Protein AF-A0A933G7N0-F1 (afdb_monomer)

pLDDT: mean 74.05, std 23.15, range [23.52, 98.0]

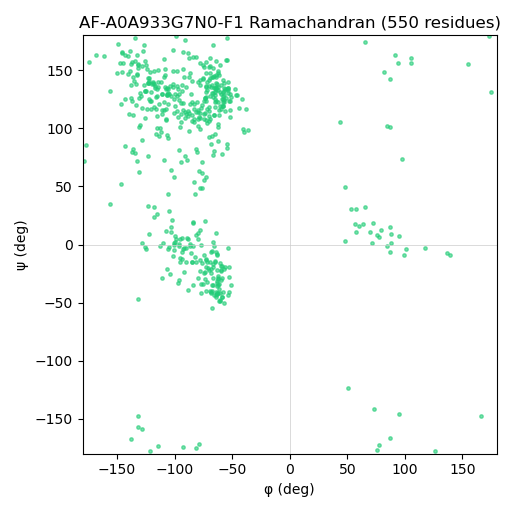Secondary structure (DSSP, 8-state):
--PPPPPPPGGG-----TTHHHHHHH--S---TTS------TTPPPPS-----------------TTSTT---------------S---------------SS----TT-TT---EEETTTEEE----B-TT-EEEEE-HHHHHHHSTT-SEEE--SSS-EEEEEEEE--TT--SSS---S----EEEEEEESTT------EEEEE--TTT-EEEEESSBSS--TTSPPPP-SPPSEEEEEEEGGG-S-TTGGGGT----TT-EEEE-SS-EEE--TTSSTT-BS----SSS-EEEEEEE-SSEEEEEEEEEEEEEEESSTT-TT-EEEEEEEEEEEEEEEPS--S-BSEEEEEPPPB-BB-TTS-BSSS-B-----TT-GGG-----EEEEEEEEE-EEE-S-EEEE-TTS-EEEE-HHHHHHTT-EEEEET----TTTT-EEEE-GGG-EEEE-GGG-SSEEEEET--TTSTTSSPPPSSTT-SS-SSS--HHHHHHHHHH--TTS-PPPTT-GGG-SS-SSS--HHHHHHHHHH---TT------SS--

Sequence (552 aa):
MSKGVDPISPADITWCDDFDSYCDNNCGDACDPAWPAHSVWPGYPPSPDNLCDHGGLDPSGGPNDPSAEYFLQSYHWPLPTISNPAGMSNSAPGAWLTDVNPGGARWAGWDDNPGWTTTPYALRYKGFSNTNQYHTFSLEAAAGQRFPGSDALNGTDANPLTLRFWMNPAEGMNPVGVIDSPPILALYVELRMDNDHAPTDYVEKDCAPEVGMFPVVCQQRHHPAACPALSTATHASLAFGWLAPLDNNPCDVETGRKPTTYHAAVFDGLKWTQLFASMFAGQVGKFNWDSGQAYFEVKVKTSVVEIKQIAYVQDSVCLDPPYCDDMVLAYVLKTSTATVPRQYLGAFNRISIGAAPGCKLDQDGNCLGEPDVWRYAQDNSSLGWHHAYVDRPALLGGVGASSLGACCKADGSCSVETASACAAGAGVWRGINTTCDGSVCTGACCQAAGVCTQTLVNACPGNYRGIGTNCATPGICPCPTPFADYDMDGDVDMDDFAGFQRCLTITGGAILQGCECFDQDTSGTIDNTDIEKFALCATGKDVAWSPTVDCP

Structure (mmCIF, N/CA/C/O backbone):
data_AF-A0A933G7N0-F1
#
_entry.id   AF-A0A933G7N0-F1
#
loop_
_atom_site.group_PDB
_atom_site.id
_atom_site.type_symbol
_atom_site.label_atom_id
_atom_site.label_alt_id
_atom_site.label_comp_id
_atom_site.label_asym_id
_atom_site.label_entity_id
_atom_site.label_seq_id
_atom_site.pdbx_PDB_ins_code
_atom_site.Cartn_x
_atom_site.Cartn_y
_atom_site.Cartn_z
_atom_site.occupancy
_atom_site.B_iso_or_equiv
_atom_site.auth_seq_id
_atom_site.auth_comp_id
_atom_site.auth_asym_id
_atom_site.auth_atom_id
_atom_site.pdbx_PDB_model_num
ATOM 1 N N . MET A 1 1 ? 18.069 -28.553 13.219 1.00 31.86 1 MET A N 1
ATOM 2 C CA . MET A 1 1 ? 19.155 -27.645 12.793 1.00 31.86 1 MET A CA 1
ATOM 3 C C . MET A 1 1 ? 18.942 -27.340 11.319 1.00 31.86 1 MET A C 1
ATOM 5 O O . MET A 1 1 ? 19.289 -28.161 10.480 1.00 31.86 1 MET A O 1
ATOM 9 N N . SER A 1 2 ? 18.259 -26.240 11.006 1.00 28.67 2 SER A N 1
ATOM 10 C CA . SER A 1 2 ? 18.044 -25.784 9.629 1.00 28.67 2 SER A CA 1
ATOM 11 C C . SER A 1 2 ? 19.351 -25.202 9.098 1.00 28.67 2 SER A C 1
ATOM 13 O O . SER A 1 2 ? 19.822 -24.189 9.614 1.00 28.67 2 SER A O 1
ATOM 15 N N . LYS A 1 3 ? 19.964 -25.851 8.103 1.00 29.80 3 LYS A N 1
ATOM 16 C CA . LYS A 1 3 ? 21.049 -25.231 7.339 1.00 29.80 3 LYS A CA 1
ATOM 17 C C . LYS A 1 3 ? 20.451 -24.037 6.594 1.00 29.80 3 LYS A C 1
ATOM 19 O O . LYS A 1 3 ? 19.515 -24.221 5.819 1.00 29.80 3 LYS A O 1
ATOM 24 N N . GLY A 1 4 ? 20.943 -22.838 6.900 1.00 27.06 4 GLY A N 1
ATOM 25 C CA . GLY A 1 4 ? 20.679 -21.654 6.092 1.00 27.06 4 GLY A CA 1
ATOM 26 C C . GLY A 1 4 ? 21.090 -21.945 4.654 1.00 27.06 4 GLY A C 1
ATOM 27 O O . GLY A 1 4 ? 22.123 -22.569 4.420 1.00 27.06 4 GLY A O 1
ATOM 28 N N . VAL A 1 5 ? 20.228 -21.583 3.712 1.00 31.52 5 VAL A N 1
ATOM 29 C CA . VAL A 1 5 ? 20.560 -21.612 2.291 1.00 31.52 5 VAL A CA 1
ATOM 30 C C . VAL A 1 5 ? 21.454 -20.401 2.051 1.00 31.52 5 VAL A C 1
ATOM 32 O O . VAL A 1 5 ? 21.034 -19.281 2.343 1.00 31.52 5 VAL A O 1
ATOM 35 N N . ASP A 1 6 ? 22.682 -20.626 1.590 1.00 29.27 6 ASP A N 1
ATOM 36 C CA . ASP A 1 6 ? 23.582 -19.537 1.219 1.00 29.27 6 ASP A CA 1
ATOM 37 C C . ASP A 1 6 ? 22.938 -18.696 0.098 1.00 29.27 6 ASP A C 1
ATOM 39 O O . ASP A 1 6 ? 22.324 -19.255 -0.820 1.00 29.27 6 ASP A O 1
ATOM 43 N N . PRO A 1 7 ? 23.017 -17.354 0.157 1.00 32.16 7 PRO A N 1
ATOM 44 C CA . PRO A 1 7 ? 22.546 -16.507 -0.925 1.00 32.16 7 PRO A CA 1
ATOM 45 C C . PRO A 1 7 ? 23.343 -16.796 -2.202 1.00 32.16 7 PRO A C 1
ATOM 47 O O . PRO A 1 7 ? 24.565 -16.901 -2.187 1.00 32.16 7 PRO A O 1
ATOM 50 N N . ILE A 1 8 ? 22.610 -16.899 -3.305 1.00 33.22 8 ILE A N 1
ATOM 51 C CA . ILE A 1 8 ? 23.106 -17.128 -4.666 1.00 33.22 8 ILE A CA 1
ATOM 52 C C . ILE A 1 8 ? 24.198 -16.107 -5.010 1.00 33.22 8 ILE A C 1
ATOM 54 O O . ILE A 1 8 ? 23.961 -14.898 -4.889 1.00 33.22 8 ILE A O 1
ATOM 58 N N . SER A 1 9 ? 25.352 -16.562 -5.502 1.00 33.53 9 SER A N 1
ATOM 59 C CA . SER A 1 9 ? 26.314 -15.671 -6.148 1.00 33.53 9 SER A CA 1
ATOM 60 C C . SER A 1 9 ? 25.765 -15.269 -7.523 1.00 33.53 9 SER A C 1
ATOM 62 O O . SER A 1 9 ? 25.283 -16.130 -8.255 1.00 33.53 9 SER A O 1
ATOM 64 N N . PRO A 1 10 ? 25.840 -13.994 -7.947 1.00 36.97 10 PRO A N 1
ATOM 65 C CA . PRO A 1 10 ? 25.467 -13.587 -9.307 1.00 36.97 10 PRO A CA 1
ATOM 66 C C . PRO A 1 10 ? 26.154 -14.391 -10.429 1.00 36.97 10 PRO A C 1
ATOM 68 O O . PRO A 1 10 ? 25.654 -14.402 -11.548 1.00 36.97 10 PRO A O 1
ATOM 71 N N . ALA A 1 11 ? 27.267 -15.070 -10.125 1.00 34.47 11 ALA A N 1
ATOM 72 C CA . ALA A 1 11 ? 27.981 -15.958 -11.040 1.00 34.47 11 ALA A CA 1
ATOM 73 C C . ALA A 1 11 ? 27.310 -17.334 -11.255 1.00 34.47 11 ALA A C 1
ATOM 75 O O . ALA A 1 11 ? 27.641 -18.009 -12.222 1.00 34.47 11 ALA A O 1
ATOM 76 N N . ASP A 1 12 ? 26.363 -17.740 -10.401 1.00 33.47 12 ASP A N 1
ATOM 77 C CA . ASP A 1 12 ? 25.719 -19.067 -10.450 1.00 33.47 12 ASP A CA 1
ATOM 78 C C . ASP A 1 12 ? 24.479 -19.103 -11.364 1.00 33.47 12 ASP A C 1
ATOM 80 O O . ASP A 1 12 ? 23.752 -20.096 -11.414 1.00 33.47 12 ASP A O 1
ATOM 84 N N . ILE A 1 13 ? 24.191 -18.006 -12.071 1.00 35.06 13 ILE A N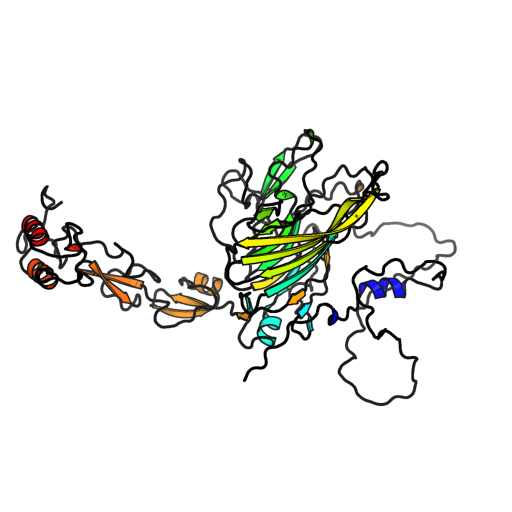 1
ATOM 85 C CA . ILE A 1 13 ? 23.096 -17.938 -13.037 1.00 35.06 13 ILE A CA 1
ATOM 86 C C . ILE A 1 13 ? 23.670 -18.234 -14.421 1.00 35.06 13 ILE A C 1
ATOM 88 O O . ILE A 1 13 ? 24.254 -17.359 -15.056 1.00 35.06 13 ILE A O 1
ATOM 92 N N . THR A 1 14 ? 23.482 -19.460 -14.903 1.00 30.33 14 THR A N 1
ATOM 93 C CA . THR A 1 14 ? 23.727 -19.804 -16.307 1.00 30.33 14 THR A CA 1
ATOM 94 C C . THR A 1 14 ? 22.602 -19.208 -17.158 1.00 30.33 14 THR A C 1
ATOM 96 O O . THR A 1 14 ? 21.415 -19.391 -16.862 1.00 30.33 14 THR A O 1
ATOM 99 N N . TRP A 1 15 ? 22.971 -18.437 -18.180 1.00 36.66 15 TRP A N 1
ATOM 100 C CA . TRP A 1 15 ? 22.042 -17.763 -19.083 1.00 36.66 15 TRP A CA 1
ATOM 101 C C . TRP A 1 15 ? 22.035 -18.489 -20.426 1.00 36.66 15 TRP A C 1
ATOM 103 O O . TRP A 1 15 ? 23.068 -18.584 -21.077 1.00 36.66 15 TRP A O 1
ATOM 113 N N . CYS A 1 16 ? 20.868 -18.974 -20.840 1.00 31.61 16 CYS A N 1
ATOM 114 C CA . CYS A 1 16 ? 20.584 -19.239 -22.244 1.00 31.61 16 CYS A CA 1
ATOM 115 C C . CYS A 1 16 ? 19.539 -18.213 -22.658 1.00 31.61 16 CYS A C 1
ATOM 117 O O . CYS A 1 16 ? 18.452 -18.155 -22.075 1.00 31.61 16 CYS A O 1
ATOM 119 N N . ASP A 1 17 ? 19.921 -17.343 -23.578 1.00 38.84 17 ASP A N 1
ATOM 120 C CA . ASP A 1 17 ? 19.015 -16.400 -24.198 1.00 38.84 17 ASP A CA 1
ATOM 121 C C . ASP A 1 17 ? 18.320 -17.086 -25.379 1.00 38.84 17 ASP A C 1
ATOM 123 O O . ASP A 1 17 ? 18.988 -17.548 -26.300 1.00 38.84 17 ASP A O 1
ATOM 127 N N . ASP A 1 18 ? 16.986 -17.138 -25.386 1.00 38.31 18 ASP A N 1
AT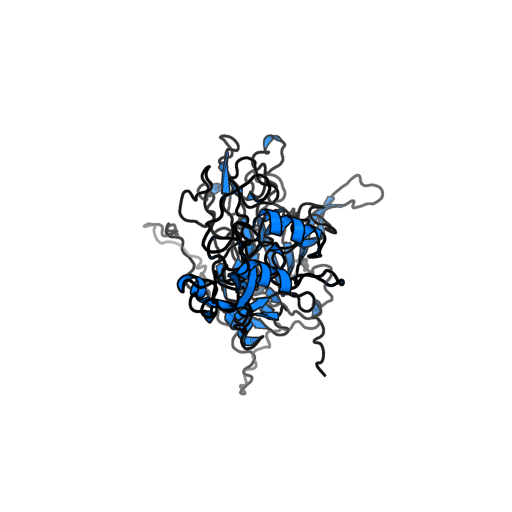OM 128 C CA . ASP A 1 18 ? 16.253 -17.566 -26.585 1.00 38.31 18 ASP A CA 1
ATOM 129 C C . ASP A 1 18 ? 16.431 -16.542 -27.736 1.00 38.31 18 ASP A C 1
ATOM 131 O O . ASP A 1 18 ? 16.211 -16.892 -28.894 1.00 38.31 18 ASP A O 1
ATOM 135 N N . PHE A 1 19 ? 16.879 -15.305 -27.470 1.00 38.22 19 PHE A N 1
ATOM 136 C CA . PHE A 1 19 ? 17.227 -14.328 -28.511 1.00 38.22 19 PHE A CA 1
ATOM 137 C C . PHE A 1 19 ? 18.549 -14.636 -29.228 1.00 38.22 19 PHE A C 1
ATOM 139 O O . PHE A 1 19 ? 18.643 -14.373 -30.427 1.00 38.22 19 PHE A O 1
ATOM 146 N N . ASP A 1 20 ? 19.525 -15.273 -28.572 1.00 42.22 20 ASP A N 1
ATOM 147 C CA . ASP A 1 20 ? 20.761 -15.691 -29.256 1.00 42.22 20 ASP A CA 1
ATOM 148 C C . ASP A 1 20 ? 20.488 -16.818 -30.266 1.00 42.22 20 ASP A C 1
ATOM 150 O O . ASP A 1 20 ? 21.151 -16.905 -31.300 1.00 42.22 20 ASP A O 1
ATOM 154 N N . SER A 1 21 ? 19.411 -17.591 -30.078 1.00 39.34 21 SER A N 1
ATOM 155 C CA . SER A 1 21 ? 18.962 -18.552 -31.094 1.00 39.34 21 SER A CA 1
ATOM 156 C C . SER A 1 21 ? 18.440 -17.886 -32.382 1.00 39.34 21 SER A C 1
ATOM 158 O O . SER A 1 21 ? 18.389 -18.527 -33.438 1.00 39.34 21 SER A O 1
ATOM 160 N N . TYR A 1 22 ? 18.077 -16.595 -32.333 1.00 36.38 22 TYR A N 1
ATOM 161 C CA . TYR A 1 22 ? 17.720 -15.814 -33.521 1.00 36.38 22 TYR A CA 1
ATOM 162 C C . TYR A 1 22 ? 18.963 -15.339 -34.289 1.00 36.38 22 TYR A C 1
ATOM 164 O O . TYR A 1 22 ? 18.911 -15.211 -35.515 1.00 36.38 22 TYR A O 1
ATOM 172 N N . CYS A 1 23 ? 20.087 -15.137 -33.595 1.00 40.53 23 CYS A N 1
ATOM 173 C CA . CYS A 1 23 ? 21.385 -14.881 -34.221 1.00 40.53 23 CYS A CA 1
ATOM 174 C C . CYS A 1 23 ? 21.950 -16.151 -34.870 1.00 40.53 23 CYS A C 1
ATOM 176 O O . CYS A 1 23 ? 22.429 -16.088 -36.001 1.00 40.53 23 CYS A O 1
ATOM 178 N N . ASP A 1 24 ? 21.809 -17.313 -34.231 1.00 40.38 24 ASP A N 1
ATOM 179 C CA . ASP A 1 24 ? 22.352 -18.564 -34.777 1.00 40.38 24 ASP A CA 1
ATOM 180 C C . ASP A 1 24 ? 21.586 -19.085 -36.003 1.00 40.38 24 ASP A C 1
ATOM 182 O O . ASP A 1 24 ? 22.193 -19.639 -36.917 1.00 40.38 24 ASP A O 1
ATOM 186 N N . ASN A 1 25 ? 20.271 -18.855 -36.099 1.00 42.28 25 ASN A N 1
ATOM 187 C CA . ASN A 1 25 ? 19.486 -19.340 -37.243 1.00 42.28 25 ASN A CA 1
ATOM 188 C C . ASN A 1 25 ? 19.507 -18.418 -38.478 1.00 42.28 25 ASN A C 1
ATOM 190 O O . ASN A 1 25 ? 19.136 -18.863 -39.563 1.00 42.28 25 ASN A O 1
ATOM 194 N N . ASN A 1 26 ? 19.936 -17.155 -38.345 1.00 40.12 26 ASN A N 1
ATOM 195 C CA . ASN A 1 26 ? 20.042 -16.209 -39.470 1.00 40.12 26 ASN A CA 1
ATOM 196 C C . ASN A 1 26 ? 21.481 -15.940 -39.934 1.00 40.12 26 ASN A C 1
ATOM 198 O O . ASN A 1 26 ? 21.674 -15.280 -40.958 1.00 40.12 26 ASN A O 1
ATOM 202 N N . CYS A 1 27 ? 22.489 -16.497 -39.265 1.00 42.44 27 CYS A N 1
ATOM 203 C CA . CYS A 1 27 ? 23.861 -16.536 -39.765 1.00 42.44 27 CYS A CA 1
ATOM 204 C C . CYS A 1 27 ? 24.031 -17.656 -40.807 1.00 42.44 27 CYS A C 1
ATOM 206 O O . CYS A 1 27 ? 24.776 -18.612 -40.613 1.00 42.44 27 CYS A O 1
ATOM 208 N N . GLY A 1 28 ? 23.329 -17.550 -41.937 1.00 41.28 28 GLY A N 1
ATOM 209 C CA . GLY A 1 28 ? 23.579 -18.409 -43.093 1.00 41.28 28 GLY A CA 1
ATOM 210 C C . GLY A 1 28 ? 24.963 -18.121 -43.678 1.00 41.28 28 GLY A C 1
ATOM 211 O O . GLY A 1 28 ? 25.165 -17.039 -44.216 1.00 41.28 28 GLY A O 1
ATOM 212 N N . ASP A 1 29 ? 25.897 -19.069 -43.549 1.00 44.03 29 ASP A N 1
ATOM 213 C CA . ASP A 1 29 ? 27.206 -19.207 -44.227 1.00 44.03 29 ASP A CA 1
ATOM 214 C C . ASP A 1 29 ? 28.155 -17.981 -44.307 1.00 44.03 29 ASP A C 1
ATOM 216 O O . ASP A 1 29 ? 29.236 -18.079 -44.889 1.00 44.03 29 ASP A O 1
ATOM 220 N N . ALA A 1 30 ? 27.813 -16.835 -43.714 1.00 40.12 30 ALA A N 1
ATOM 221 C CA . ALA A 1 30 ? 28.516 -15.561 -43.881 1.00 40.12 30 ALA A CA 1
ATOM 222 C C . ALA A 1 30 ? 29.011 -14.953 -42.558 1.00 40.12 30 ALA A C 1
ATOM 224 O O . ALA A 1 30 ? 29.088 -13.732 -42.421 1.00 40.12 30 ALA A O 1
ATOM 225 N N . CYS A 1 31 ? 29.398 -15.789 -41.593 1.00 40.22 31 CYS A N 1
ATOM 226 C CA . CYS A 1 31 ? 30.253 -15.334 -40.500 1.00 40.22 31 CYS A CA 1
ATOM 227 C C . CYS A 1 31 ? 31.654 -15.062 -41.060 1.00 40.22 31 CYS A C 1
ATOM 229 O O . CYS A 1 31 ? 32.484 -15.963 -41.172 1.00 40.22 31 CYS A O 1
ATOM 231 N N . ASP A 1 32 ? 31.895 -13.811 -41.449 1.00 39.25 32 ASP A N 1
ATOM 232 C CA . ASP A 1 32 ? 33.231 -13.290 -41.709 1.00 39.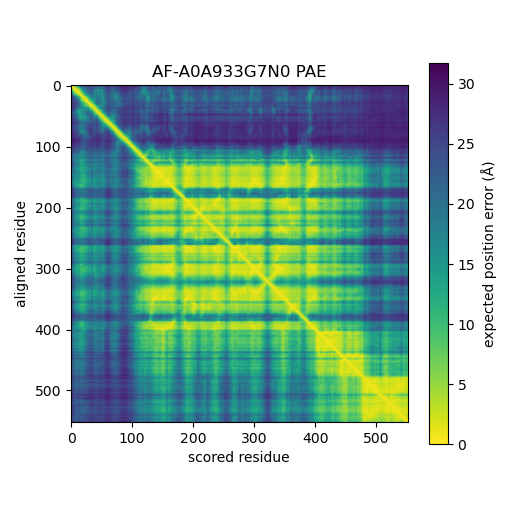25 32 ASP A CA 1
ATOM 233 C C . ASP A 1 32 ? 34.057 -13.382 -40.405 1.00 39.25 32 ASP A C 1
ATOM 235 O O . ASP A 1 32 ? 33.722 -12.712 -39.424 1.00 39.25 32 ASP A O 1
ATOM 239 N N . PRO A 1 33 ? 35.134 -14.189 -40.349 1.00 42.00 33 PRO A N 1
ATOM 240 C CA . PRO A 1 33 ? 35.972 -14.324 -39.156 1.00 42.00 33 PRO A CA 1
ATOM 241 C C . PRO A 1 33 ? 36.757 -13.045 -38.799 1.00 42.00 33 PRO A C 1
ATOM 243 O O . PRO A 1 33 ? 37.540 -13.058 -37.849 1.00 42.00 33 PRO A O 1
ATOM 246 N N . ALA A 1 34 ? 36.590 -11.945 -39.542 1.00 39.62 34 ALA A N 1
ATOM 247 C CA . ALA A 1 34 ? 37.299 -10.687 -39.326 1.00 39.62 34 ALA A CA 1
ATOM 248 C C . ALA A 1 34 ? 36.610 -9.687 -38.374 1.00 39.62 34 ALA A C 1
ATOM 250 O O . ALA A 1 34 ? 37.204 -8.644 -38.092 1.00 39.62 34 ALA A O 1
ATOM 251 N N . TRP A 1 35 ? 35.408 -9.961 -37.851 1.00 30.59 35 TRP A N 1
ATOM 252 C CA . TRP A 1 35 ? 34.796 -9.104 -36.825 1.00 30.59 35 TRP A CA 1
ATOM 253 C C . TRP A 1 35 ? 35.221 -9.552 -35.416 1.00 30.59 35 TRP A C 1
ATOM 255 O O . TRP A 1 35 ? 34.878 -10.659 -34.999 1.00 30.59 35 TRP A O 1
ATOM 265 N N . PRO A 1 36 ? 35.975 -8.733 -34.654 1.00 35.56 36 PRO A N 1
ATOM 266 C CA . PRO A 1 36 ? 36.365 -9.101 -33.304 1.00 35.56 36 PRO A CA 1
ATOM 267 C C . PRO A 1 36 ? 35.124 -9.123 -32.411 1.00 35.56 36 PRO A C 1
ATOM 269 O O . PRO A 1 36 ? 34.297 -8.214 -32.473 1.00 35.56 36 PRO A O 1
ATOM 272 N N . ALA A 1 37 ? 35.024 -10.144 -31.562 1.00 36.62 37 ALA A N 1
ATOM 273 C CA . ALA A 1 37 ? 34.024 -10.285 -30.512 1.00 36.62 37 ALA A CA 1
ATOM 274 C C . ALA A 1 37 ? 34.013 -9.057 -29.573 1.00 36.62 37 ALA A C 1
ATOM 276 O O . ALA A 1 37 ? 34.679 -9.027 -28.539 1.00 36.62 37 ALA A O 1
ATOM 277 N N . HIS A 1 38 ? 33.265 -8.019 -29.942 1.00 33.22 38 HIS A N 1
ATOM 278 C CA . HIS A 1 38 ? 33.064 -6.798 -29.167 1.00 33.22 38 HIS A CA 1
ATOM 279 C C . HIS A 1 38 ? 31.689 -6.816 -28.496 1.00 33.22 38 HIS A C 1
ATOM 281 O O . HIS A 1 38 ? 30.835 -5.982 -28.768 1.00 33.22 38 HIS A O 1
ATOM 287 N N . SER A 1 39 ? 31.474 -7.765 -27.591 1.00 31.08 39 SER A N 1
ATOM 288 C CA . SER A 1 39 ? 30.373 -7.694 -26.619 1.00 31.08 39 SER A CA 1
ATOM 289 C C . SER A 1 39 ? 30.657 -8.539 -25.376 1.00 31.08 39 SER A C 1
ATOM 291 O O . SER A 1 39 ? 29.761 -9.103 -24.757 1.00 31.08 39 SER A O 1
ATOM 293 N N . VAL A 1 40 ? 31.923 -8.607 -24.956 1.00 35.94 40 VAL A N 1
ATOM 294 C CA . VAL A 1 40 ? 32.242 -9.105 -23.615 1.00 35.94 40 VAL A CA 1
ATOM 295 C C . VAL A 1 40 ? 31.991 -7.961 -22.633 1.00 35.94 40 VAL A C 1
ATOM 297 O O . VAL A 1 40 ? 32.728 -6.975 -22.611 1.00 35.94 40 VAL A O 1
ATOM 300 N N . TRP A 1 41 ? 30.922 -8.069 -21.846 1.00 34.69 41 TRP A N 1
ATOM 301 C CA . TRP A 1 41 ? 30.595 -7.116 -20.786 1.00 34.69 41 TRP A CA 1
ATOM 302 C C . TRP A 1 41 ? 31.761 -7.017 -19.777 1.00 34.69 41 TRP A C 1
ATOM 304 O O . TRP A 1 41 ? 32.103 -8.024 -19.146 1.00 34.69 41 TRP A O 1
ATOM 314 N N . PRO A 1 42 ? 32.388 -5.838 -19.579 1.00 30.95 42 PRO A N 1
ATOM 315 C CA . PRO A 1 42 ? 33.517 -5.701 -18.663 1.00 30.95 42 PRO A CA 1
ATOM 316 C C . PRO A 1 42 ? 33.038 -5.845 -17.212 1.00 30.95 42 PRO A C 1
ATOM 318 O O . PRO A 1 42 ? 32.327 -4.983 -16.699 1.00 30.95 42 PRO A O 1
ATOM 321 N N . GLY A 1 43 ? 33.411 -6.947 -16.553 1.00 34.47 43 GLY A N 1
ATOM 322 C CA . GLY A 1 43 ? 33.026 -7.251 -15.166 1.00 34.47 43 GLY A CA 1
ATOM 323 C C . GLY A 1 43 ? 32.590 -8.697 -14.911 1.00 34.47 43 GLY A C 1
ATOM 324 O O . GLY A 1 43 ? 32.420 -9.074 -13.754 1.00 34.47 43 GLY A O 1
ATOM 325 N N . TYR A 1 44 ? 32.447 -9.515 -15.956 1.00 35.84 44 TYR A N 1
ATOM 326 C CA . TYR A 1 44 ? 32.211 -10.953 -15.822 1.00 35.84 44 TYR A CA 1
ATOM 327 C C . TYR A 1 44 ? 33.537 -11.724 -15.676 1.00 35.84 44 TYR A C 1
ATOM 329 O O . TYR A 1 44 ? 34.436 -11.532 -16.500 1.00 35.84 44 TYR A O 1
ATOM 337 N N . PRO A 1 45 ? 33.700 -12.614 -14.677 1.00 28.75 45 PRO A N 1
ATOM 338 C CA . PRO A 1 45 ? 34.701 -13.668 -14.786 1.00 28.75 45 PRO A CA 1
ATOM 339 C C . PRO A 1 45 ? 34.317 -14.595 -15.956 1.00 28.75 45 PRO A C 1
ATOM 341 O O . PRO A 1 45 ? 33.123 -14.817 -16.172 1.00 28.75 45 PRO A O 1
ATOM 344 N N . PRO A 1 46 ? 35.284 -15.137 -16.719 1.00 31.11 46 PRO A N 1
ATOM 345 C CA . PRO A 1 46 ? 34.983 -16.132 -17.743 1.00 31.11 46 PRO A CA 1
ATOM 346 C C . PRO A 1 46 ? 34.274 -17.319 -17.082 1.00 31.11 46 PRO A C 1
ATOM 348 O O . PRO A 1 46 ? 34.791 -17.883 -16.115 1.00 31.11 46 PRO A O 1
ATOM 351 N N . SER A 1 47 ? 33.085 -17.680 -17.566 1.00 33.47 47 SER A N 1
ATOM 352 C CA . SER A 1 47 ? 32.440 -18.923 -17.149 1.00 33.47 47 SER A CA 1
ATOM 353 C C . SER A 1 47 ? 33.309 -20.100 -17.604 1.00 33.47 47 SER A C 1
ATOM 355 O O . SER A 1 47 ? 33.732 -20.123 -18.764 1.00 33.47 47 SER A O 1
ATOM 357 N N . PRO A 1 48 ? 33.591 -21.089 -16.742 1.00 31.34 48 PRO A N 1
ATOM 358 C CA . PRO A 1 48 ? 33.967 -22.398 -17.233 1.00 31.34 48 PRO A CA 1
ATOM 359 C C . PRO A 1 48 ? 32.739 -23.000 -17.931 1.00 31.34 48 PRO A C 1
ATOM 361 O O . PRO A 1 48 ? 31.649 -23.009 -17.367 1.00 31.34 48 PRO A O 1
ATOM 364 N N . ASP A 1 49 ? 32.965 -23.482 -19.149 1.00 31.27 49 ASP A N 1
ATOM 365 C CA . ASP A 1 49 ? 32.091 -24.320 -19.977 1.00 31.27 49 ASP A CA 1
ATOM 366 C C . ASP A 1 49 ? 31.060 -23.623 -20.890 1.00 31.27 49 ASP A C 1
ATOM 368 O O . ASP A 1 49 ? 29.946 -23.263 -20.513 1.00 31.27 49 ASP A O 1
ATOM 372 N N . ASN A 1 50 ? 31.442 -23.564 -22.174 1.00 32.62 50 ASN A N 1
ATOM 373 C CA . ASN A 1 50 ? 30.555 -23.605 -23.338 1.00 32.62 50 ASN A CA 1
ATOM 374 C C . ASN A 1 50 ? 29.739 -24.917 -23.325 1.00 32.62 50 ASN A C 1
ATOM 376 O O . ASN A 1 50 ? 30.051 -25.855 -24.054 1.00 32.62 50 ASN A O 1
ATOM 380 N N . LEU A 1 51 ? 28.694 -25.002 -22.503 1.00 33.34 51 LEU A N 1
ATOM 381 C CA . LEU A 1 51 ? 27.760 -26.141 -22.485 1.00 33.34 51 LEU A CA 1
ATOM 382 C C . LEU A 1 51 ? 26.638 -26.044 -23.536 1.00 33.34 51 LEU A C 1
ATOM 384 O O . LEU A 1 51 ? 25.653 -26.770 -23.454 1.00 33.34 51 LEU A O 1
ATOM 388 N N . CYS A 1 52 ? 26.824 -25.212 -24.562 1.00 32.97 52 CYS A N 1
ATOM 389 C CA . CYS A 1 52 ? 26.113 -25.319 -25.837 1.00 32.97 52 CYS A CA 1
ATOM 390 C C . CYS A 1 52 ? 27.056 -25.870 -26.920 1.00 32.97 52 CYS A C 1
ATOM 392 O O . CYS A 1 52 ? 27.115 -25.348 -28.028 1.00 32.97 52 CYS A O 1
ATOM 394 N N . ASP A 1 53 ? 27.848 -26.898 -26.600 1.00 32.38 53 ASP A N 1
ATOM 395 C CA . ASP A 1 53 ? 28.438 -27.736 -27.642 1.00 32.38 53 ASP A CA 1
ATOM 396 C C . ASP A 1 53 ? 27.331 -28.683 -28.115 1.00 32.38 53 ASP A C 1
ATOM 398 O O . ASP A 1 53 ? 26.879 -29.557 -27.368 1.00 32.38 53 ASP A O 1
ATOM 402 N N . HIS A 1 54 ? 26.829 -28.463 -29.332 1.00 35.22 54 HIS A N 1
ATOM 403 C CA . HIS A 1 54 ? 25.970 -29.422 -30.015 1.00 35.22 54 HIS A CA 1
ATOM 404 C C . HIS A 1 54 ? 26.790 -30.693 -30.235 1.00 35.22 54 HIS A C 1
ATOM 406 O O . HIS A 1 54 ? 27.453 -30.853 -31.261 1.00 35.22 54 HIS A O 1
ATOM 412 N N . GLY A 1 55 ? 26.744 -31.585 -29.242 1.00 34.81 55 GLY A N 1
ATOM 413 C CA . GLY A 1 55 ? 27.324 -32.913 -29.305 1.00 34.81 55 GLY A CA 1
ATOM 414 C C . GLY A 1 55 ? 26.977 -33.538 -30.647 1.00 34.81 55 GLY A C 1
ATOM 415 O O . GLY A 1 55 ? 25.804 -33.695 -30.993 1.00 34.81 55 GLY A O 1
ATOM 416 N N . GLY A 1 56 ? 28.023 -33.819 -31.424 1.00 35.69 56 GLY A N 1
ATOM 417 C CA . GLY A 1 56 ? 27.907 -34.478 -32.710 1.00 35.69 56 GLY A CA 1
ATOM 418 C C . GLY A 1 56 ? 26.999 -35.696 -32.591 1.00 35.69 56 GLY A C 1
ATOM 419 O O . GLY A 1 56 ? 27.115 -36.475 -31.649 1.00 35.69 56 GLY A O 1
ATOM 420 N N . LEU A 1 57 ? 26.090 -35.814 -33.556 1.00 35.56 57 LEU A N 1
ATOM 421 C CA . LEU A 1 57 ? 25.170 -36.927 -33.751 1.00 35.56 57 LEU A CA 1
ATOM 422 C C . LEU A 1 57 ? 25.870 -38.275 -33.484 1.00 35.56 57 LEU A C 1
ATOM 424 O O . LEU A 1 57 ? 26.566 -38.793 -34.359 1.00 35.56 57 LEU A O 1
ATOM 428 N N . ASP A 1 58 ? 25.677 -38.848 -32.294 1.00 38.31 58 ASP A N 1
ATOM 429 C CA . ASP A 1 58 ? 25.942 -40.263 -32.037 1.00 38.31 58 ASP A CA 1
ATOM 430 C C . ASP A 1 58 ? 24.740 -41.057 -32.581 1.00 38.31 58 ASP A C 1
ATOM 432 O O . ASP A 1 58 ? 23.625 -40.906 -32.074 1.00 38.31 58 ASP A O 1
ATOM 436 N N . PRO A 1 59 ? 24.904 -41.885 -33.631 1.00 40.22 59 PRO A N 1
ATOM 437 C CA . PRO A 1 59 ? 23.804 -42.641 -34.218 1.00 40.22 59 PRO A CA 1
ATOM 438 C C . PRO A 1 59 ? 23.434 -43.910 -33.430 1.00 40.22 59 PRO A C 1
ATOM 440 O O . PRO A 1 59 ? 22.609 -44.693 -33.908 1.00 40.22 59 PRO A O 1
ATOM 443 N N . SER A 1 60 ? 24.035 -44.181 -32.268 1.00 40.25 60 SER A N 1
ATOM 444 C CA . SER A 1 60 ? 23.832 -45.442 -31.548 1.00 40.25 60 SER A CA 1
ATOM 445 C C . SER A 1 60 ? 22.962 -45.286 -30.295 1.00 40.25 60 SER A C 1
ATOM 447 O O . SER A 1 60 ? 23.416 -44.976 -29.201 1.00 40.25 60 SER A O 1
ATOM 449 N N . GLY A 1 61 ? 21.661 -45.527 -30.479 1.00 49.03 61 GLY A N 1
ATOM 450 C CA . GLY A 1 61 ? 20.642 -45.409 -29.440 1.00 49.03 61 GLY A CA 1
ATOM 451 C C . GLY A 1 61 ? 20.879 -46.256 -28.182 1.00 49.03 61 GLY A C 1
ATOM 452 O O . GLY A 1 61 ? 21.198 -47.445 -28.244 1.00 49.03 61 GLY A O 1
ATOM 453 N N . GLY A 1 62 ? 20.599 -45.636 -27.036 1.00 33.78 62 GLY A N 1
ATOM 454 C CA . GLY A 1 62 ? 20.421 -46.258 -25.726 1.00 33.78 62 GLY A CA 1
ATOM 455 C C . GLY A 1 62 ? 19.428 -45.432 -24.886 1.00 33.78 62 GLY A C 1
ATOM 456 O O . GLY A 1 62 ? 19.351 -44.222 -25.085 1.00 33.78 62 GLY A O 1
ATOM 457 N N . PRO A 1 63 ? 18.617 -46.048 -24.003 1.00 45.22 63 PRO A N 1
ATOM 458 C CA . PRO A 1 63 ? 17.453 -45.392 -23.414 1.00 45.22 63 PRO A CA 1
ATOM 459 C C . PRO A 1 63 ? 17.752 -44.676 -22.081 1.00 45.22 63 PRO A C 1
ATOM 461 O O . PRO A 1 63 ? 18.430 -45.230 -21.217 1.00 45.22 63 PRO A O 1
ATOM 464 N N . ASN A 1 64 ? 17.075 -43.533 -21.898 1.00 38.84 64 ASN A N 1
ATOM 465 C CA . ASN A 1 64 ? 16.702 -42.846 -20.647 1.00 38.84 64 ASN A CA 1
ATOM 466 C C . ASN A 1 64 ? 17.710 -41.892 -19.968 1.00 38.84 64 ASN A C 1
ATOM 468 O O . ASN A 1 64 ? 18.496 -42.310 -19.121 1.00 38.84 64 ASN A O 1
ATOM 472 N N . ASP A 1 65 ? 17.479 -40.587 -20.159 1.00 31.34 65 ASP A N 1
ATOM 473 C CA . ASP A 1 65 ? 17.509 -39.582 -19.083 1.00 31.34 65 ASP A CA 1
ATOM 474 C C . ASP A 1 65 ? 16.296 -38.632 -19.255 1.00 31.34 65 ASP A C 1
ATOM 476 O O . ASP A 1 65 ? 16.234 -37.899 -20.241 1.00 31.34 65 ASP A O 1
ATOM 480 N N . PRO A 1 66 ? 15.283 -38.649 -18.365 1.00 33.56 66 PRO A N 1
ATOM 481 C CA . PRO A 1 66 ? 14.068 -37.850 -18.528 1.00 33.56 66 PRO A CA 1
ATOM 482 C C . PRO A 1 66 ? 14.190 -36.401 -18.020 1.00 33.56 66 PRO A C 1
ATOM 484 O O . PRO A 1 66 ? 13.165 -35.767 -17.772 1.00 33.56 66 PRO A O 1
ATOM 487 N N . SER A 1 67 ? 15.397 -35.851 -17.845 1.00 34.50 67 SER A N 1
ATOM 488 C CA . SER A 1 67 ? 15.571 -34.500 -17.281 1.00 34.50 67 SER A CA 1
ATOM 489 C C . SER A 1 67 ? 15.950 -33.392 -18.278 1.00 34.50 67 SER A C 1
ATOM 491 O O . SER A 1 67 ? 15.977 -32.228 -17.882 1.00 34.50 67 SER A O 1
ATOM 493 N N . ALA A 1 68 ? 16.140 -33.699 -19.570 1.00 34.41 68 ALA A N 1
ATOM 494 C CA . ALA A 1 68 ? 16.607 -32.721 -20.569 1.00 34.41 68 ALA A CA 1
ATOM 495 C C . ALA A 1 68 ? 15.722 -32.535 -21.829 1.00 34.41 68 ALA A C 1
ATOM 497 O O . ALA A 1 68 ? 16.000 -31.653 -22.634 1.00 34.41 68 ALA A O 1
ATOM 498 N N . GLU A 1 69 ? 14.638 -33.297 -22.020 1.00 27.88 69 GLU A N 1
ATOM 499 C CA . GLU A 1 69 ? 13.971 -33.403 -23.340 1.00 27.88 69 GLU A CA 1
ATOM 500 C C . GLU A 1 69 ? 12.670 -32.595 -23.557 1.00 27.88 69 GLU A C 1
ATOM 502 O O . GLU A 1 69 ? 11.912 -32.882 -24.477 1.00 27.88 69 GLU A O 1
ATOM 507 N N . TYR A 1 70 ? 12.403 -31.533 -22.787 1.00 25.89 70 TYR A N 1
ATOM 508 C CA . TYR A 1 70 ? 11.223 -30.666 -23.022 1.00 25.89 70 TYR A CA 1
ATOM 509 C C . TYR A 1 70 ? 11.536 -29.204 -23.372 1.00 25.89 70 TYR A C 1
ATOM 511 O O . TYR A 1 70 ? 10.686 -28.329 -23.224 1.00 25.89 70 TYR A O 1
ATOM 519 N N . PHE A 1 71 ? 12.727 -28.928 -23.900 1.00 31.78 71 PHE A N 1
ATOM 520 C CA . PHE A 1 71 ? 13.072 -27.614 -24.446 1.00 31.78 71 PHE A CA 1
ATOM 521 C C . PHE A 1 71 ? 13.521 -27.748 -25.892 1.00 31.78 71 PHE A C 1
ATOM 523 O O . PHE A 1 71 ? 14.706 -27.711 -26.160 1.00 31.78 71 PHE A O 1
ATOM 530 N N . LEU A 1 72 ? 12.569 -27.948 -26.806 1.00 28.81 72 LEU A N 1
ATOM 531 C CA . LEU A 1 72 ? 12.697 -27.683 -28.245 1.00 28.81 72 LEU A CA 1
ATOM 532 C C . LEU A 1 72 ? 11.340 -27.984 -28.895 1.00 28.81 72 LEU A C 1
ATOM 534 O O . LEU A 1 72 ? 11.099 -29.101 -29.337 1.00 28.81 72 LEU A O 1
ATOM 538 N N . GLN A 1 73 ? 10.431 -27.003 -28.891 1.00 25.66 73 GLN A N 1
ATOM 539 C CA . GLN A 1 73 ? 9.392 -26.817 -29.920 1.00 25.66 73 GLN A CA 1
ATOM 540 C C . GLN A 1 73 ? 8.537 -25.577 -29.610 1.00 25.66 73 GLN A C 1
ATOM 542 O O . GLN A 1 73 ? 7.359 -25.656 -29.269 1.00 25.66 73 GLN A O 1
ATOM 547 N N . SER A 1 74 ? 9.118 -24.394 -29.783 1.00 26.78 74 SER A N 1
ATOM 548 C CA . SER A 1 74 ? 8.355 -23.244 -30.267 1.00 26.78 74 SER A CA 1
ATOM 549 C C . SER A 1 74 ? 8.391 -23.298 -31.794 1.00 26.78 74 SER A C 1
ATOM 551 O O . SER A 1 74 ? 9.358 -22.892 -32.430 1.00 26.78 74 SER A O 1
ATOM 553 N N . TYR A 1 75 ? 7.335 -23.843 -32.401 1.00 23.52 75 TYR A N 1
ATOM 554 C CA . TYR A 1 75 ? 7.084 -23.657 -33.830 1.00 23.52 75 TYR A CA 1
ATOM 555 C C . TYR A 1 75 ? 6.857 -22.159 -34.075 1.00 23.52 75 TYR A C 1
ATOM 557 O O . TYR A 1 75 ? 5.793 -21.620 -33.767 1.00 23.52 75 TYR A O 1
ATOM 565 N N . HIS A 1 76 ? 7.853 -21.471 -34.622 1.00 29.27 76 HIS A N 1
ATOM 566 C CA . HIS A 1 76 ? 7.642 -20.246 -35.383 1.00 29.27 76 HIS A CA 1
ATOM 567 C C . HIS A 1 76 ? 7.922 -20.567 -36.845 1.00 29.27 76 HIS A C 1
ATOM 569 O O . HIS A 1 76 ? 8.954 -21.129 -37.201 1.00 29.27 76 HIS A O 1
ATOM 575 N N . TRP A 1 77 ? 6.910 -20.310 -37.667 1.00 23.95 77 TRP A N 1
ATOM 576 C CA . TRP A 1 77 ? 6.895 -20.611 -39.086 1.00 23.95 77 TRP A CA 1
ATOM 577 C C . TRP A 1 77 ? 8.065 -19.893 -39.772 1.00 23.95 77 TRP A C 1
ATOM 579 O O . TRP A 1 77 ? 8.147 -18.668 -39.660 1.00 23.95 77 TRP A O 1
ATOM 589 N N . PRO A 1 78 ? 8.948 -20.597 -40.503 1.00 30.56 78 PRO A N 1
ATOM 590 C CA . PRO A 1 78 ? 9.897 -19.924 -41.370 1.00 30.56 78 PRO A CA 1
ATOM 591 C C . PRO A 1 78 ? 9.100 -19.200 -42.457 1.00 30.56 78 PRO A C 1
ATOM 593 O O . PRO A 1 78 ? 8.315 -19.824 -43.170 1.00 30.56 78 PRO A O 1
ATOM 596 N N . LEU A 1 79 ? 9.290 -17.888 -42.594 1.00 28.95 79 LEU A N 1
ATOM 597 C CA . LEU A 1 79 ? 9.019 -17.205 -43.856 1.00 28.95 79 LEU A CA 1
ATOM 598 C C . LEU A 1 79 ? 10.030 -17.760 -44.867 1.00 28.95 79 LEU A C 1
ATOM 600 O O . LEU A 1 79 ? 11.221 -17.483 -44.714 1.00 28.95 79 LEU A O 1
ATOM 604 N N . PRO A 1 80 ? 9.632 -18.534 -45.892 1.00 33.12 80 PRO A N 1
ATOM 605 C CA . PRO A 1 80 ? 10.570 -18.857 -46.942 1.00 33.12 80 PRO A CA 1
ATOM 606 C C . PRO A 1 80 ? 10.723 -17.597 -47.796 1.00 33.12 80 PRO A C 1
ATOM 608 O O . PRO A 1 80 ? 9.797 -17.176 -48.494 1.00 33.12 80 PRO A O 1
ATOM 611 N N . THR A 1 81 ? 11.905 -16.991 -47.765 1.00 35.31 81 THR A N 1
ATOM 612 C CA . THR A 1 81 ? 12.369 -16.092 -48.821 1.00 35.31 81 THR A CA 1
ATOM 613 C C . THR A 1 81 ? 12.575 -16.916 -50.093 1.00 35.31 81 THR A C 1
ATOM 615 O O . THR A 1 81 ? 13.687 -17.265 -50.478 1.00 35.31 81 THR A O 1
ATOM 618 N N . ILE A 1 82 ? 11.476 -17.252 -50.774 1.00 31.33 82 ILE A N 1
ATOM 619 C CA . ILE A 1 82 ? 11.540 -17.691 -52.166 1.00 31.33 82 ILE A CA 1
ATOM 620 C C . ILE A 1 82 ? 11.874 -16.445 -52.980 1.00 31.33 82 ILE A C 1
ATOM 622 O O . ILE A 1 82 ? 11.035 -15.572 -53.204 1.00 31.33 82 ILE A O 1
ATOM 626 N N . SER A 1 83 ? 13.125 -16.367 -53.422 1.00 38.34 83 SER A N 1
ATOM 627 C CA . SER A 1 83 ? 13.508 -15.573 -54.579 1.00 38.34 83 SER A CA 1
ATOM 628 C C . SER A 1 83 ? 12.592 -15.967 -55.737 1.00 38.34 83 SER A C 1
ATOM 630 O O . SER A 1 83 ? 12.651 -17.086 -56.234 1.00 38.34 83 SER A O 1
ATOM 632 N N . ASN A 1 84 ? 11.685 -15.074 -56.131 1.00 33.94 84 ASN A N 1
ATOM 633 C CA . ASN A 1 84 ? 10.791 -15.317 -57.256 1.00 33.94 84 ASN A CA 1
ATOM 634 C C . ASN A 1 84 ? 11.567 -15.062 -58.562 1.00 33.94 84 ASN A C 1
ATOM 636 O O . ASN A 1 84 ? 11.891 -13.902 -58.847 1.00 33.94 84 ASN A O 1
ATOM 640 N N . PRO A 1 85 ? 11.900 -16.087 -59.370 1.00 36.66 85 PRO A N 1
ATOM 641 C CA . PRO A 1 85 ? 12.453 -15.872 -60.691 1.00 36.66 85 PRO A CA 1
ATOM 642 C C . PRO A 1 85 ? 11.290 -15.548 -61.635 1.00 36.66 85 PRO A C 1
ATOM 644 O O . PRO A 1 85 ? 10.424 -16.378 -61.873 1.00 36.66 85 PRO A O 1
ATOM 647 N N . ALA A 1 86 ? 11.301 -14.330 -62.174 1.00 39.47 86 ALA A N 1
ATOM 648 C CA . ALA A 1 86 ? 10.656 -13.913 -63.420 1.00 39.47 86 ALA A CA 1
ATOM 649 C C . ALA A 1 86 ? 9.215 -14.408 -63.713 1.00 39.47 86 ALA A C 1
ATOM 651 O O . ALA A 1 86 ? 8.997 -15.476 -64.278 1.00 39.47 86 ALA A O 1
ATOM 652 N N . GLY A 1 87 ? 8.252 -13.492 -63.556 1.00 43.72 87 GLY A N 1
ATOM 653 C CA . GLY A 1 87 ? 7.132 -13.384 -64.497 1.00 43.72 87 GLY A CA 1
ATOM 654 C C . GLY A 1 87 ? 5.824 -14.069 -64.107 1.00 43.72 87 GLY A C 1
ATOM 655 O O . GLY A 1 87 ? 5.409 -15.013 -64.769 1.00 43.72 87 GLY A O 1
ATOM 656 N N . MET A 1 88 ? 5.094 -13.497 -63.145 1.00 31.41 88 MET A N 1
ATOM 657 C CA . MET A 1 88 ? 3.632 -13.619 -63.092 1.00 31.41 88 MET A CA 1
ATOM 658 C C . MET A 1 88 ? 2.991 -12.276 -62.724 1.00 31.41 88 MET A C 1
ATOM 660 O O . MET A 1 88 ? 3.501 -11.516 -61.906 1.00 31.41 88 MET A O 1
ATOM 664 N N . SER A 1 89 ? 1.914 -11.966 -63.439 1.00 33.84 89 SER A N 1
ATOM 665 C CA . SER A 1 89 ? 1.242 -10.674 -63.554 1.00 33.84 89 SER A CA 1
ATOM 666 C C . SER A 1 89 ? 0.501 -10.226 -62.294 1.00 33.84 89 SER A C 1
ATOM 668 O O . SER A 1 89 ? -0.203 -11.012 -61.666 1.00 33.84 89 SER A O 1
ATOM 670 N N . ASN A 1 90 ? 0.573 -8.919 -62.029 1.00 41.69 90 ASN A N 1
ATOM 671 C CA . ASN A 1 90 ? -0.240 -8.185 -61.063 1.00 41.69 90 ASN A CA 1
ATOM 672 C C . ASN A 1 90 ? -1.750 -8.346 -61.317 1.00 41.69 90 ASN A C 1
ATOM 674 O O . ASN A 1 90 ? -2.284 -7.805 -62.286 1.00 41.69 90 ASN A O 1
ATOM 678 N N . SER A 1 91 ? -2.446 -8.975 -60.373 1.00 32.94 91 SER A N 1
ATOM 679 C CA . SER A 1 91 ? -3.867 -8.745 -60.095 1.00 32.94 91 SER A CA 1
ATOM 680 C C . SER A 1 91 ? -4.068 -8.763 -58.573 1.00 32.94 91 SER A C 1
ATOM 682 O O . SER A 1 91 ? -3.840 -9.786 -57.937 1.00 32.94 91 SER A O 1
ATOM 684 N N . ALA A 1 92 ? -4.402 -7.583 -58.040 1.00 32.62 92 ALA A N 1
ATOM 685 C CA . ALA A 1 92 ? -4.539 -7.127 -56.642 1.00 32.62 92 ALA A CA 1
ATOM 686 C C . ALA A 1 92 ? -5.498 -7.967 -55.743 1.00 32.62 92 ALA A C 1
ATOM 688 O O . ALA A 1 92 ? -6.178 -8.829 -56.298 1.00 32.62 92 ALA A O 1
ATOM 689 N N . PRO A 1 93 ? -5.678 -7.693 -54.418 1.00 38.34 93 PRO A N 1
ATOM 690 C CA . PRO A 1 93 ? -5.213 -6.552 -53.605 1.00 38.34 93 PRO A CA 1
ATOM 691 C C . PRO A 1 93 ? -4.604 -6.917 -52.226 1.00 38.34 93 PRO A C 1
ATOM 693 O O . PRO A 1 93 ? -4.538 -8.074 -51.828 1.00 38.34 93 PRO A O 1
ATOM 696 N N . GLY A 1 94 ? -4.131 -5.893 -51.507 1.00 34.88 94 GLY A N 1
ATOM 697 C CA . GLY A 1 94 ? -3.472 -6.005 -50.208 1.00 34.88 94 GLY A CA 1
ATOM 698 C C . GLY A 1 94 ? -4.289 -6.710 -49.122 1.00 34.88 94 GLY A C 1
ATOM 699 O O . GLY A 1 94 ? -5.446 -6.387 -48.879 1.00 34.88 94 GLY A O 1
ATOM 700 N N . ALA A 1 95 ? -3.612 -7.617 -48.426 1.00 28.12 95 ALA A N 1
ATOM 701 C CA . ALA A 1 95 ? -3.957 -8.086 -47.093 1.00 28.12 95 ALA A CA 1
ATOM 702 C C . ALA A 1 95 ? -2.686 -8.006 -46.234 1.00 28.12 95 ALA A C 1
ATOM 704 O O . ALA A 1 95 ? -2.131 -9.006 -45.791 1.00 28.12 95 ALA A O 1
ATOM 705 N N . TRP A 1 96 ? -2.175 -6.787 -46.069 1.00 29.20 96 TRP A N 1
ATOM 706 C CA . TRP A 1 96 ? -1.398 -6.466 -44.878 1.00 29.20 96 TRP A CA 1
ATOM 707 C C . TRP A 1 96 ? -2.414 -6.370 -43.745 1.00 29.20 96 TRP A C 1
ATOM 709 O O . TRP A 1 96 ? -3.450 -5.732 -43.943 1.00 29.20 96 TRP A O 1
ATOM 719 N N . LEU A 1 97 ? -2.148 -7.032 -42.616 1.00 27.67 97 LEU A N 1
ATOM 720 C CA . LEU A 1 97 ? -2.925 -6.948 -41.375 1.00 27.67 97 LEU A CA 1
ATOM 721 C C . LEU A 1 97 ? -3.047 -5.476 -40.944 1.00 27.67 97 LEU A C 1
ATOM 723 O O . LEU A 1 97 ? -2.252 -4.963 -40.167 1.00 27.67 97 LEU A O 1
ATOM 727 N N . THR A 1 98 ? -4.022 -4.792 -41.531 1.00 27.95 98 THR A N 1
ATOM 728 C CA . THR A 1 98 ? -4.461 -3.426 -41.232 1.00 27.95 98 THR A CA 1
ATOM 729 C C . THR A 1 98 ? -5.713 -3.446 -40.363 1.00 27.95 98 THR A C 1
ATOM 731 O O . THR A 1 98 ? -6.096 -2.414 -39.830 1.00 27.95 98 THR A O 1
ATOM 734 N N . ASP A 1 99 ? -6.269 -4.629 -40.097 1.00 28.61 99 ASP A N 1
ATOM 735 C CA . ASP A 1 99 ? -7.277 -4.820 -39.065 1.00 28.61 99 ASP A CA 1
ATOM 736 C C . ASP A 1 99 ? -6.594 -5.147 -37.735 1.00 28.61 99 ASP A C 1
ATOM 738 O O . ASP A 1 99 ? -6.637 -6.266 -37.217 1.00 28.61 99 ASP A O 1
ATOM 742 N N . VAL A 1 100 ? -5.976 -4.120 -37.146 1.00 35.66 100 VAL A N 1
ATOM 743 C CA . VAL A 1 100 ? -6.020 -4.002 -35.689 1.00 35.66 100 VAL A CA 1
ATOM 744 C C . VAL A 1 100 ? -7.499 -3.836 -35.371 1.00 35.66 100 VAL A C 1
ATOM 746 O O . VAL A 1 100 ? -8.081 -2.779 -35.599 1.00 35.66 100 VAL A O 1
ATOM 749 N N . ASN A 1 101 ? -8.137 -4.915 -34.928 1.00 31.36 101 ASN A N 1
ATOM 750 C CA . ASN A 1 101 ? -9.508 -4.853 -34.455 1.00 31.36 101 ASN A CA 1
ATOM 751 C C . ASN A 1 101 ? -9.587 -3.734 -33.387 1.00 31.36 101 ASN A C 1
ATOM 753 O O . ASN A 1 101 ? -8.821 -3.784 -32.419 1.00 31.36 101 ASN A O 1
ATOM 757 N N . PRO A 1 102 ? -10.452 -2.710 -33.530 1.00 36.59 102 PRO A N 1
ATOM 758 C CA . PRO A 1 102 ? -10.584 -1.647 -32.531 1.00 36.59 102 PRO A CA 1
ATOM 759 C C . PRO A 1 102 ? -11.015 -2.183 -31.154 1.00 36.59 102 PRO A C 1
ATOM 761 O O . PRO A 1 102 ? -10.804 -1.522 -30.140 1.00 36.59 102 PRO A O 1
ATOM 764 N N . GLY A 1 103 ? -11.519 -3.421 -31.081 1.00 33.91 103 GLY A N 1
ATOM 765 C CA . GLY A 1 103 ? -11.519 -4.204 -29.848 1.00 33.91 103 GLY A CA 1
ATOM 766 C C . GLY A 1 103 ? -10.131 -4.790 -29.599 1.00 33.91 103 GLY A C 1
ATOM 767 O O . GLY A 1 103 ? -9.784 -5.795 -30.214 1.00 33.91 103 GLY A O 1
ATOM 768 N N . GLY A 1 104 ? -9.347 -4.153 -28.720 1.00 38.53 104 GLY A N 1
ATOM 769 C CA . GLY A 1 104 ? -7.966 -4.530 -28.406 1.00 38.53 104 GLY A CA 1
ATOM 770 C C . GLY A 1 104 ? -7.756 -6.042 -28.361 1.00 38.53 104 GLY A C 1
ATOM 771 O O . GLY A 1 104 ? -8.330 -6.732 -27.519 1.00 38.53 104 GLY A O 1
ATOM 772 N N . ALA A 1 105 ? -6.926 -6.553 -29.269 1.00 35.56 105 ALA A N 1
ATOM 773 C CA . ALA A 1 105 ? -6.484 -7.933 -29.216 1.00 35.56 105 ALA A CA 1
ATOM 774 C C . ALA A 1 105 ? -5.577 -8.096 -27.988 1.00 35.56 105 ALA A C 1
ATOM 776 O O . ALA A 1 105 ? -4.353 -7.986 -28.071 1.00 35.56 105 ALA A O 1
ATOM 777 N N . ARG A 1 106 ? -6.188 -8.365 -26.828 1.00 45.03 106 ARG A N 1
ATOM 778 C CA . ARG A 1 106 ? -5.530 -9.164 -25.796 1.00 45.03 106 ARG A CA 1
ATOM 779 C C . ARG A 1 106 ? -5.066 -10.429 -26.505 1.00 45.03 106 ARG A C 1
ATOM 781 O O . ARG A 1 106 ? -5.872 -11.092 -27.161 1.00 45.03 106 ARG A O 1
ATOM 788 N N . TRP A 1 107 ? -3.774 -10.720 -26.448 1.00 40.84 107 TRP A N 1
ATOM 789 C CA . TRP A 1 107 ? -3.244 -11.951 -27.018 1.00 40.84 107 TRP A CA 1
ATOM 790 C C . TRP A 1 107 ? -3.792 -13.110 -26.181 1.00 40.84 107 TRP A C 1
ATOM 792 O O . TRP A 1 107 ? -3.267 -13.430 -25.117 1.00 40.84 107 TRP A O 1
ATOM 802 N N . ALA A 1 108 ? -4.914 -13.680 -26.624 1.00 38.53 108 ALA A N 1
ATOM 803 C CA . ALA A 1 108 ? -5.585 -14.770 -25.932 1.00 38.53 108 ALA A CA 1
ATOM 804 C C . ALA A 1 108 ? -4.608 -15.948 -25.781 1.00 38.53 108 ALA A C 1
ATOM 806 O O . ALA A 1 108 ? -4.117 -16.475 -26.779 1.00 38.53 108 ALA A O 1
ATOM 807 N N . GLY A 1 109 ? -4.311 -16.330 -24.536 1.00 46.47 109 GLY A N 1
ATOM 808 C CA . GLY A 1 109 ? -3.402 -17.433 -24.197 1.00 46.47 109 GLY A CA 1
ATOM 809 C C . GLY A 1 109 ? -2.150 -17.048 -23.400 1.00 46.47 109 GLY A C 1
ATOM 810 O O . GLY A 1 109 ? -1.382 -17.939 -23.052 1.00 46.47 109 GLY A O 1
ATOM 811 N N . TRP A 1 110 ? -1.931 -15.759 -23.119 1.00 47.72 110 TRP A N 1
ATOM 812 C CA . TRP A 1 110 ? -0.823 -15.294 -22.269 1.00 47.72 110 TRP A CA 1
ATOM 813 C C . TRP A 1 110 ? -1.219 -15.038 -20.817 1.00 47.72 110 TRP A C 1
ATOM 815 O O . TRP A 1 110 ? -0.416 -15.281 -19.912 1.00 47.72 110 TRP A O 1
ATOM 825 N N . ASP A 1 111 ? -2.457 -14.593 -20.606 1.00 47.09 111 ASP A N 1
ATOM 826 C CA . ASP A 1 111 ? -3.056 -14.527 -19.279 1.00 47.09 111 ASP A CA 1
ATOM 827 C C . ASP A 1 111 ? -3.025 -15.938 -18.660 1.00 47.09 111 ASP A C 1
ATOM 829 O O . ASP A 1 111 ? -3.355 -16.924 -19.321 1.00 47.09 111 ASP A O 1
ATOM 833 N N . ASP A 1 112 ? -2.567 -16.029 -17.410 1.00 52.56 112 ASP A N 1
ATOM 834 C CA . ASP A 1 112 ? -2.393 -17.273 -16.640 1.00 52.56 112 ASP A CA 1
ATOM 835 C C . ASP A 1 112 ? -1.229 -18.197 -17.058 1.00 52.56 112 ASP A C 1
ATOM 837 O O . ASP A 1 112 ? -1.181 -19.357 -16.638 1.00 52.56 112 ASP A O 1
ATOM 841 N N . ASN A 1 113 ? -0.228 -17.707 -17.806 1.00 54.34 113 ASN A N 1
ATOM 842 C CA . ASN A 1 113 ? 1.023 -18.458 -17.982 1.00 54.34 113 ASN A CA 1
ATOM 843 C C . ASN A 1 113 ? 1.681 -18.713 -16.602 1.00 54.34 113 ASN A C 1
ATOM 845 O O . ASN A 1 113 ? 2.032 -17.747 -15.915 1.00 54.34 113 ASN A O 1
ATOM 849 N N . PRO A 1 114 ? 1.880 -19.982 -16.183 1.00 53.19 114 PRO A N 1
ATOM 850 C CA . PRO A 1 114 ? 2.313 -20.319 -14.823 1.00 53.19 114 PRO A CA 1
ATOM 851 C C . PRO A 1 114 ? 3.757 -19.900 -14.499 1.00 53.19 114 PRO A C 1
ATOM 853 O O . PRO A 1 114 ? 4.180 -20.026 -13.349 1.00 53.19 114 PRO A O 1
ATOM 856 N N . GLY A 1 115 ? 4.515 -19.404 -15.485 1.00 54.41 115 GLY A N 1
ATOM 857 C CA . GLY A 1 115 ? 5.941 -19.129 -15.344 1.00 54.41 115 GLY A CA 1
ATOM 858 C C . GLY A 1 115 ? 6.753 -20.409 -15.118 1.00 54.41 115 GLY A C 1
ATOM 859 O O . GLY A 1 115 ? 6.217 -21.510 -14.987 1.00 54.41 115 GLY A O 1
ATOM 860 N N . TRP A 1 116 ? 8.076 -20.277 -15.095 1.00 60.53 116 TRP A N 1
ATOM 861 C CA . TRP A 1 116 ? 8.987 -21.397 -14.848 1.00 60.53 116 TRP A CA 1
ATOM 862 C C . TRP A 1 116 ? 9.662 -21.214 -13.498 1.00 60.53 116 TRP A C 1
ATOM 864 O O . TRP A 1 116 ? 10.219 -20.148 -13.233 1.00 60.53 116 TRP A O 1
ATOM 874 N N . THR A 1 117 ? 9.635 -22.246 -12.657 1.00 58.75 117 THR A N 1
ATOM 875 C CA . THR A 1 117 ? 10.332 -22.255 -11.369 1.00 58.75 117 THR A CA 1
ATOM 876 C C . THR A 1 117 ? 11.693 -22.939 -11.520 1.00 58.75 117 THR A C 1
ATOM 878 O O . THR A 1 117 ? 11.790 -24.072 -11.982 1.00 58.75 117 THR A O 1
ATOM 881 N N . THR A 1 118 ? 12.774 -22.255 -11.141 1.00 59.53 118 THR A N 1
ATOM 882 C CA . THR A 1 118 ? 14.139 -22.821 -11.146 1.00 59.53 118 THR A CA 1
ATOM 883 C C . THR A 1 118 ? 14.748 -22.739 -9.757 1.00 59.53 118 THR A C 1
ATOM 885 O O . THR A 1 118 ? 14.550 -21.736 -9.086 1.00 59.53 118 THR A O 1
ATOM 888 N N . THR A 1 119 ? 15.531 -23.721 -9.315 1.00 41.75 119 THR A N 1
ATOM 889 C CA . THR A 1 119 ? 16.346 -23.588 -8.095 1.00 41.75 119 THR A CA 1
ATOM 890 C C . THR A 1 119 ? 17.626 -22.804 -8.367 1.00 41.75 119 THR A C 1
ATOM 892 O O . THR A 1 119 ? 18.273 -23.082 -9.374 1.00 41.75 119 THR A O 1
ATOM 895 N N . PRO A 1 120 ? 18.066 -21.916 -7.460 1.00 54.31 120 PRO A N 1
ATOM 896 C CA . PRO A 1 120 ? 17.357 -21.377 -6.288 1.00 54.31 120 PRO A CA 1
ATOM 897 C C . PRO A 1 120 ? 16.107 -20.582 -6.711 1.00 54.31 120 PRO A C 1
ATOM 899 O O . PRO A 1 120 ? 16.195 -19.786 -7.637 1.00 54.31 120 PRO A O 1
ATOM 902 N N . TYR A 1 121 ? 14.963 -20.844 -6.052 1.00 55.47 121 TYR A N 1
ATOM 903 C CA . TYR A 1 121 ? 13.604 -20.483 -6.504 1.00 55.47 121 TYR A CA 1
ATOM 904 C C . TYR A 1 121 ? 13.505 -19.098 -7.155 1.00 55.47 121 TYR A C 1
ATOM 906 O O . TYR A 1 121 ? 13.366 -18.079 -6.476 1.00 55.47 121 TYR A O 1
ATOM 914 N N . ALA A 1 122 ? 13.563 -19.114 -8.484 1.00 66.62 122 ALA A N 1
ATOM 915 C CA . ALA A 1 122 ? 13.308 -17.996 -9.366 1.00 66.62 122 ALA A CA 1
ATOM 916 C C . ALA A 1 122 ? 12.074 -18.337 -10.191 1.00 66.62 122 ALA A C 1
ATOM 918 O O . ALA A 1 122 ? 12.032 -19.403 -10.806 1.00 66.62 122 ALA A O 1
ATOM 919 N N . LEU A 1 123 ? 11.092 -17.444 -10.205 1.00 67.38 123 LEU A N 1
ATOM 920 C CA . LEU A 1 123 ? 9.987 -17.502 -11.147 1.00 67.38 123 LEU A CA 1
ATOM 921 C C . LEU A 1 123 ? 10.344 -16.621 -12.337 1.00 67.38 123 LEU A C 1
ATOM 923 O O . LEU A 1 123 ? 10.480 -15.408 -12.179 1.00 67.38 123 LEU A O 1
ATOM 927 N N . ARG A 1 124 ? 10.557 -17.237 -13.499 1.00 72.81 124 ARG A N 1
ATOM 928 C CA . ARG A 1 124 ? 10.894 -16.537 -14.743 1.00 72.81 124 ARG A CA 1
ATOM 929 C C . ARG A 1 124 ? 9.700 -16.558 -15.678 1.00 72.81 124 ARG A C 1
ATOM 931 O O . ARG A 1 124 ? 9.123 -17.623 -15.913 1.00 72.81 124 ARG A O 1
ATOM 938 N N . TYR A 1 125 ? 9.383 -15.409 -16.257 1.00 61.88 125 TYR A N 1
ATOM 939 C CA . TYR A 1 125 ? 8.365 -15.326 -17.297 1.00 61.88 125 TYR A CA 1
ATOM 940 C C . TYR A 1 125 ? 9.022 -15.135 -18.653 1.00 61.88 125 TYR A C 1
ATOM 942 O O . TYR A 1 125 ? 9.885 -14.276 -18.828 1.00 61.88 125 TYR A O 1
ATOM 950 N N . LYS A 1 126 ? 8.604 -15.966 -19.610 1.00 55.69 126 LYS A N 1
ATOM 951 C CA . LYS A 1 126 ? 8.905 -15.747 -21.021 1.00 55.69 126 LYS A CA 1
ATOM 952 C C . LYS A 1 126 ? 7.897 -14.726 -21.518 1.00 55.69 126 LYS A C 1
ATOM 954 O O . LYS A 1 126 ? 6.709 -15.026 -21.502 1.00 55.69 126 LYS A O 1
ATOM 959 N N . GLY A 1 127 ? 8.355 -13.536 -21.888 1.00 55.47 127 GLY A N 1
ATOM 960 C CA . GLY A 1 127 ? 7.471 -12.464 -22.317 1.00 55.47 127 GLY A CA 1
ATOM 961 C C . GLY A 1 127 ? 8.172 -11.155 -22.570 1.00 55.47 127 GLY A C 1
ATOM 962 O O . GLY A 1 127 ? 8.912 -10.684 -21.715 1.00 55.47 127 GLY A O 1
ATOM 963 N N . PHE A 1 128 ? 7.870 -10.563 -23.721 1.00 62.91 128 PHE A N 1
ATOM 964 C CA . PHE A 1 128 ? 8.098 -9.150 -23.964 1.00 62.91 128 PHE A CA 1
ATOM 965 C C . PHE A 1 128 ? 6.753 -8.432 -23.819 1.00 62.91 128 PHE A C 1
ATOM 967 O O . PHE A 1 128 ? 5.726 -8.922 -24.287 1.00 62.91 128 PHE A O 1
ATOM 974 N N . SER A 1 129 ? 6.752 -7.272 -23.168 1.00 62.28 129 SER A N 1
ATOM 975 C CA . SER A 1 129 ? 5.629 -6.334 -23.246 1.00 62.28 129 SER A CA 1
ATOM 976 C C . SER A 1 129 ? 6.121 -5.058 -23.878 1.00 62.28 129 SER A C 1
ATOM 978 O O . SER A 1 129 ? 7.184 -4.574 -23.493 1.00 62.28 129 SER A O 1
ATOM 980 N N . ASN A 1 130 ? 5.340 -4.501 -24.797 1.00 71.00 130 ASN A N 1
ATOM 981 C CA . ASN A 1 130 ? 5.522 -3.123 -25.232 1.00 71.00 130 ASN A CA 1
ATOM 982 C C . ASN A 1 130 ? 4.528 -2.190 -24.523 1.00 71.00 130 ASN A C 1
ATOM 984 O O . ASN A 1 130 ? 3.710 -2.627 -23.715 1.00 71.00 130 ASN A O 1
ATOM 988 N N . THR A 1 131 ? 4.590 -0.897 -24.828 1.00 67.62 131 THR A N 1
ATOM 989 C CA . THR A 1 131 ? 3.706 0.128 -24.250 1.00 67.62 131 THR A CA 1
ATOM 990 C C . THR A 1 131 ? 2.231 -0.010 -24.617 1.00 67.62 131 THR A C 1
ATOM 992 O O . THR A 1 131 ? 1.392 0.604 -23.970 1.00 67.62 131 THR A O 1
ATOM 995 N N . ASN A 1 132 ? 1.894 -0.829 -25.615 1.00 68.38 132 ASN A N 1
ATOM 996 C CA . ASN A 1 132 ? 0.514 -1.078 -26.034 1.00 68.38 132 ASN A CA 1
ATOM 997 C C . ASN A 1 132 ? -0.077 -2.343 -25.399 1.00 68.38 132 ASN A C 1
ATOM 999 O O . ASN A 1 132 ? -1.204 -2.728 -25.714 1.00 68.38 132 ASN A O 1
ATOM 1003 N N . GLN A 1 133 ? 0.696 -3.030 -24.563 1.00 76.38 133 GLN A N 1
ATOM 1004 C CA . GLN A 1 133 ? 0.315 -4.287 -23.949 1.00 76.38 133 GLN A CA 1
ATOM 1005 C C . GLN A 1 133 ? 0.390 -4.164 -22.436 1.00 76.38 133 GLN A C 1
ATOM 1007 O O . GLN A 1 133 ? 1.276 -3.508 -21.893 1.00 76.38 133 GLN A O 1
ATOM 1012 N N . TYR A 1 134 ? -0.553 -4.823 -21.773 1.00 83.56 134 TYR A N 1
ATOM 1013 C CA . TYR A 1 134 ? -0.547 -5.005 -20.335 1.00 83.56 134 TYR A CA 1
ATOM 1014 C C . TYR A 1 134 ? -0.802 -6.479 -20.049 1.00 83.56 134 TYR A C 1
ATOM 1016 O O . TYR A 1 134 ? -1.930 -6.960 -20.164 1.00 83.56 134 TYR A O 1
ATOM 1024 N N . HIS A 1 135 ? 0.270 -7.203 -19.746 1.00 86.44 135 HIS A N 1
ATOM 1025 C CA . HIS A 1 135 ? 0.230 -8.636 -19.470 1.00 86.44 135 HIS A CA 1
ATOM 1026 C C . HIS A 1 135 ? 0.199 -8.864 -17.969 1.00 86.44 135 HIS A C 1
ATOM 1028 O O . HIS A 1 135 ? 0.947 -8.220 -17.233 1.00 86.44 135 HIS A O 1
ATOM 1034 N N . THR A 1 136 ? -0.641 -9.786 -17.506 1.00 89.19 136 THR A N 1
ATOM 1035 C CA . THR A 1 136 ? -0.718 -10.177 -16.096 1.00 89.19 136 THR A CA 1
ATOM 1036 C C . THR A 1 136 ? -0.423 -11.661 -15.951 1.00 89.19 136 THR A C 1
ATOM 1038 O O . THR A 1 136 ? -1.036 -12.499 -16.606 1.00 89.19 136 THR A O 1
ATOM 1041 N N . PHE A 1 137 ? 0.465 -11.991 -15.024 1.00 89.50 137 PHE A N 1
ATOM 1042 C CA . PHE A 1 137 ? 0.819 -13.358 -14.688 1.00 89.50 137 PHE A CA 1
ATOM 1043 C C . PHE A 1 137 ? 0.441 -13.657 -13.239 1.00 89.50 137 PHE A C 1
ATOM 1045 O O . PHE A 1 137 ? 0.707 -12.855 -12.339 1.00 89.50 137 PHE A O 1
ATOM 1052 N N . SER A 1 138 ? -0.171 -14.819 -13.010 1.00 90.81 138 SER A N 1
ATOM 1053 C CA . SER A 1 138 ? -0.462 -15.306 -11.660 1.00 90.81 138 SER A CA 1
ATOM 1054 C C . SER A 1 138 ? 0.809 -15.839 -10.985 1.00 90.81 138 SER A C 1
ATOM 1056 O O . SER A 1 138 ? 1.668 -16.448 -11.628 1.00 90.81 138 SER A O 1
ATOM 1058 N N . LEU A 1 139 ? 0.924 -15.601 -9.679 1.00 91.62 139 LEU A N 1
ATOM 1059 C CA . LEU A 1 139 ? 1.964 -16.134 -8.796 1.00 91.62 139 LEU A CA 1
ATOM 1060 C C . LEU A 1 139 ? 1.459 -17.321 -7.965 1.00 91.62 139 LEU A C 1
ATOM 1062 O O . LEU A 1 139 ? 2.270 -17.983 -7.323 1.00 91.62 139 LEU A O 1
ATOM 1066 N N . GLU A 1 140 ? 0.156 -17.611 -7.968 1.00 90.81 140 GLU A N 1
ATOM 1067 C CA . GLU A 1 140 ? -0.487 -18.512 -6.999 1.00 90.81 140 GLU A CA 1
ATOM 1068 C C . GLU A 1 140 ? 0.075 -19.934 -7.044 1.00 90.81 140 GLU A C 1
ATOM 1070 O O . GLU A 1 140 ? 0.478 -20.489 -6.020 1.00 90.81 140 GLU A O 1
ATOM 1075 N N . ALA A 1 141 ? 0.180 -20.511 -8.244 1.00 86.94 141 ALA A N 1
ATOM 1076 C CA . ALA A 1 141 ? 0.719 -21.856 -8.421 1.00 86.94 141 ALA A CA 1
ATOM 1077 C C . ALA A 1 141 ? 2.190 -21.942 -7.981 1.00 86.94 141 ALA A C 1
ATOM 1079 O O . ALA A 1 141 ? 2.580 -22.884 -7.288 1.00 86.94 141 ALA A O 1
ATOM 1080 N N . ALA A 1 142 ? 3.001 -20.943 -8.339 1.00 85.88 142 ALA A N 1
ATOM 1081 C CA . ALA A 1 142 ? 4.409 -20.883 -7.959 1.00 85.88 142 ALA A CA 1
ATOM 1082 C C . ALA A 1 142 ? 4.584 -20.681 -6.442 1.00 85.88 142 ALA A C 1
ATOM 1084 O O . ALA A 1 142 ? 5.435 -21.327 -5.822 1.00 85.88 142 ALA A O 1
ATOM 1085 N N . ALA A 1 143 ? 3.750 -19.834 -5.833 1.00 90.38 143 ALA A N 1
ATOM 1086 C CA . ALA A 1 143 ? 3.716 -19.609 -4.394 1.00 90.38 143 ALA A CA 1
ATOM 1087 C C . ALA A 1 143 ? 3.362 -20.898 -3.645 1.00 90.38 143 ALA A C 1
ATOM 1089 O O . ALA A 1 143 ? 4.107 -21.289 -2.748 1.00 90.38 143 ALA A O 1
ATOM 1090 N N . GLY A 1 144 ? 2.309 -21.608 -4.059 1.00 88.25 144 GLY A N 1
ATOM 1091 C CA . GLY A 1 144 ? 1.869 -22.853 -3.424 1.00 88.25 144 GLY A CA 1
ATOM 1092 C C . GLY A 1 144 ? 2.849 -24.012 -3.588 1.00 88.25 144 GLY A C 1
ATOM 1093 O O . GLY A 1 144 ? 3.027 -24.803 -2.660 1.00 88.25 144 GLY A O 1
ATOM 1094 N N . GLN A 1 145 ? 3.543 -24.094 -4.728 1.00 88.25 145 GLN A N 1
ATOM 1095 C CA . GLN A 1 145 ? 4.626 -25.062 -4.931 1.00 88.25 145 GLN A CA 1
ATOM 1096 C C . GLN A 1 145 ? 5.800 -24.812 -3.979 1.00 88.25 145 GLN A C 1
ATOM 1098 O O . GLN A 1 145 ? 6.352 -25.754 -3.409 1.00 88.25 145 GLN A O 1
ATOM 1103 N N . ARG A 1 146 ? 6.198 -23.546 -3.798 1.00 86.44 146 ARG A N 1
ATOM 1104 C CA . ARG A 1 146 ? 7.336 -23.182 -2.945 1.00 86.44 146 ARG A CA 1
ATOM 1105 C C . ARG A 1 146 ? 6.994 -23.226 -1.455 1.00 86.44 146 ARG A C 1
ATOM 1107 O O . ARG A 1 146 ? 7.817 -23.662 -0.645 1.00 86.44 146 ARG A O 1
ATOM 1114 N N . PHE A 1 147 ? 5.815 -22.735 -1.108 1.00 89.94 147 PHE A N 1
ATOM 1115 C CA . PHE A 1 147 ? 5.319 -22.555 0.246 1.00 89.94 147 PHE A CA 1
ATOM 1116 C C . PHE A 1 147 ? 3.935 -23.215 0.343 1.00 89.94 147 PHE A C 1
ATOM 1118 O O . PHE A 1 147 ? 2.923 -22.569 0.071 1.00 89.94 147 PHE A O 1
ATOM 1125 N N . PRO A 1 148 ? 3.864 -24.508 0.711 1.00 90.56 148 PRO A N 1
ATOM 1126 C CA . PRO A 1 148 ? 2.597 -25.229 0.777 1.00 90.56 148 PRO A CA 1
ATOM 1127 C C . PRO A 1 148 ? 1.536 -24.479 1.596 1.00 90.56 148 PRO A C 1
ATOM 1129 O O . PRO A 1 148 ? 1.785 -24.102 2.740 1.00 90.56 148 PRO A O 1
ATOM 1132 N N . GLY A 1 149 ? 0.359 -24.267 1.000 1.00 86.62 149 GLY A N 1
ATOM 1133 C CA . GLY A 1 149 ? -0.750 -23.510 1.600 1.00 86.62 149 GLY A CA 1
ATOM 1134 C C . GLY A 1 149 ? -0.719 -21.997 1.353 1.00 86.62 149 GLY A C 1
ATOM 1135 O O . GLY A 1 149 ? -1.599 -21.296 1.839 1.00 86.62 149 GLY A O 1
ATOM 1136 N N . SER A 1 150 ? 0.270 -21.493 0.614 1.00 90.75 150 SER A N 1
ATOM 1137 C CA . SER A 1 150 ? 0.328 -20.102 0.149 1.00 90.75 150 SER A CA 1
ATOM 1138 C C . SER A 1 150 ? -0.171 -19.984 -1.290 1.00 90.75 150 SER A C 1
ATOM 1140 O O . SER A 1 150 ? 0.014 -20.895 -2.090 1.00 90.75 150 SER A O 1
ATOM 1142 N N . ASP A 1 151 ? -0.755 -18.847 -1.629 1.00 92.81 151 ASP A N 1
ATOM 1143 C CA . ASP A 1 151 ? -1.169 -18.440 -2.982 1.00 92.81 151 ASP A CA 1
ATOM 1144 C C . ASP A 1 151 ? -0.612 -17.040 -3.333 1.00 92.81 151 ASP A C 1
ATOM 1146 O O . ASP A 1 151 ? -0.816 -16.515 -4.419 1.00 92.81 151 ASP A O 1
ATOM 1150 N N . ALA A 1 152 ? 0.148 -16.433 -2.426 1.00 93.88 152 ALA A N 1
ATOM 1151 C CA . ALA A 1 152 ? 0.785 -15.145 -2.609 1.00 93.88 152 ALA A CA 1
ATOM 1152 C C . ALA A 1 152 ? 2.211 -15.170 -2.046 1.00 93.88 152 ALA A C 1
ATOM 1154 O O . ALA A 1 152 ? 2.611 -16.071 -1.302 1.00 93.88 152 ALA A O 1
ATOM 1155 N N . LEU A 1 153 ? 2.990 -14.151 -2.392 1.00 94.19 153 LEU A N 1
ATOM 1156 C CA . LEU A 1 153 ? 4.349 -13.940 -1.906 1.00 94.19 153 LEU A CA 1
ATOM 1157 C C . LEU A 1 153 ? 4.457 -12.568 -1.247 1.00 94.19 153 LEU A C 1
ATOM 1159 O O . LEU A 1 153 ? 3.932 -11.584 -1.762 1.00 94.19 153 LEU A O 1
ATOM 1163 N N . ASN A 1 154 ? 5.170 -12.474 -0.127 1.00 95.50 154 ASN A N 1
ATOM 1164 C CA . ASN A 1 154 ? 5.504 -11.188 0.486 1.00 95.50 154 ASN A CA 1
ATOM 1165 C C . ASN A 1 154 ? 7.007 -11.078 0.761 1.00 95.50 154 ASN A C 1
ATOM 1167 O O . ASN A 1 154 ? 7.707 -12.076 0.942 1.00 95.50 154 ASN A O 1
ATOM 1171 N N . GLY A 1 155 ? 7.502 -9.847 0.795 1.00 95.06 155 GLY A N 1
ATOM 1172 C CA . GLY A 1 155 ? 8.865 -9.517 1.178 1.00 95.06 155 GLY A CA 1
ATOM 1173 C C . GLY A 1 155 ? 8.977 -9.183 2.663 1.00 95.06 155 GLY A C 1
ATOM 1174 O O . GLY A 1 155 ? 8.158 -8.448 3.209 1.00 95.06 155 GLY A O 1
ATOM 1175 N N . THR A 1 156 ? 10.019 -9.694 3.313 1.00 95.88 156 THR A N 1
ATOM 1176 C CA . THR A 1 156 ? 10.377 -9.381 4.709 1.00 95.88 156 THR A CA 1
ATOM 1177 C C . THR A 1 156 ? 11.836 -8.940 4.782 1.00 95.88 156 THR A C 1
ATOM 1179 O O . THR A 1 156 ? 12.592 -9.150 3.837 1.00 95.88 156 THR A O 1
ATOM 1182 N N . ASP A 1 157 ? 12.275 -8.360 5.898 1.00 96.31 157 ASP A N 1
ATOM 1183 C CA . ASP A 1 157 ? 13.694 -7.995 6.059 1.00 96.31 157 ASP A CA 1
ATOM 1184 C C . ASP A 1 157 ? 14.623 -9.218 6.037 1.00 96.31 157 ASP A C 1
ATOM 1186 O O . ASP A 1 157 ? 15.719 -9.154 5.484 1.00 96.31 157 ASP A O 1
ATOM 1190 N N . ALA A 1 158 ? 14.169 -10.343 6.603 1.00 96.25 158 ALA A N 1
ATOM 1191 C CA . ALA A 1 158 ? 14.926 -11.594 6.634 1.00 96.25 158 ALA A CA 1
ATOM 1192 C C . ALA A 1 158 ? 14.908 -12.335 5.286 1.00 96.25 158 ALA A C 1
ATOM 1194 O O . ALA A 1 158 ? 15.887 -12.981 4.924 1.00 96.25 158 ALA A O 1
ATOM 1195 N N . ASN A 1 159 ? 13.797 -12.245 4.552 1.00 95.56 159 ASN A N 1
ATOM 1196 C CA . ASN A 1 159 ? 13.595 -12.884 3.254 1.00 95.56 159 ASN A CA 1
ATOM 1197 C C . ASN A 1 159 ? 12.940 -11.866 2.305 1.00 95.56 159 ASN A C 1
ATOM 1199 O O . ASN A 1 159 ? 11.708 -11.854 2.179 1.00 95.56 159 ASN A O 1
ATOM 1203 N N . PRO A 1 160 ? 13.724 -10.970 1.682 1.00 97.06 160 PRO A N 1
ATOM 1204 C CA . PRO A 1 160 ? 13.180 -9.981 0.763 1.00 97.06 160 PRO A CA 1
ATOM 1205 C C . PRO A 1 160 ? 12.627 -10.662 -0.488 1.00 97.06 160 PRO A C 1
ATOM 1207 O O . PRO A 1 160 ? 13.199 -11.637 -0.983 1.00 97.06 160 PRO A O 1
ATOM 1210 N N . LEU A 1 161 ? 11.531 -10.123 -1.017 1.00 96.88 161 LEU A N 1
ATOM 1211 C CA . LEU A 1 161 ? 11.009 -10.508 -2.325 1.00 96.88 161 LEU A CA 1
ATOM 1212 C C . LEU A 1 161 ? 11.707 -9.637 -3.371 1.00 96.88 161 LEU A C 1
ATOM 1214 O O . LEU A 1 161 ? 11.553 -8.419 -3.369 1.00 96.88 161 LEU A O 1
ATOM 1218 N N . THR A 1 162 ? 12.531 -10.248 -4.215 1.00 96.81 162 THR A N 1
ATOM 1219 C CA . THR A 1 162 ? 13.392 -9.546 -5.170 1.00 96.81 162 THR A CA 1
ATOM 1220 C C . THR A 1 162 ? 12.869 -9.727 -6.586 1.00 96.81 162 THR A C 1
ATOM 1222 O O . THR A 1 162 ? 12.868 -10.835 -7.110 1.00 96.81 162 THR A O 1
ATOM 1225 N N . LEU A 1 163 ? 12.465 -8.633 -7.215 1.00 95.94 163 LEU A N 1
ATOM 1226 C CA . LEU A 1 163 ? 12.083 -8.563 -8.616 1.00 95.94 163 LEU A CA 1
ATOM 1227 C C . LEU A 1 163 ? 13.270 -8.037 -9.435 1.00 95.94 163 LEU A C 1
ATOM 1229 O O . LEU A 1 163 ? 13.848 -7.001 -9.111 1.00 95.94 163 LEU A O 1
ATOM 1233 N N . ARG A 1 164 ? 13.641 -8.749 -10.497 1.00 95.12 164 ARG A N 1
ATOM 1234 C CA . ARG A 1 164 ? 14.675 -8.353 -11.459 1.00 95.12 164 ARG A CA 1
ATOM 1235 C C . ARG A 1 164 ? 14.082 -8.291 -12.850 1.00 95.12 164 ARG A C 1
ATOM 1237 O O . ARG A 1 164 ? 13.300 -9.166 -13.198 1.00 95.12 164 ARG A O 1
ATOM 1244 N N . PHE A 1 165 ? 14.451 -7.292 -13.632 1.00 93.69 165 PHE A N 1
ATOM 1245 C CA . PHE A 1 165 ? 14.023 -7.178 -15.024 1.00 93.69 165 PHE A CA 1
ATOM 1246 C C . PHE A 1 165 ? 14.938 -6.225 -15.783 1.00 93.69 165 PHE A C 1
ATOM 1248 O O . PHE A 1 165 ? 15.667 -5.421 -15.193 1.00 93.69 165 PHE A O 1
ATOM 1255 N N . TRP A 1 166 ? 14.877 -6.321 -17.102 1.00 90.31 166 TRP A N 1
ATOM 1256 C CA . TRP A 1 166 ? 15.531 -5.408 -18.021 1.00 90.31 166 TRP A CA 1
ATOM 1257 C C . TRP A 1 166 ? 14.489 -4.531 -18.689 1.00 90.31 166 TRP A C 1
ATOM 1259 O O . TRP A 1 166 ? 13.372 -4.969 -18.959 1.00 90.31 166 TRP A O 1
ATOM 1269 N N . MET A 1 167 ? 14.864 -3.291 -18.962 1.00 88.25 167 MET A N 1
ATOM 1270 C CA . MET A 1 167 ? 14.072 -2.371 -19.760 1.00 88.25 167 MET A CA 1
ATOM 1271 C C . MET A 1 167 ? 14.915 -1.829 -20.903 1.00 88.25 167 MET A C 1
ATOM 1273 O O . MET A 1 167 ? 16.051 -1.405 -20.685 1.00 88.25 167 MET A O 1
ATOM 1277 N N . ASN A 1 168 ? 14.356 -1.846 -22.110 1.00 83.56 168 ASN A N 1
ATOM 1278 C CA . ASN A 1 168 ? 15.021 -1.387 -23.325 1.00 83.56 168 ASN A CA 1
ATOM 1279 C C . ASN A 1 168 ? 14.078 -0.488 -24.148 1.00 83.56 168 ASN A C 1
ATOM 1281 O O . ASN A 1 168 ? 13.008 -0.957 -24.528 1.00 83.56 168 ASN A O 1
ATOM 1285 N N . PRO A 1 169 ? 14.398 0.778 -24.439 1.00 70.94 169 PRO A N 1
ATOM 1286 C CA . PRO A 1 169 ? 13.712 1.610 -25.402 1.00 70.94 169 PRO A CA 1
ATOM 1287 C C . PRO A 1 169 ? 14.039 1.028 -26.762 1.00 70.94 169 PRO A C 1
ATOM 1289 O O . PRO A 1 169 ? 15.152 0.562 -26.986 1.00 70.94 169 PRO A O 1
ATOM 1292 N N . ALA A 1 170 ? 13.078 1.043 -27.674 1.00 61.59 170 ALA A N 1
ATOM 1293 C CA . ALA A 1 170 ? 13.289 0.535 -29.018 1.00 61.59 170 ALA A CA 1
ATOM 1294 C C . ALA A 1 170 ? 14.610 1.049 -29.601 1.00 61.59 170 ALA A C 1
ATOM 1296 O O . ALA A 1 170 ? 14.883 2.256 -29.613 1.00 61.59 170 ALA A O 1
ATOM 1297 N N . GLU A 1 171 ? 15.400 0.099 -30.099 1.00 48.97 171 GLU A N 1
ATOM 1298 C CA . GLU A 1 171 ? 16.576 0.347 -30.917 1.00 48.97 171 GLU A CA 1
ATOM 1299 C C . GLU A 1 171 ? 16.179 1.273 -32.071 1.00 48.97 171 GLU A C 1
ATOM 1301 O O . GLU A 1 171 ? 15.318 0.948 -32.885 1.00 48.97 171 GLU A O 1
ATOM 1306 N N . GLY A 1 172 ? 16.748 2.477 -32.091 1.00 52.94 172 GLY A N 1
ATOM 1307 C CA . GLY A 1 172 ? 16.347 3.527 -33.028 1.00 52.94 172 GLY A CA 1
ATOM 1308 C C . GLY A 1 172 ? 16.283 4.923 -32.420 1.00 52.94 172 GLY A C 1
ATOM 1309 O O . GLY A 1 172 ? 16.208 5.898 -33.166 1.00 52.94 172 GLY A O 1
ATOM 1310 N N . MET A 1 173 ? 16.398 5.055 -31.093 1.00 49.75 173 MET A N 1
ATOM 1311 C CA . MET A 1 173 ? 16.784 6.325 -30.473 1.00 49.75 173 MET A CA 1
ATOM 1312 C C . MET A 1 173 ? 18.222 6.654 -30.870 1.00 49.75 173 MET A C 1
ATOM 1314 O O . MET A 1 173 ? 19.172 6.372 -30.146 1.00 49.75 173 MET A O 1
ATOM 1318 N N . ASN A 1 174 ? 18.392 7.198 -32.072 1.00 50.00 174 ASN A N 1
ATOM 1319 C CA . ASN A 1 174 ? 19.663 7.735 -32.508 1.00 50.00 174 ASN A CA 1
ATOM 1320 C C . ASN A 1 174 ? 20.039 8.854 -31.517 1.00 50.00 174 ASN A C 1
ATOM 1322 O O . ASN A 1 174 ? 19.307 9.845 -31.437 1.00 50.00 174 ASN A O 1
ATOM 1326 N N . PRO A 1 175 ? 21.146 8.731 -30.759 1.00 48.53 175 PRO A N 1
ATOM 1327 C CA . PRO A 1 175 ? 21.559 9.743 -29.783 1.00 48.53 175 PRO A CA 1
ATOM 1328 C C . PRO A 1 175 ? 21.907 11.090 -30.440 1.00 48.53 175 PRO A C 1
ATOM 1330 O O . PRO A 1 175 ? 22.146 12.083 -29.757 1.00 48.53 175 PRO A O 1
ATOM 1333 N N . VAL A 1 176 ? 21.917 11.145 -31.774 1.00 45.00 176 VAL A N 1
ATOM 1334 C CA . VAL A 1 176 ? 22.337 12.293 -32.567 1.00 45.00 176 VAL A CA 1
ATOM 1335 C C . VAL A 1 176 ? 21.128 12.957 -33.246 1.00 45.00 176 VAL A C 1
ATOM 1337 O O . VAL A 1 176 ? 20.930 12.877 -34.453 1.00 45.00 176 VAL A O 1
ATOM 1340 N N . GLY A 1 177 ? 20.314 13.657 -32.452 1.00 46.94 177 GLY A N 1
ATOM 1341 C CA . GLY A 1 177 ? 19.885 15.010 -32.830 1.00 46.94 177 GLY A CA 1
ATOM 1342 C C . GLY A 1 177 ? 18.502 15.282 -33.438 1.00 46.94 177 GLY A C 1
ATOM 1343 O O . GLY A 1 177 ? 18.224 16.463 -33.615 1.00 46.94 177 GLY A O 1
ATOM 1344 N N . VAL A 1 178 ? 17.619 14.319 -33.745 1.00 42.91 178 VAL A N 1
ATOM 1345 C CA . VAL A 1 178 ? 16.327 14.666 -34.407 1.00 42.91 178 VAL A CA 1
ATOM 1346 C C . VAL A 1 178 ? 15.137 13.784 -34.007 1.00 42.91 178 VAL A C 1
ATOM 1348 O O . VAL A 1 178 ? 14.432 13.253 -34.859 1.00 42.91 178 VAL A O 1
ATOM 1351 N N . ILE A 1 179 ? 14.871 13.621 -32.711 1.00 44.12 179 ILE A N 1
ATOM 1352 C CA . ILE A 1 179 ? 13.559 13.107 -32.282 1.00 44.12 179 ILE A CA 1
ATOM 1353 C C . ILE A 1 179 ? 12.871 14.202 -31.465 1.00 44.12 179 ILE A C 1
ATOM 1355 O O . ILE A 1 179 ? 13.140 14.404 -30.277 1.00 44.12 179 ILE A O 1
ATOM 1359 N N . ASP A 1 180 ? 12.031 14.971 -32.157 1.00 49.25 180 ASP A N 1
ATOM 1360 C CA . ASP A 1 180 ? 11.166 16.036 -31.624 1.00 49.25 180 ASP A CA 1
ATOM 1361 C C . ASP A 1 180 ? 9.892 15.492 -30.964 1.00 49.25 180 ASP A C 1
ATOM 1363 O O . ASP A 1 180 ? 8.986 16.236 -30.607 1.00 49.25 180 ASP A O 1
ATOM 1367 N N . SER A 1 181 ? 9.822 14.179 -30.764 1.00 49.84 181 SER A N 1
ATOM 1368 C CA . SER A 1 181 ? 8.678 13.508 -30.162 1.00 49.84 181 SER A CA 1
ATOM 1369 C C . SER A 1 181 ? 9.124 12.889 -28.841 1.00 49.84 181 SER A C 1
ATOM 13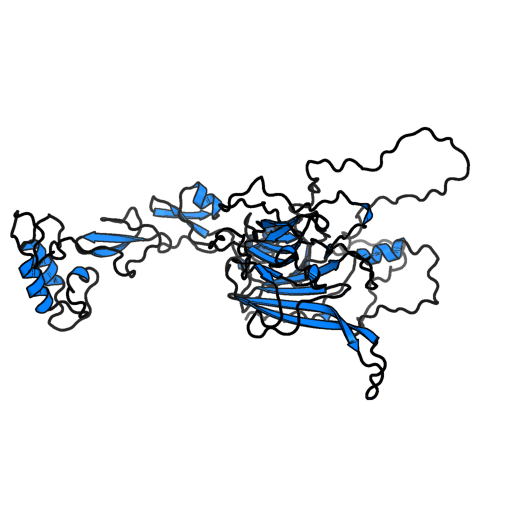71 O O . SER A 1 181 ? 9.784 11.848 -28.862 1.00 49.84 181 SER A O 1
ATOM 1373 N N . PRO A 1 182 ? 8.847 13.522 -27.686 1.00 50.53 182 PRO A N 1
ATOM 1374 C CA . PRO A 1 182 ? 9.092 12.886 -26.404 1.00 50.53 182 PRO A CA 1
ATOM 1375 C C . PRO A 1 182 ? 8.287 11.581 -26.368 1.00 50.53 182 PRO A C 1
ATOM 1377 O O . PRO A 1 182 ? 7.078 11.603 -26.607 1.00 50.53 182 PRO A O 1
ATOM 1380 N N . PRO A 1 183 ? 8.930 10.434 -26.115 1.00 51.50 183 PRO A N 1
ATOM 1381 C CA . PRO A 1 183 ? 8.216 9.180 -25.994 1.00 51.50 183 PRO A CA 1
ATOM 1382 C C . PRO A 1 183 ? 7.246 9.284 -24.813 1.00 51.50 183 PRO A C 1
ATOM 1384 O O . PRO A 1 183 ? 7.677 9.339 -23.664 1.00 51.50 183 PRO A O 1
ATOM 1387 N N . ILE A 1 184 ? 5.937 9.304 -25.061 1.00 57.25 184 ILE A N 1
ATOM 1388 C CA . ILE A 1 184 ? 4.905 9.231 -24.011 1.00 57.25 184 ILE A CA 1
ATOM 1389 C C . ILE A 1 184 ? 4.840 7.770 -23.537 1.00 57.25 184 ILE A C 1
ATOM 1391 O O . ILE A 1 184 ? 3.865 7.053 -23.739 1.00 57.25 184 ILE A O 1
ATOM 1395 N N . LEU A 1 185 ? 5.957 7.281 -22.997 1.00 64.19 185 LEU A N 1
ATOM 1396 C CA . LEU A 1 185 ? 6.123 5.903 -22.569 1.00 64.19 185 LEU A CA 1
ATOM 1397 C C . LEU A 1 185 ? 5.697 5.815 -21.108 1.00 64.19 185 LEU A C 1
ATOM 1399 O O . LEU A 1 185 ? 6.344 6.363 -20.211 1.00 64.19 185 LEU A O 1
ATOM 1403 N N . ALA A 1 186 ? 4.596 5.108 -20.894 1.00 77.12 186 ALA A N 1
ATOM 1404 C CA . ALA A 1 186 ? 4.304 4.462 -19.633 1.00 77.12 186 ALA A CA 1
ATOM 1405 C C . ALA A 1 186 ? 4.671 2.985 -19.803 1.00 77.12 186 ALA A C 1
ATOM 1407 O O . ALA A 1 186 ? 4.080 2.274 -20.614 1.00 77.12 186 ALA A O 1
ATOM 1408 N N . LEU A 1 187 ? 5.692 2.526 -19.091 1.00 85.94 187 LEU A N 1
ATOM 1409 C CA . LEU A 1 187 ? 6.063 1.118 -19.065 1.00 85.94 187 LEU A CA 1
ATOM 1410 C C . LEU A 1 187 ? 6.596 0.777 -17.689 1.00 85.94 187 LEU A C 1
ATOM 1412 O O . LEU A 1 187 ? 7.591 1.349 -17.251 1.00 85.94 187 LEU A O 1
ATOM 1416 N N . TYR A 1 188 ? 5.966 -0.168 -17.011 1.00 91.69 188 TYR A N 1
ATOM 1417 C CA . TYR A 1 188 ? 6.414 -0.596 -15.699 1.00 91.69 188 TYR A CA 1
ATOM 1418 C C . TYR A 1 188 ? 6.171 -2.079 -15.479 1.00 91.69 188 TYR A C 1
ATOM 1420 O O . TYR A 1 188 ? 5.445 -2.741 -16.222 1.00 91.69 188 TYR A O 1
ATOM 1428 N N . VAL A 1 189 ? 6.827 -2.585 -14.443 1.00 94.25 189 VAL A N 1
ATOM 1429 C CA . VAL A 1 189 ? 6.542 -3.878 -13.843 1.00 94.25 189 VAL A CA 1
ATOM 1430 C C . VAL A 1 189 ? 5.846 -3.630 -12.519 1.00 94.25 189 VAL A C 1
ATOM 1432 O O . VAL A 1 189 ? 6.262 -2.783 -11.730 1.00 94.25 189 VAL A O 1
ATOM 1435 N N . GLU A 1 190 ? 4.783 -4.372 -12.279 1.00 96.00 190 GLU A N 1
ATOM 1436 C CA . GLU A 1 190 ? 3.907 -4.218 -11.133 1.00 96.00 190 GLU A CA 1
ATOM 1437 C C . GLU A 1 190 ? 3.788 -5.540 -10.383 1.00 96.00 190 GLU A C 1
ATOM 1439 O O . GLU A 1 190 ? 3.537 -6.578 -10.984 1.00 96.00 190 GLU A O 1
ATOM 1444 N N . LEU A 1 191 ? 3.949 -5.502 -9.065 1.00 96.75 191 LEU A N 1
ATOM 1445 C CA . LEU A 1 191 ? 3.538 -6.563 -8.156 1.00 96.75 191 LEU A CA 1
ATOM 1446 C C . LEU A 1 191 ? 2.214 -6.139 -7.535 1.00 96.75 191 LEU A C 1
ATOM 1448 O O . LEU A 1 191 ? 2.144 -5.065 -6.942 1.00 96.75 191 LEU A O 1
ATOM 1452 N N . ARG A 1 192 ? 1.177 -6.966 -7.636 1.00 95.12 192 ARG A N 1
ATOM 1453 C CA . ARG A 1 192 ? -0.151 -6.613 -7.120 1.00 95.12 192 ARG A CA 1
ATOM 1454 C C . ARG A 1 192 ? -0.887 -7.790 -6.509 1.00 95.12 192 ARG A C 1
ATOM 1456 O O . ARG A 1 192 ? -0.523 -8.953 -6.709 1.00 95.12 192 ARG A O 1
ATOM 1463 N N . MET A 1 193 ? -1.903 -7.446 -5.736 1.00 92.69 193 MET A N 1
ATOM 1464 C CA . MET A 1 193 ? -2.843 -8.370 -5.139 1.00 92.69 193 MET A CA 1
ATOM 1465 C C . MET A 1 193 ? -4.174 -8.316 -5.885 1.00 92.69 193 MET A C 1
ATOM 1467 O O . MET A 1 193 ? -4.755 -7.247 -6.070 1.00 92.69 193 MET A O 1
ATOM 1471 N N . ASP A 1 194 ? -4.670 -9.484 -6.270 1.00 89.69 194 ASP A N 1
ATOM 1472 C CA . ASP A 1 194 ? -5.940 -9.677 -6.956 1.00 89.69 194 ASP A CA 1
ATOM 1473 C C . ASP A 1 194 ? -6.076 -8.747 -8.170 1.00 89.69 194 ASP A C 1
ATOM 1475 O O . ASP A 1 194 ? -5.238 -8.777 -9.068 1.00 89.69 194 ASP A O 1
ATOM 1479 N N . ASN A 1 195 ? -7.133 -7.938 -8.213 1.00 89.38 195 ASN A N 1
ATOM 1480 C CA . ASN A 1 195 ? -7.401 -6.998 -9.296 1.00 89.38 195 ASN A CA 1
ATOM 1481 C C . ASN A 1 195 ? -7.055 -5.552 -8.924 1.00 89.38 195 ASN A C 1
ATOM 1483 O O . ASN A 1 195 ? -7.452 -4.647 -9.651 1.00 89.38 195 ASN A O 1
ATOM 1487 N N . ASP A 1 196 ? -6.370 -5.311 -7.803 1.00 90.38 196 ASP A N 1
ATOM 1488 C CA . ASP A 1 196 ? -5.904 -3.962 -7.487 1.00 90.38 196 ASP A CA 1
ATOM 1489 C C . ASP A 1 196 ? -4.726 -3.584 -8.393 1.00 90.38 196 ASP A C 1
ATOM 1491 O O . ASP A 1 196 ? -4.050 -4.455 -8.958 1.00 90.38 196 ASP A O 1
ATOM 1495 N N . HIS A 1 197 ? -4.508 -2.283 -8.556 1.00 92.19 197 HIS A N 1
ATOM 1496 C CA . HIS A 1 197 ? -3.528 -1.719 -9.471 1.00 92.19 197 HIS A CA 1
ATOM 1497 C C . HIS A 1 197 ? -2.934 -0.417 -8.939 1.00 92.19 197 HIS A C 1
ATOM 1499 O O . HIS A 1 197 ? -3.567 0.313 -8.181 1.00 92.19 197 HIS A O 1
ATOM 1505 N N . ALA A 1 198 ? -1.733 -0.089 -9.403 1.00 93.56 198 ALA A N 1
ATOM 1506 C CA . ALA A 1 198 ? -1.168 1.241 -9.287 1.00 93.56 198 ALA A CA 1
ATOM 1507 C C . ALA A 1 198 ? -1.962 2.195 -10.205 1.00 93.56 198 ALA A C 1
ATOM 1509 O O . ALA A 1 198 ? -1.837 2.098 -11.430 1.00 93.56 198 ALA A O 1
ATOM 1510 N N . PRO A 1 199 ? -2.789 3.105 -9.658 1.00 91.62 199 PRO A N 1
ATOM 1511 C CA . PRO A 1 199 ? -3.684 3.927 -10.459 1.00 91.62 199 PRO A CA 1
ATOM 1512 C C . PRO A 1 199 ? -2.880 4.869 -11.352 1.00 91.62 199 PRO A C 1
ATOM 1514 O O . PRO A 1 199 ? -1.931 5.524 -10.912 1.00 91.62 199 PRO A O 1
ATOM 1517 N N . THR A 1 200 ? -3.277 4.949 -12.616 1.00 90.88 200 THR A N 1
ATOM 1518 C CA . THR A 1 200 ? -2.699 5.873 -13.600 1.00 90.88 200 THR A CA 1
ATOM 1519 C C . THR A 1 200 ? -3.750 6.856 -14.098 1.00 90.88 200 THR A C 1
ATOM 1521 O O . THR A 1 200 ? -3.719 7.283 -15.243 1.00 90.88 200 THR A O 1
ATOM 1524 N N . ASP A 1 201 ? -4.702 7.225 -13.245 1.00 90.50 201 ASP A N 1
ATOM 1525 C CA . ASP A 1 201 ? -5.714 8.209 -13.612 1.00 90.50 201 ASP A CA 1
ATOM 1526 C C . ASP A 1 201 ? -5.060 9.566 -13.865 1.00 90.50 201 ASP A C 1
ATOM 1528 O O . ASP A 1 201 ? -4.160 9.992 -13.127 1.00 90.50 201 ASP A O 1
ATOM 1532 N N . TYR A 1 202 ? -5.475 10.228 -14.940 1.00 91.12 202 TYR A N 1
ATOM 1533 C CA . TYR A 1 202 ? -4.751 11.368 -15.485 1.00 91.12 202 TYR A CA 1
ATOM 1534 C C . TYR A 1 202 ? -5.665 12.516 -15.883 1.00 91.12 202 TYR A C 1
ATOM 1536 O O . TYR A 1 202 ? -6.836 12.338 -16.206 1.00 91.12 202 TYR A O 1
ATOM 1544 N N . VAL A 1 203 ? -5.089 13.711 -15.921 1.00 91.19 203 VAL A N 1
ATOM 1545 C CA . VAL A 1 203 ? -5.670 14.872 -16.603 1.00 91.19 203 VAL A CA 1
ATOM 1546 C C . VAL A 1 203 ? -4.864 15.166 -17.856 1.00 91.19 203 VAL A C 1
ATOM 1548 O O . VAL A 1 203 ? -3.668 14.890 -17.915 1.00 91.19 203 VAL A O 1
ATOM 1551 N N . GLU A 1 204 ? -5.503 15.726 -18.875 1.00 88.12 204 GLU A N 1
ATOM 1552 C CA . GLU A 1 204 ? -4.784 16.200 -20.055 1.00 88.12 204 GLU A CA 1
ATOM 1553 C C . GLU A 1 204 ? -4.375 17.660 -19.868 1.00 88.12 204 GLU A C 1
ATOM 1555 O O . GLU A 1 204 ? -5.170 18.494 -19.430 1.00 88.12 204 GLU A O 1
ATOM 1560 N N . LYS A 1 205 ? -3.136 17.973 -20.232 1.00 85.25 205 LYS A N 1
ATOM 1561 C CA . LYS A 1 205 ? -2.575 19.316 -20.212 1.00 85.25 205 LYS A CA 1
ATOM 1562 C C . LYS A 1 205 ? -2.288 19.765 -21.640 1.00 85.25 205 LYS A C 1
ATOM 1564 O O . LYS A 1 205 ? -1.515 19.124 -22.342 1.00 85.25 205 LYS A O 1
ATOM 1569 N N . ASP A 1 206 ? -2.902 20.866 -22.056 1.00 84.06 206 ASP A N 1
ATOM 1570 C CA . ASP A 1 206 ? -2.641 21.479 -23.361 1.00 84.06 206 ASP A CA 1
ATOM 1571 C C . ASP A 1 206 ? -1.257 22.147 -23.352 1.00 84.06 206 ASP A C 1
ATOM 1573 O O . ASP A 1 206 ? -1.018 23.069 -22.566 1.00 84.06 206 ASP A O 1
ATOM 1577 N N . CYS A 1 207 ? -0.341 21.654 -24.191 1.00 73.56 207 CYS A N 1
ATOM 1578 C CA . CYS A 1 207 ? 1.044 22.124 -24.277 1.00 73.56 207 CYS A CA 1
ATOM 1579 C C . CYS A 1 207 ? 1.327 22.986 -25.511 1.00 73.56 207 CYS A C 1
ATOM 1581 O O . CYS A 1 207 ? 2.470 23.037 -25.960 1.00 73.56 207 CYS A O 1
ATOM 1583 N N . ALA A 1 208 ? 0.304 23.694 -26.000 1.00 69.94 208 ALA A N 1
ATOM 1584 C CA . ALA A 1 208 ? 0.274 24.540 -27.193 1.00 69.94 208 ALA A CA 1
ATOM 1585 C C . ALA A 1 208 ? -0.234 23.811 -28.455 1.00 69.94 208 ALA A C 1
ATOM 1587 O O . ALA A 1 208 ? -0.116 22.586 -28.570 1.00 69.94 208 ALA A O 1
ATOM 1588 N N . PRO A 1 209 ? -0.765 24.565 -29.446 1.00 69.06 209 PRO A N 1
ATOM 1589 C CA . PRO A 1 209 ? -1.494 24.005 -30.590 1.00 69.06 209 PRO A CA 1
ATOM 1590 C C . PRO A 1 209 ? -0.689 23.028 -31.455 1.00 69.06 209 PRO A C 1
ATOM 1592 O O . PRO A 1 209 ? -1.271 22.227 -32.180 1.00 69.06 209 PRO A O 1
ATOM 1595 N N . GLU A 1 210 ? 0.639 23.128 -31.412 1.00 66.44 210 GLU A N 1
ATOM 1596 C CA . GLU A 1 210 ? 1.562 22.366 -32.257 1.00 66.44 210 GLU A CA 1
ATOM 1597 C C . GLU A 1 210 ? 2.015 21.048 -31.609 1.00 66.44 210 GLU A C 1
ATOM 1599 O O . GLU A 1 210 ? 2.389 20.121 -32.324 1.00 66.44 210 GLU A O 1
ATOM 1604 N N . VAL A 1 211 ? 1.966 20.947 -30.273 1.00 65.19 211 VAL A N 1
ATOM 1605 C CA . VAL A 1 211 ? 2.500 19.802 -29.507 1.00 65.19 211 VAL A CA 1
ATOM 1606 C C . VAL A 1 211 ? 1.381 18.873 -29.013 1.00 65.19 211 VAL A C 1
ATOM 1608 O O . VAL A 1 211 ? 1.597 17.673 -28.841 1.00 65.19 211 VAL A O 1
ATOM 1611 N N . GLY A 1 212 ? 0.163 19.400 -28.844 1.00 74.56 212 GLY A N 1
ATOM 1612 C CA . GLY A 1 212 ? -1.017 18.630 -28.451 1.00 74.56 212 GLY A CA 1
ATOM 1613 C C . GLY A 1 212 ? -1.201 18.481 -26.935 1.00 74.56 212 GLY A C 1
ATOM 1614 O O . GLY A 1 212 ? -0.607 19.202 -26.132 1.00 74.56 212 GLY A O 1
ATOM 1615 N N . MET A 1 213 ? -2.088 17.559 -26.554 1.00 80.56 213 MET A N 1
ATOM 1616 C CA . MET A 1 213 ? -2.542 17.340 -25.176 1.00 80.56 213 MET A CA 1
ATOM 1617 C C . MET A 1 213 ? -1.694 16.278 -24.476 1.00 80.56 213 MET A C 1
ATOM 1619 O O . MET A 1 213 ? -1.763 15.116 -24.839 1.00 80.56 213 MET A O 1
ATOM 1623 N N . PHE A 1 214 ? -0.958 16.612 -23.423 1.00 81.06 214 PHE A N 1
ATOM 1624 C CA . PHE A 1 214 ? -0.158 15.626 -22.696 1.00 81.06 214 PHE A CA 1
ATOM 1625 C C . PHE A 1 214 ? -0.896 15.089 -21.478 1.00 81.06 214 PHE A C 1
ATOM 1627 O O . PHE A 1 214 ? -1.372 15.873 -20.655 1.00 81.06 214 PHE A O 1
ATOM 1634 N N . PRO A 1 215 ? -0.973 13.766 -21.308 1.00 84.62 215 PRO A N 1
ATOM 1635 C CA . PRO A 1 215 ? -1.530 13.197 -20.097 1.00 84.62 215 PRO A CA 1
ATOM 1636 C C . PRO A 1 215 ? -0.575 13.393 -18.911 1.00 84.62 215 PRO A C 1
ATOM 1638 O O . PRO A 1 215 ? 0.640 13.224 -19.034 1.00 84.62 215 PRO A O 1
ATOM 1641 N N . VAL A 1 216 ? -1.137 13.722 -17.749 1.00 87.94 216 VAL A N 1
ATOM 1642 C CA . VAL A 1 216 ? -0.413 13.853 -16.485 1.00 87.94 216 VAL A CA 1
ATOM 1643 C C . VAL A 1 216 ? -1.098 13.016 -15.420 1.00 87.94 216 VAL A C 1
ATOM 1645 O O . VAL A 1 216 ? -2.251 13.274 -15.074 1.00 87.94 216 VAL A O 1
ATOM 1648 N N . VAL A 1 217 ? -0.388 12.017 -14.894 1.00 90.50 217 VAL A N 1
ATOM 1649 C CA . VAL A 1 217 ? -0.911 11.139 -13.841 1.00 90.50 217 VAL A CA 1
ATOM 1650 C C . VAL A 1 217 ? -1.137 11.959 -12.582 1.00 90.50 217 VAL A C 1
ATOM 1652 O O . VAL A 1 217 ? -0.246 12.664 -12.103 1.00 90.50 217 VAL A O 1
ATOM 1655 N N . CYS A 1 218 ? -2.332 11.844 -12.023 1.00 91.12 218 CYS A N 1
ATOM 1656 C CA . CYS A 1 218 ? -2.722 12.628 -10.870 1.00 91.12 218 CYS A CA 1
ATOM 1657 C C . CYS A 1 218 ? -2.254 12.012 -9.556 1.00 91.12 218 CYS A C 1
ATOM 1659 O O . CYS A 1 218 ? -1.840 12.767 -8.679 1.00 91.12 218 CYS A O 1
ATOM 1661 N N . GLN A 1 219 ? -2.210 10.678 -9.423 1.00 90.69 219 GLN A N 1
ATOM 1662 C CA . GLN A 1 219 ? -1.803 9.987 -8.187 1.00 90.69 219 GLN A CA 1
ATOM 1663 C C . GLN A 1 219 ? -0.286 10.066 -7.915 1.00 90.69 219 GLN A C 1
ATOM 1665 O O . GLN A 1 219 ? 0.398 9.053 -7.788 1.00 90.69 219 GLN A O 1
ATOM 1670 N N . GLN A 1 220 ? 0.271 11.269 -7.804 1.00 90.88 220 GLN A N 1
ATOM 1671 C CA . GLN A 1 220 ? 1.698 11.493 -7.604 1.00 90.88 220 GLN A CA 1
ATOM 1672 C C . GLN A 1 220 ? 2.010 12.354 -6.376 1.00 90.88 220 GLN A C 1
ATOM 1674 O O . GLN A 1 220 ? 1.195 13.140 -5.884 1.00 90.88 220 GLN A O 1
ATOM 1679 N N . ARG A 1 221 ? 3.214 12.172 -5.821 1.00 88.12 221 ARG A N 1
ATOM 1680 C CA . ARG A 1 221 ? 3.664 12.856 -4.596 1.00 88.12 221 ARG A CA 1
ATOM 1681 C C . ARG A 1 221 ? 3.707 14.374 -4.761 1.00 88.12 221 ARG A C 1
ATOM 1683 O O . ARG A 1 221 ? 3.308 15.090 -3.845 1.00 88.12 221 ARG A O 1
ATOM 1690 N N . HIS A 1 222 ? 4.129 14.838 -5.929 1.00 85.06 222 HIS A N 1
ATOM 1691 C CA . HIS A 1 222 ? 4.064 16.233 -6.345 1.00 85.06 222 HIS A CA 1
ATOM 1692 C C . HIS A 1 222 ? 3.081 16.287 -7.505 1.00 85.06 222 HIS A C 1
ATOM 1694 O O . HIS A 1 222 ? 3.498 15.968 -8.600 1.00 85.06 222 HIS A O 1
ATOM 1700 N N . HIS A 1 223 ? 1.798 16.563 -7.268 1.00 79.94 223 HIS A N 1
ATOM 1701 C CA . HIS A 1 223 ? 0.788 16.570 -8.332 1.00 79.94 223 HIS A CA 1
ATOM 1702 C C . HIS A 1 223 ? 0.602 17.974 -8.919 1.00 79.94 223 HIS A C 1
ATOM 1704 O O . HIS A 1 223 ? 0.785 18.965 -8.202 1.00 79.94 223 HIS A O 1
ATOM 1710 N N . PRO A 1 224 ? 0.208 18.086 -10.199 1.00 80.50 224 PRO A N 1
ATOM 1711 C CA . PRO A 1 224 ? -0.143 19.355 -10.807 1.00 80.50 224 PRO A CA 1
ATOM 1712 C C . PRO A 1 224 ? -1.351 19.963 -10.105 1.00 80.50 224 PRO A C 1
ATOM 1714 O O . PRO A 1 224 ? -2.267 19.252 -9.699 1.00 80.50 224 PRO A O 1
ATOM 1717 N N . ALA A 1 225 ? -1.413 21.293 -10.069 1.00 84.88 225 ALA A N 1
ATOM 1718 C CA . ALA A 1 225 ? -2.549 22.020 -9.500 1.00 84.88 225 ALA A CA 1
ATOM 1719 C C . ALA A 1 225 ? -3.900 21.711 -10.182 1.00 84.88 225 ALA A C 1
ATOM 1721 O O . ALA A 1 225 ? -4.945 21.996 -9.611 1.00 84.88 225 ALA A O 1
ATOM 1722 N N . ALA A 1 226 ? -3.877 21.157 -11.399 1.00 85.81 226 ALA A N 1
ATOM 1723 C CA . ALA A 1 226 ? -5.070 20.776 -12.152 1.00 85.81 226 ALA A CA 1
ATOM 1724 C C . ALA A 1 226 ? -5.648 19.408 -11.748 1.00 85.81 226 ALA A C 1
ATOM 1726 O O . ALA A 1 226 ? -6.741 19.067 -12.191 1.00 85.81 226 ALA A O 1
ATOM 1727 N N . CYS A 1 227 ? -4.925 18.615 -10.954 1.00 89.56 227 CYS A N 1
ATOM 1728 C CA . CYS A 1 227 ? -5.411 17.311 -10.531 1.00 89.56 227 CYS A CA 1
ATOM 1729 C C . CYS A 1 227 ? -6.439 17.438 -9.397 1.00 89.56 227 CYS A C 1
ATOM 1731 O O . CYS A 1 227 ? -6.215 18.213 -8.461 1.00 89.56 227 CYS A O 1
ATOM 1733 N N . PRO A 1 228 ? -7.536 16.663 -9.448 1.00 88.00 228 PRO A N 1
ATOM 1734 C CA . PRO A 1 228 ? -8.513 16.607 -8.369 1.00 88.00 228 PRO A CA 1
ATOM 1735 C C . PRO A 1 228 ? -7.903 15.978 -7.108 1.00 88.00 228 PRO A C 1
ATOM 1737 O O . PRO A 1 228 ? -6.782 15.456 -7.117 1.00 88.00 228 PRO A O 1
ATOM 1740 N N . ALA A 1 229 ? -8.644 16.036 -5.999 1.00 82.19 229 ALA A N 1
ATOM 1741 C CA . ALA A 1 229 ? -8.222 15.407 -4.754 1.00 82.19 229 ALA A CA 1
ATOM 1742 C C . ALA A 1 229 ? -7.980 13.904 -4.973 1.00 82.19 229 ALA A C 1
ATOM 1744 O O . ALA A 1 229 ? -8.852 13.171 -5.428 1.00 82.19 229 ALA A O 1
ATOM 1745 N N . LEU A 1 230 ? -6.764 13.469 -4.657 1.00 76.69 230 LEU A N 1
ATOM 1746 C CA . LEU A 1 230 ? -6.295 12.113 -4.910 1.00 76.69 230 LEU A CA 1
ATOM 1747 C C . LEU A 1 230 ? -6.836 11.118 -3.889 1.00 76.69 230 LEU A C 1
ATOM 1749 O O . LEU A 1 230 ? -7.100 11.480 -2.738 1.00 76.69 230 LEU A O 1
ATOM 1753 N N . SER A 1 231 ? -6.886 9.846 -4.285 1.00 80.12 231 SER A N 1
ATOM 1754 C CA . SER A 1 231 ? -7.177 8.756 -3.360 1.00 80.12 231 SER A CA 1
ATOM 1755 C C . SER A 1 231 ? -6.155 8.747 -2.222 1.00 80.12 231 SER A C 1
ATOM 1757 O O . SER A 1 231 ? -4.939 8.816 -2.437 1.00 80.12 231 SER A O 1
ATOM 1759 N N . THR A 1 232 ? -6.658 8.664 -0.994 1.00 87.25 232 THR A N 1
ATOM 1760 C CA . THR A 1 232 ? -5.857 8.413 0.211 1.00 87.25 232 THR A CA 1
ATOM 1761 C C . THR A 1 232 ? -5.851 6.935 0.593 1.00 87.25 232 THR A C 1
ATOM 1763 O O . THR A 1 232 ? -5.202 6.566 1.572 1.00 87.25 232 THR A O 1
ATOM 1766 N N . ALA A 1 233 ? -6.564 6.093 -0.161 1.00 87.56 233 ALA A N 1
ATOM 1767 C CA . ALA A 1 233 ? -6.582 4.661 0.058 1.00 87.56 233 ALA A CA 1
ATOM 1768 C C . ALA A 1 233 ? -5.254 4.043 -0.386 1.00 87.56 233 ALA A C 1
ATOM 1770 O O . ALA A 1 233 ? -4.727 4.348 -1.456 1.00 87.56 233 ALA A O 1
ATOM 1771 N N . THR A 1 234 ? -4.726 3.151 0.445 1.00 92.38 234 THR A N 1
ATOM 1772 C CA . THR A 1 234 ? -3.589 2.318 0.069 1.00 92.38 234 THR A CA 1
ATOM 1773 C C . THR A 1 234 ? -4.063 1.240 -0.898 1.00 92.38 234 THR A C 1
ATOM 1775 O O . THR A 1 234 ? -4.932 0.440 -0.556 1.00 92.38 234 THR A O 1
ATOM 1778 N N . HIS A 1 235 ? -3.449 1.199 -2.071 1.00 92.44 235 HIS A N 1
ATOM 1779 C CA . HIS A 1 235 ? -3.631 0.171 -3.082 1.00 92.44 235 HIS A CA 1
ATOM 1780 C C . HIS A 1 235 ? -2.729 -1.024 -2.796 1.00 92.44 235 HIS A C 1
ATOM 1782 O O . HIS A 1 235 ? -1.562 -0.872 -2.431 1.00 92.44 235 HIS A O 1
ATOM 1788 N N . ALA A 1 236 ? -3.242 -2.225 -3.018 1.00 93.69 236 ALA A N 1
ATOM 1789 C CA . ALA A 1 236 ? -2.543 -3.490 -2.894 1.00 93.69 236 ALA A CA 1
ATOM 1790 C C . ALA A 1 236 ? -1.596 -3.767 -4.074 1.00 93.69 236 ALA A C 1
ATOM 1792 O O . ALA A 1 236 ? -1.611 -4.841 -4.673 1.00 93.69 236 ALA A O 1
ATOM 1793 N N . SER A 1 237 ? -0.769 -2.779 -4.415 1.00 95.75 237 SER A N 1
ATOM 1794 C CA . SER A 1 237 ? 0.144 -2.809 -5.550 1.00 95.75 237 SER A CA 1
ATOM 1795 C C . SER A 1 237 ? 1.440 -2.049 -5.259 1.00 95.75 237 SER A C 1
ATOM 1797 O O . SER A 1 237 ? 1.456 -1.069 -4.515 1.00 95.75 237 SER A O 1
ATOM 1799 N N . LEU A 1 238 ? 2.537 -2.508 -5.859 1.00 97.56 238 LEU A N 1
ATOM 1800 C CA . LEU A 1 238 ? 3.805 -1.801 -5.991 1.00 97.56 238 LEU A CA 1
ATOM 1801 C C . LEU A 1 238 ? 4.235 -1.856 -7.454 1.00 97.56 238 LEU A C 1
ATOM 1803 O O . LEU A 1 238 ? 4.319 -2.939 -8.028 1.00 97.56 238 LEU A O 1
ATOM 1807 N N . ALA A 1 239 ? 4.587 -0.719 -8.042 1.00 96.19 239 ALA A N 1
ATOM 1808 C CA . ALA A 1 239 ? 4.977 -0.664 -9.446 1.00 96.19 239 ALA A CA 1
ATOM 1809 C C . ALA A 1 239 ? 6.266 0.129 -9.655 1.00 96.19 239 ALA A C 1
ATOM 1811 O O . ALA A 1 239 ? 6.558 1.077 -8.927 1.00 96.19 239 ALA A O 1
ATOM 1812 N N . PHE A 1 240 ? 7.054 -0.286 -10.645 1.00 94.88 240 PHE A N 1
ATOM 1813 C CA . PHE A 1 240 ? 8.397 0.220 -10.906 1.00 94.88 240 PHE A CA 1
ATOM 1814 C C . PHE A 1 240 ? 8.627 0.296 -12.404 1.00 94.88 240 PHE A C 1
ATOM 1816 O O . PHE A 1 240 ? 8.497 -0.701 -13.114 1.00 94.88 240 PHE A O 1
ATOM 1823 N N . GLY A 1 241 ? 8.997 1.467 -12.895 1.00 90.62 241 GLY A N 1
ATOM 1824 C CA . GLY A 1 241 ? 9.261 1.630 -14.313 1.00 90.62 241 GLY A CA 1
ATOM 1825 C C . GLY A 1 241 ? 9.343 3.081 -14.718 1.00 90.62 241 GLY A C 1
ATOM 1826 O O . GLY A 1 241 ? 9.799 3.917 -13.955 1.00 90.62 241 GLY A O 1
ATOM 1827 N N . TRP A 1 242 ? 8.923 3.369 -15.935 1.00 86.38 242 TRP A N 1
ATOM 1828 C CA . TRP A 1 242 ? 9.159 4.615 -16.638 1.00 86.38 242 TRP A CA 1
ATOM 1829 C C . TRP A 1 242 ? 7.812 5.229 -16.894 1.00 86.38 242 TRP A C 1
ATOM 1831 O O . TRP A 1 242 ? 6.955 4.631 -17.546 1.00 86.38 242 TRP A O 1
ATOM 1841 N N . LEU A 1 243 ? 7.622 6.405 -16.320 1.00 84.38 243 LEU A N 1
ATOM 1842 C CA . LEU A 1 243 ? 6.362 7.116 -16.365 1.00 84.38 243 LEU A CA 1
ATOM 1843 C C . LEU A 1 243 ? 6.662 8.574 -16.647 1.00 84.38 243 LEU A C 1
ATOM 1845 O O . LEU A 1 243 ? 6.673 9.421 -15.753 1.00 84.38 243 LEU A O 1
ATOM 1849 N N . ALA A 1 244 ? 6.900 8.853 -17.925 1.00 75.56 244 ALA A N 1
ATOM 1850 C CA . ALA A 1 244 ? 6.962 10.217 -18.433 1.00 75.56 244 ALA A CA 1
ATOM 1851 C C . ALA A 1 244 ? 5.745 11.081 -18.031 1.00 75.56 244 ALA A C 1
ATOM 1853 O O . ALA A 1 244 ? 5.945 12.250 -17.706 1.00 75.56 244 ALA A O 1
ATOM 1854 N N . PRO A 1 245 ? 4.513 10.534 -17.940 1.00 76.94 245 PRO A N 1
ATOM 1855 C CA . PRO A 1 245 ? 3.336 11.289 -17.498 1.00 76.94 245 PRO A CA 1
ATOM 1856 C C . PRO A 1 245 ? 3.355 11.765 -16.037 1.00 76.94 245 PRO A C 1
ATOM 1858 O O . PRO A 1 245 ? 2.398 12.389 -15.593 1.00 76.94 245 PRO A O 1
ATOM 1861 N N . LEU A 1 246 ? 4.393 11.458 -15.255 1.00 83.12 246 LEU A N 1
ATOM 1862 C CA . LEU A 1 246 ? 4.578 12.040 -13.920 1.00 83.12 246 LEU A CA 1
ATOM 1863 C C . LEU A 1 246 ? 5.272 13.406 -13.959 1.00 83.12 246 LEU A C 1
ATOM 1865 O O . LEU A 1 246 ? 5.487 14.013 -12.916 1.00 83.12 246 LEU A O 1
ATOM 1869 N N . ASP A 1 247 ? 5.643 13.909 -15.137 1.00 79.81 247 ASP A N 1
ATOM 1870 C CA . ASP A 1 247 ? 6.153 15.269 -15.246 1.00 79.81 247 ASP A CA 1
ATOM 1871 C C . ASP A 1 247 ? 5.052 16.277 -14.872 1.00 79.81 247 ASP A C 1
ATOM 1873 O O . ASP A 1 247 ? 3.967 16.297 -15.452 1.00 79.81 247 ASP A O 1
ATOM 1877 N N . ASN A 1 248 ? 5.322 17.129 -13.882 1.00 75.69 248 ASN A N 1
ATOM 1878 C CA . ASN A 1 248 ? 4.381 18.162 -13.444 1.00 75.69 248 ASN A CA 1
ATOM 1879 C C . ASN A 1 248 ? 4.207 19.284 -14.468 1.00 75.69 248 ASN A C 1
ATOM 1881 O O . ASN A 1 248 ? 3.209 20.020 -14.448 1.00 75.69 248 ASN A O 1
ATOM 1885 N N . ASN A 1 249 ? 5.182 19.444 -15.359 1.00 76.50 249 ASN A N 1
ATOM 1886 C CA . ASN A 1 249 ? 5.108 20.411 -16.428 1.00 76.50 249 ASN A CA 1
ATOM 1887 C C . ASN A 1 249 ? 5.508 19.791 -17.769 1.00 76.50 249 ASN A C 1
ATOM 1889 O O . ASN A 1 249 ? 6.524 20.188 -18.327 1.00 76.50 249 ASN A O 1
ATOM 1893 N N . PRO A 1 250 ? 4.663 18.920 -18.356 1.00 73.81 250 PRO A N 1
ATOM 1894 C CA . PRO A 1 250 ? 4.961 18.313 -19.655 1.00 73.81 250 PRO A CA 1
ATOM 1895 C C . PRO A 1 250 ? 5.044 19.342 -20.800 1.00 73.81 250 PRO A C 1
ATOM 1897 O O . PRO A 1 250 ? 5.426 18.992 -21.909 1.00 73.81 250 PRO A O 1
ATOM 1900 N N . CYS A 1 251 ? 4.686 20.606 -20.539 1.00 74.19 251 CYS A N 1
ATOM 1901 C CA . CYS A 1 251 ? 4.683 21.695 -21.509 1.00 74.19 251 CYS A CA 1
ATOM 1902 C C . CYS A 1 251 ? 5.919 22.603 -21.421 1.00 74.19 251 CYS A C 1
ATOM 1904 O O . CYS A 1 251 ? 5.946 23.632 -22.086 1.00 74.19 251 CYS A O 1
ATOM 1906 N N . ASP A 1 252 ? 6.940 22.289 -20.614 1.00 72.88 252 ASP A N 1
ATOM 1907 C CA . ASP A 1 252 ? 8.124 23.152 -20.439 1.00 72.88 252 ASP A CA 1
ATOM 1908 C C . ASP A 1 252 ? 9.109 23.178 -21.632 1.00 72.88 252 ASP A C 1
ATOM 1910 O O . ASP A 1 252 ? 10.248 23.647 -21.495 1.00 72.88 252 ASP A O 1
ATOM 1914 N N . VAL A 1 253 ? 8.628 22.791 -22.824 1.00 56.34 253 VAL A N 1
ATOM 1915 C CA . VAL A 1 253 ? 9.345 22.775 -24.113 1.00 56.34 253 VAL A CA 1
ATOM 1916 C C . VAL A 1 253 ? 9.991 24.117 -24.462 1.00 56.34 253 VAL A C 1
ATOM 1918 O O . VAL A 1 253 ? 11.041 24.165 -25.100 1.00 56.34 253 VAL A O 1
ATOM 1921 N N . GLU A 1 254 ? 9.416 25.216 -23.976 1.00 46.88 254 GLU A N 1
ATOM 1922 C CA . GLU A 1 254 ? 9.877 26.597 -24.165 1.00 46.88 254 GLU A CA 1
ATOM 1923 C C . GLU A 1 254 ? 11.263 26.859 -23.547 1.00 46.88 254 GLU A C 1
ATOM 1925 O O . GLU A 1 254 ? 11.968 27.782 -23.955 1.00 46.88 254 GLU A O 1
ATOM 1930 N N . THR A 1 255 ? 11.686 26.036 -22.580 1.00 57.72 255 THR A N 1
ATOM 1931 C CA . THR A 1 255 ? 13.021 26.112 -21.959 1.00 57.72 255 THR A CA 1
ATOM 1932 C C . THR A 1 255 ? 14.041 25.163 -22.594 1.00 57.72 255 THR A C 1
ATOM 1934 O O . THR A 1 255 ? 15.167 25.047 -22.107 1.00 57.72 255 THR A O 1
ATOM 1937 N N . GLY A 1 256 ? 13.662 24.455 -23.664 1.00 53.06 256 GLY A N 1
ATOM 1938 C CA . GLY A 1 256 ? 14.462 23.383 -24.259 1.00 53.06 256 GLY A CA 1
ATOM 1939 C C . GLY A 1 256 ? 14.516 22.112 -23.406 1.00 53.06 256 GLY A C 1
ATOM 1940 O O . GLY A 1 256 ? 15.171 21.142 -23.792 1.00 53.06 256 GLY A O 1
ATOM 1941 N N . ARG A 1 257 ? 13.827 22.088 -22.258 1.00 51.84 257 ARG A N 1
ATOM 1942 C CA . ARG A 1 257 ? 13.542 20.857 -21.529 1.00 51.84 257 ARG A CA 1
ATOM 1943 C C . ARG A 1 257 ? 12.413 20.145 -22.257 1.00 51.84 257 ARG A C 1
ATOM 1945 O O . ARG A 1 257 ? 11.336 20.682 -22.463 1.00 51.84 257 ARG A O 1
ATOM 1952 N N . LYS A 1 258 ? 12.720 18.951 -22.750 1.00 53.78 258 LYS A N 1
ATOM 1953 C CA . LYS A 1 258 ? 11.702 17.992 -23.178 1.00 53.78 258 LYS A CA 1
ATOM 1954 C C . LYS A 1 258 ? 11.101 17.388 -21.899 1.00 53.78 258 LYS A C 1
ATOM 1956 O O . LYS A 1 258 ? 11.847 17.329 -20.912 1.00 53.78 258 LYS A O 1
ATOM 1961 N N . PRO A 1 259 ? 9.840 16.894 -21.911 1.00 53.50 259 PRO A N 1
ATOM 1962 C CA . PRO A 1 259 ? 9.330 16.049 -20.835 1.00 53.50 259 PRO A CA 1
ATOM 1963 C C . PRO A 1 259 ? 10.432 15.078 -20.448 1.00 53.50 259 PRO A C 1
ATOM 1965 O O . PRO A 1 259 ? 11.030 14.457 -21.332 1.00 53.50 259 PRO A O 1
ATOM 1968 N N . THR A 1 260 ? 10.795 15.038 -19.171 1.00 54.19 260 THR A N 1
ATOM 1969 C CA . THR A 1 260 ? 11.989 14.306 -18.733 1.00 54.19 260 THR A CA 1
ATOM 1970 C C . THR A 1 260 ? 11.690 12.803 -18.723 1.00 54.19 260 THR A C 1
ATOM 1972 O O . THR A 1 260 ? 11.572 12.155 -17.689 1.00 54.19 260 THR A O 1
ATOM 1975 N N . THR A 1 261 ? 11.553 12.232 -19.921 1.00 53.97 261 THR A N 1
ATOM 1976 C CA . THR A 1 261 ? 11.107 10.873 -20.276 1.00 53.97 261 THR A CA 1
ATOM 1977 C C . THR A 1 261 ? 12.019 9.753 -19.781 1.00 53.97 261 THR A C 1
ATOM 1979 O O . THR A 1 261 ? 11.842 8.598 -20.154 1.00 53.97 261 THR A O 1
ATOM 1982 N N . TYR A 1 262 ? 12.991 10.072 -18.931 1.00 65.00 262 TYR A N 1
ATOM 1983 C CA . TYR A 1 262 ? 14.073 9.172 -18.558 1.00 65.00 262 TYR A CA 1
ATOM 1984 C C . TYR A 1 262 ? 14.172 8.910 -17.063 1.00 65.00 262 TYR A C 1
ATOM 1986 O O . TYR A 1 262 ? 15.150 8.316 -16.621 1.00 65.00 262 TYR A O 1
ATOM 1994 N N . HIS A 1 263 ? 13.192 9.352 -16.275 1.00 79.56 263 HIS A N 1
ATOM 1995 C CA . HIS A 1 263 ? 13.188 9.071 -14.849 1.00 79.56 263 HIS A CA 1
ATOM 1996 C C . HIS A 1 263 ? 12.408 7.804 -14.546 1.00 79.56 263 HIS A C 1
ATOM 1998 O O . HIS A 1 263 ? 11.207 7.712 -14.816 1.00 79.56 263 HIS A O 1
ATOM 2004 N N . ALA A 1 264 ? 13.091 6.851 -13.916 1.00 89.50 264 ALA A N 1
ATOM 2005 C CA . ALA A 1 264 ? 12.388 5.764 -13.269 1.00 89.50 264 ALA A CA 1
ATOM 2006 C C . ALA A 1 264 ? 11.478 6.335 -12.168 1.00 89.50 264 ALA A C 1
ATOM 2008 O O . ALA A 1 264 ? 11.795 7.324 -11.501 1.00 89.50 264 ALA A O 1
ATOM 2009 N N . ALA A 1 265 ? 10.343 5.694 -11.976 1.00 93.06 265 ALA A N 1
ATOM 2010 C CA . ALA A 1 265 ? 9.330 6.032 -11.008 1.00 93.06 265 ALA A CA 1
ATOM 2011 C C . ALA A 1 265 ? 8.915 4.782 -10.240 1.00 93.06 265 ALA A C 1
ATOM 2013 O O . ALA A 1 265 ? 9.031 3.649 -10.719 1.00 93.06 265 ALA A O 1
ATOM 2014 N N . VAL A 1 266 ? 8.430 5.021 -9.030 1.00 95.69 266 VAL A N 1
ATOM 2015 C CA . VAL A 1 266 ? 7.924 3.998 -8.125 1.00 95.69 266 VAL A CA 1
ATOM 2016 C C . VAL A 1 266 ? 6.524 4.369 -7.664 1.00 95.69 266 VAL A C 1
ATOM 2018 O O . VAL A 1 266 ? 6.275 5.523 -7.316 1.00 95.69 266 VAL A O 1
ATOM 2021 N N . PHE A 1 267 ? 5.633 3.388 -7.627 1.00 96.88 267 PHE A N 1
ATOM 2022 C CA . PHE A 1 267 ? 4.394 3.433 -6.869 1.00 96.88 267 PHE A CA 1
ATOM 2023 C C . PHE A 1 267 ? 4.594 2.665 -5.563 1.00 96.88 267 PHE A C 1
ATOM 2025 O O . PHE A 1 267 ? 4.899 1.472 -5.580 1.00 96.88 267 PHE A O 1
ATOM 2032 N N . ASP A 1 268 ? 4.450 3.349 -4.429 1.00 96.19 268 ASP A N 1
ATOM 2033 C CA . ASP A 1 268 ? 4.727 2.795 -3.095 1.00 96.19 268 ASP A CA 1
ATOM 2034 C C . ASP A 1 268 ? 3.517 2.107 -2.431 1.00 96.19 268 ASP A C 1
ATOM 2036 O O . ASP A 1 268 ? 3.597 1.688 -1.270 1.00 96.19 268 ASP A O 1
ATOM 2040 N N . GLY A 1 269 ? 2.407 1.977 -3.162 1.00 94.94 269 GLY A N 1
ATOM 2041 C CA . GLY A 1 269 ? 1.105 1.552 -2.649 1.00 94.94 269 GLY A CA 1
ATOM 2042 C C . GLY A 1 269 ? 0.158 2.717 -2.378 1.00 94.94 269 GLY A C 1
ATOM 2043 O O . GLY A 1 269 ? -1.016 2.490 -2.121 1.00 94.94 269 GLY A O 1
ATOM 2044 N N . LEU A 1 270 ? 0.630 3.965 -2.442 1.00 94.44 270 LEU A N 1
ATOM 2045 C CA . LEU A 1 270 ? -0.223 5.142 -2.286 1.00 94.44 270 LEU A CA 1
ATOM 2046 C C . LEU A 1 270 ? 0.024 6.181 -3.375 1.00 94.44 270 LEU A C 1
ATOM 2048 O O . LEU A 1 270 ? -0.933 6.711 -3.932 1.00 94.44 270 LEU A O 1
ATOM 2052 N N . LYS A 1 271 ? 1.282 6.520 -3.673 1.00 94.81 271 LYS A N 1
ATOM 2053 C CA . LYS A 1 271 ? 1.615 7.569 -4.646 1.00 94.81 271 LYS A CA 1
ATOM 2054 C C . LYS A 1 271 ? 2.740 7.159 -5.577 1.00 94.81 271 LYS A C 1
ATOM 2056 O O . LYS A 1 271 ? 3.740 6.575 -5.162 1.00 94.81 271 LYS A O 1
ATOM 2061 N N . TRP A 1 272 ? 2.625 7.597 -6.823 1.00 94.62 272 TRP A N 1
ATOM 2062 C CA . TRP A 1 272 ? 3.737 7.625 -7.752 1.00 94.62 272 TRP A CA 1
ATOM 2063 C C . TRP A 1 272 ? 4.755 8.688 -7.343 1.00 94.62 272 TRP A C 1
ATOM 2065 O O . TRP A 1 272 ? 4.413 9.814 -6.969 1.00 94.62 272 TRP A O 1
ATOM 2075 N N . THR A 1 273 ? 6.031 8.332 -7.407 1.00 93.12 273 THR A N 1
ATOM 2076 C CA . THR A 1 273 ? 7.145 9.242 -7.149 1.00 93.12 273 THR A CA 1
ATOM 2077 C C . THR A 1 273 ? 8.231 9.009 -8.191 1.00 93.12 273 THR A C 1
ATOM 2079 O O . THR A 1 273 ? 8.737 7.896 -8.324 1.00 93.12 273 THR A O 1
ATOM 2082 N N . GLN A 1 274 ? 8.610 10.061 -8.917 1.00 91.06 274 GLN A N 1
ATOM 2083 C CA . GLN A 1 274 ? 9.790 10.037 -9.782 1.00 91.06 274 GLN A CA 1
ATOM 2084 C C . GLN A 1 274 ? 11.060 9.955 -8.925 1.00 91.06 274 GLN A C 1
ATOM 2086 O O . GLN A 1 274 ? 11.202 10.661 -7.924 1.00 91.06 274 GLN A O 1
ATOM 2091 N N . LEU A 1 275 ? 12.002 9.097 -9.312 1.00 90.88 275 LEU A N 1
ATOM 2092 C CA . LEU A 1 275 ? 13.244 8.833 -8.582 1.00 90.88 275 LEU A CA 1
ATOM 2093 C C . LEU A 1 275 ? 14.336 9.873 -8.907 1.00 90.88 275 LEU A C 1
ATOM 2095 O O . LEU A 1 275 ? 15.464 9.535 -9.278 1.00 90.88 275 LEU A O 1
ATOM 2099 N N . PHE A 1 276 ? 14.029 11.164 -8.751 1.00 87.62 276 PHE A N 1
ATOM 2100 C CA . PHE A 1 276 ? 15.036 12.226 -8.866 1.00 87.62 276 PHE A CA 1
ATOM 2101 C C . PHE A 1 276 ? 16.102 12.116 -7.776 1.00 87.62 276 PHE A C 1
ATOM 2103 O O . PHE A 1 276 ? 15.859 11.538 -6.720 1.00 87.62 276 PHE A O 1
ATOM 2110 N N . ALA A 1 277 ? 17.283 12.692 -8.012 1.00 83.94 277 ALA A N 1
ATOM 2111 C CA . ALA A 1 277 ? 18.346 12.717 -7.011 1.00 83.94 277 ALA A CA 1
ATOM 2112 C C . ALA A 1 277 ? 17.841 13.298 -5.678 1.00 83.94 277 ALA A C 1
ATOM 2114 O O . ALA A 1 277 ? 17.173 14.331 -5.658 1.00 83.94 277 ALA A O 1
ATOM 2115 N N . SER A 1 278 ? 18.196 12.636 -4.575 1.00 86.81 278 SER A N 1
ATOM 2116 C CA . SER A 1 278 ? 17.847 13.047 -3.208 1.00 86.81 278 SER A CA 1
ATOM 2117 C C . SER A 1 278 ? 16.348 13.056 -2.872 1.00 86.81 278 SER A C 1
ATOM 2119 O O . SER A 1 278 ? 15.967 13.659 -1.870 1.00 86.81 278 SER A O 1
ATOM 2121 N N . MET A 1 279 ? 15.495 12.381 -3.651 1.00 89.25 279 MET A N 1
ATOM 2122 C CA . MET A 1 279 ? 14.065 12.253 -3.326 1.00 89.25 279 MET A CA 1
ATOM 2123 C C . MET A 1 279 ? 13.821 11.415 -2.074 1.00 89.25 279 MET A C 1
ATOM 2125 O O . MET A 1 279 ? 12.910 11.701 -1.297 1.00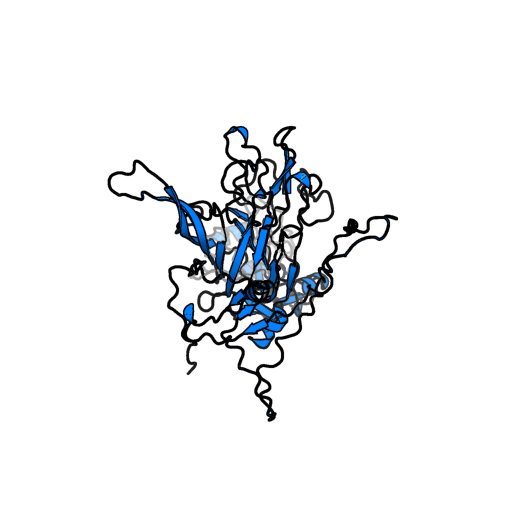 89.25 279 MET A O 1
ATOM 2129 N N . PHE A 1 280 ? 14.653 10.398 -1.861 1.00 91.19 280 PHE A N 1
ATOM 2130 C CA . PHE A 1 280 ? 14.612 9.553 -0.675 1.00 91.19 280 PHE A CA 1
ATOM 2131 C C . PHE A 1 280 ? 15.909 9.656 0.126 1.00 91.19 280 PHE A C 1
ATOM 2133 O O . PHE A 1 280 ? 16.997 9.863 -0.420 1.00 91.19 280 PHE A O 1
ATOM 2140 N N . ALA A 1 281 ? 15.799 9.491 1.445 1.00 87.06 281 ALA A N 1
ATOM 2141 C CA . ALA A 1 281 ? 16.960 9.475 2.323 1.00 87.06 281 ALA A CA 1
ATOM 2142 C C . ALA A 1 281 ? 17.915 8.336 1.926 1.00 87.06 281 ALA A C 1
ATOM 2144 O O . ALA A 1 281 ? 17.498 7.192 1.762 1.00 87.06 281 ALA A O 1
ATOM 2145 N N . GLY A 1 282 ? 19.201 8.659 1.763 1.00 86.94 282 GLY A N 1
ATOM 2146 C CA . GLY A 1 282 ? 20.221 7.687 1.356 1.00 86.94 282 GLY A CA 1
ATOM 2147 C C . GLY A 1 282 ? 20.198 7.311 -0.129 1.00 86.94 282 GLY A C 1
ATOM 2148 O O . GLY A 1 282 ? 20.930 6.407 -0.526 1.00 86.94 282 GLY A O 1
ATOM 2149 N N . GLN A 1 283 ? 19.396 7.986 -0.958 1.00 92.62 283 GLN A N 1
ATOM 2150 C CA . GLN A 1 283 ? 19.414 7.769 -2.399 1.00 92.62 283 GLN A CA 1
ATOM 2151 C C . GLN A 1 283 ? 20.768 8.169 -3.010 1.00 92.62 283 GLN A C 1
ATOM 2153 O O . GLN A 1 283 ? 21.293 9.248 -2.734 1.00 92.62 283 GLN A O 1
ATOM 2158 N N . VAL A 1 284 ? 21.308 7.315 -3.881 1.00 91.62 284 VAL A N 1
ATOM 2159 C CA . VAL A 1 284 ? 22.578 7.514 -4.591 1.00 91.62 284 VAL A CA 1
ATOM 2160 C C . VAL A 1 284 ? 22.341 7.467 -6.095 1.00 91.62 284 VAL A C 1
ATOM 2162 O O . VAL A 1 284 ? 21.581 6.635 -6.590 1.00 91.62 284 VAL A O 1
ATOM 2165 N N . GLY A 1 285 ? 23.037 8.341 -6.822 1.00 87.50 285 GLY A N 1
ATOM 2166 C CA . GLY A 1 285 ? 22.959 8.419 -8.275 1.00 87.50 285 GLY A CA 1
ATOM 2167 C C . GLY A 1 285 ? 21.704 9.133 -8.771 1.00 87.50 285 GLY A C 1
ATOM 2168 O O . GLY A 1 285 ? 20.939 9.738 -8.016 1.00 87.50 285 GLY A O 1
ATOM 2169 N N . LYS A 1 286 ? 21.524 9.087 -10.085 1.00 83.94 286 LYS A N 1
ATOM 2170 C CA . LYS A 1 286 ? 20.345 9.591 -10.778 1.00 83.94 286 LYS A CA 1
ATOM 2171 C C . LYS A 1 286 ? 19.689 8.381 -11.428 1.00 83.94 286 LYS A C 1
ATOM 2173 O O . LYS A 1 286 ? 20.360 7.624 -12.123 1.00 83.94 286 LYS A O 1
ATOM 2178 N N . PHE A 1 287 ? 18.403 8.159 -11.188 1.00 88.69 287 PHE A N 1
ATOM 2179 C CA . PHE A 1 287 ? 17.638 7.145 -11.920 1.00 88.69 287 PHE A CA 1
ATOM 2180 C C . PHE A 1 287 ? 17.268 7.688 -13.303 1.00 88.69 287 PHE A C 1
ATOM 2182 O O . PHE A 1 287 ? 16.100 7.727 -13.675 1.00 88.69 287 PHE A O 1
ATOM 2189 N N . ASN A 1 288 ? 18.269 8.238 -13.992 1.00 82.44 288 ASN A N 1
ATOM 2190 C CA . ASN A 1 288 ? 18.182 8.709 -15.357 1.00 82.44 288 ASN A CA 1
ATOM 2191 C C . ASN A 1 288 ? 18.803 7.670 -16.282 1.00 82.44 288 ASN A C 1
ATOM 2193 O O . ASN A 1 288 ? 19.508 6.750 -15.854 1.00 82.44 288 ASN A O 1
ATOM 2197 N N . TRP A 1 289 ? 18.552 7.858 -17.561 1.00 71.94 289 TRP A N 1
ATOM 2198 C CA . TRP A 1 289 ? 19.116 7.039 -18.605 1.00 71.94 289 TRP A CA 1
ATOM 2199 C C . TRP A 1 289 ? 19.136 7.806 -19.892 1.00 71.94 289 TRP A C 1
ATOM 2201 O O . TRP A 1 289 ? 18.129 8.383 -20.287 1.00 71.94 289 TRP A O 1
ATOM 2211 N N . ASP A 1 290 ? 20.281 7.763 -20.544 1.00 69.31 290 ASP A N 1
ATOM 2212 C CA . ASP A 1 290 ? 20.469 8.542 -21.754 1.00 69.31 290 ASP A CA 1
ATOM 2213 C C . ASP A 1 290 ? 20.447 7.633 -22.994 1.00 69.31 290 ASP A C 1
ATOM 2215 O O . ASP A 1 290 ? 20.176 8.111 -24.091 1.00 69.31 290 ASP A O 1
ATOM 2219 N N . SER A 1 291 ? 20.701 6.321 -22.840 1.00 68.62 291 SER A N 1
ATOM 2220 C CA . SER A 1 291 ? 20.660 5.342 -23.939 1.00 68.62 291 SER A CA 1
ATOM 2221 C C . SER A 1 291 ? 20.845 3.887 -23.485 1.00 68.62 291 SER A C 1
ATOM 2223 O O . SER A 1 291 ? 21.579 3.628 -22.528 1.00 68.62 291 SER A O 1
ATOM 2225 N N . GLY A 1 292 ? 20.367 2.926 -24.279 1.00 75.06 292 GLY A N 1
ATOM 2226 C CA . GLY A 1 292 ? 20.745 1.510 -24.173 1.00 75.06 292 GLY A CA 1
ATOM 2227 C C . GLY A 1 292 ? 19.767 0.705 -23.331 1.00 75.06 292 GLY A C 1
ATOM 2228 O O . GLY A 1 292 ? 18.591 1.003 -23.358 1.00 75.06 292 GLY A O 1
ATOM 2229 N N . GLN A 1 293 ? 20.235 -0.300 -22.588 1.00 82.38 293 GLN A N 1
ATOM 2230 C CA . GLN A 1 293 ? 19.409 -1.112 -21.684 1.00 82.38 293 GLN A CA 1
ATOM 2231 C C . GLN A 1 293 ? 19.595 -0.675 -20.223 1.00 82.38 293 GLN A C 1
ATOM 2233 O O . GLN A 1 293 ? 20.676 -0.224 -19.831 1.00 82.38 293 GLN A O 1
ATOM 2238 N N . ALA A 1 294 ? 18.549 -0.825 -19.411 1.00 89.12 294 ALA A N 1
ATOM 2239 C CA . ALA A 1 294 ? 18.576 -0.588 -17.974 1.00 89.12 294 ALA A CA 1
ATOM 2240 C C . ALA A 1 294 ? 18.159 -1.859 -17.230 1.00 89.12 294 ALA A C 1
ATOM 2242 O O . ALA A 1 294 ? 17.085 -2.410 -17.465 1.00 89.12 294 ALA A O 1
ATOM 2243 N N . TYR A 1 295 ? 19.007 -2.310 -16.314 1.00 93.12 295 TYR A N 1
ATOM 2244 C CA . TYR A 1 295 ? 18.711 -3.404 -15.400 1.00 93.12 295 TYR A CA 1
ATOM 2245 C C . TYR A 1 295 ? 18.154 -2.853 -14.092 1.00 93.12 295 TYR A C 1
ATOM 2247 O O . TYR A 1 295 ? 18.751 -1.959 -13.482 1.00 93.12 295 TYR A O 1
ATOM 2255 N N . PHE A 1 296 ? 17.056 -3.437 -13.630 1.00 94.88 296 PHE A N 1
ATOM 2256 C CA . PHE A 1 296 ? 16.454 -3.135 -12.342 1.00 94.88 296 PHE A CA 1
ATOM 2257 C C . PHE A 1 296 ? 16.528 -4.350 -11.419 1.00 94.88 296 PHE A C 1
ATOM 2259 O O . PHE A 1 296 ? 16.225 -5.477 -11.807 1.00 94.88 296 PHE A O 1
ATOM 2266 N N . GLU A 1 297 ? 16.898 -4.101 -10.166 1.00 96.75 297 GLU A N 1
ATOM 2267 C CA . GLU A 1 297 ? 16.722 -5.015 -9.042 1.00 96.75 297 GLU A CA 1
ATOM 2268 C C . GLU A 1 297 ? 15.926 -4.288 -7.956 1.00 96.75 297 GLU A C 1
ATOM 2270 O O . GLU A 1 297 ? 16.379 -3.290 -7.397 1.00 96.75 297 GLU A O 1
ATOM 2275 N N . VAL A 1 298 ? 14.738 -4.797 -7.658 1.00 97.56 298 VAL A N 1
ATOM 2276 C CA . VAL A 1 298 ? 13.794 -4.239 -6.692 1.00 97.56 298 VAL A CA 1
ATOM 2277 C C . VAL A 1 298 ? 13.620 -5.240 -5.558 1.00 97.56 298 VAL A C 1
ATOM 2279 O O . VAL A 1 298 ? 13.135 -6.344 -5.782 1.00 97.56 298 VAL A O 1
ATOM 2282 N N . LYS A 1 299 ? 13.998 -4.877 -4.333 1.00 97.75 299 LYS A N 1
ATOM 2283 C CA . LYS A 1 299 ? 13.848 -5.715 -3.136 1.00 97.75 299 LYS A CA 1
ATOM 2284 C C . LYS A 1 299 ? 12.745 -5.169 -2.254 1.00 97.75 299 LYS A C 1
ATOM 2286 O O . LYS A 1 299 ? 12.924 -4.157 -1.581 1.00 97.75 299 LYS A O 1
ATOM 2291 N N . VAL A 1 300 ? 11.624 -5.871 -2.216 1.00 98.00 300 VAL A N 1
ATOM 2292 C CA . VAL A 1 300 ? 10.528 -5.589 -1.295 1.00 98.00 300 VAL A CA 1
ATOM 2293 C C . VAL A 1 300 ? 10.864 -6.197 0.067 1.00 98.00 300 VAL A C 1
ATOM 2295 O O . VAL A 1 300 ? 11.115 -7.401 0.179 1.00 98.00 300 VAL A O 1
ATOM 2298 N N . LYS A 1 301 ? 10.879 -5.357 1.102 1.00 97.69 301 LYS A N 1
ATOM 2299 C CA . LYS A 1 301 ? 11.069 -5.724 2.511 1.00 97.69 301 LYS A CA 1
ATOM 2300 C C . LYS A 1 301 ? 9.795 -5.437 3.311 1.00 97.69 301 LYS A C 1
ATOM 2302 O O . LYS A 1 301 ? 8.761 -5.072 2.745 1.00 97.69 301 LYS A O 1
ATOM 2307 N N . THR A 1 302 ? 9.869 -5.590 4.634 1.00 95.81 302 THR A N 1
ATOM 2308 C CA . THR A 1 302 ? 8.720 -5.410 5.531 1.00 95.81 302 THR A CA 1
ATOM 2309 C C . THR A 1 302 ? 8.113 -4.014 5.394 1.00 95.81 302 THR A C 1
ATOM 2311 O O . THR A 1 302 ? 6.914 -3.895 5.185 1.00 95.81 302 THR A O 1
ATOM 2314 N N . SER A 1 303 ? 8.936 -2.962 5.473 1.00 96.62 303 SER A N 1
ATOM 2315 C CA . SER A 1 303 ? 8.486 -1.558 5.524 1.00 96.62 303 SER A CA 1
ATOM 2316 C C . SER A 1 303 ? 9.105 -0.654 4.458 1.00 96.62 303 SER A C 1
ATOM 2318 O O . SER A 1 303 ? 8.776 0.530 4.379 1.00 96.62 303 SER A O 1
ATOM 2320 N N . VAL A 1 304 ? 9.999 -1.190 3.627 1.00 97.69 304 VAL A N 1
ATOM 2321 C CA . VAL A 1 304 ? 10.688 -0.436 2.576 1.00 97.69 304 VAL A CA 1
ATOM 2322 C C . VAL A 1 304 ? 10.816 -1.260 1.303 1.00 97.69 304 VAL A C 1
ATOM 2324 O O . VAL A 1 304 ? 10.716 -2.488 1.320 1.00 97.69 304 VAL A O 1
ATOM 2327 N N . VAL A 1 305 ? 11.087 -0.572 0.202 1.00 97.81 305 VAL A N 1
ATOM 2328 C CA . VAL A 1 305 ? 11.522 -1.159 -1.059 1.00 97.81 305 VAL A CA 1
ATOM 2329 C C . VAL A 1 305 ? 12.887 -0.584 -1.415 1.00 97.81 305 VAL A C 1
ATOM 2331 O O . VAL A 1 305 ? 13.045 0.631 -1.511 1.00 97.81 305 VAL A O 1
ATOM 2334 N N . GLU A 1 306 ? 13.879 -1.446 -1.610 1.00 97.50 306 GLU A N 1
ATOM 2335 C CA . GLU A 1 306 ? 15.197 -1.043 -2.102 1.00 97.50 306 GLU A CA 1
ATOM 2336 C C . GLU A 1 306 ? 15.238 -1.217 -3.614 1.00 97.50 306 GLU A C 1
ATOM 2338 O O . GLU A 1 306 ? 15.033 -2.315 -4.127 1.00 97.50 306 GLU A O 1
ATOM 2343 N N . ILE A 1 307 ? 15.510 -0.139 -4.334 1.00 97.00 307 ILE A N 1
ATOM 2344 C CA . ILE A 1 307 ? 15.574 -0.129 -5.791 1.00 97.00 307 ILE A CA 1
ATOM 2345 C C . ILE A 1 307 ? 17.025 0.085 -6.181 1.00 97.00 307 ILE A C 1
ATOM 2347 O O . ILE A 1 307 ? 17.659 1.031 -5.714 1.00 97.00 307 ILE A O 1
ATOM 2351 N N . LYS A 1 308 ? 17.540 -0.769 -7.058 1.00 96.12 308 LYS A N 1
ATOM 2352 C CA . LYS A 1 308 ? 18.834 -0.623 -7.712 1.00 96.12 308 LYS A CA 1
ATOM 2353 C C . LYS A 1 308 ? 18.619 -0.596 -9.219 1.00 96.12 308 LYS A C 1
ATOM 2355 O O . LYS A 1 308 ? 18.080 -1.544 -9.780 1.00 96.12 308 LYS A O 1
ATOM 2360 N N . GLN A 1 309 ? 19.087 0.463 -9.860 1.00 94.56 309 GLN A N 1
ATOM 2361 C CA . GLN A 1 309 ? 19.167 0.572 -11.311 1.00 94.56 309 GLN A CA 1
ATOM 2362 C C . GLN A 1 309 ? 20.633 0.495 -11.728 1.00 94.56 309 GLN A C 1
ATOM 2364 O O . GLN A 1 309 ? 21.487 1.144 -11.123 1.00 94.56 309 GLN A O 1
ATOM 2369 N N . ILE A 1 310 ? 20.921 -0.276 -12.770 1.00 92.00 310 ILE A N 1
ATOM 2370 C CA . ILE A 1 310 ? 22.197 -0.258 -13.480 1.00 92.00 310 ILE A CA 1
ATOM 2371 C C . ILE A 1 310 ? 21.890 0.102 -14.931 1.00 92.00 310 ILE A C 1
ATOM 2373 O O . ILE A 1 310 ? 21.180 -0.638 -15.606 1.00 92.00 310 ILE A O 1
ATOM 2377 N N . ALA A 1 311 ? 22.391 1.237 -15.405 1.00 89.44 311 ALA A N 1
ATOM 2378 C CA . ALA A 1 311 ? 22.115 1.709 -16.758 1.00 89.44 311 ALA A CA 1
ATOM 2379 C C . ALA A 1 311 ? 23.328 2.420 -17.355 1.00 89.44 311 ALA A C 1
ATOM 2381 O O . ALA A 1 311 ? 24.180 2.942 -16.628 1.00 89.44 311 ALA A O 1
ATOM 2382 N N . TYR A 1 312 ? 23.390 2.450 -18.683 1.00 82.31 312 TYR A N 1
ATOM 2383 C CA . TYR A 1 312 ? 24.336 3.299 -19.391 1.00 82.31 312 TYR A CA 1
ATOM 2384 C C . TYR A 1 312 ? 23.887 4.755 -19.315 1.00 82.31 312 TYR A C 1
ATOM 2386 O O . TYR A 1 312 ? 22.760 5.105 -19.660 1.00 82.31 312 TYR A O 1
ATOM 2394 N N . VAL A 1 313 ? 24.786 5.608 -18.850 1.00 78.44 313 VAL A N 1
ATOM 2395 C CA . VAL A 1 313 ? 24.583 7.053 -18.786 1.00 78.44 313 VAL A CA 1
ATOM 2396 C C . VAL A 1 313 ? 25.640 7.684 -19.671 1.00 78.44 313 VAL A C 1
ATOM 2398 O O . VAL A 1 313 ? 26.791 7.232 -19.691 1.00 78.44 313 VAL A O 1
ATOM 2401 N N . GLN A 1 314 ? 25.239 8.693 -20.433 1.00 77.38 314 GLN A N 1
ATOM 2402 C CA . GLN A 1 314 ? 26.163 9.456 -21.244 1.00 77.38 314 GLN A CA 1
ATOM 2403 C C . GLN A 1 314 ? 26.943 10.368 -20.299 1.00 77.38 314 GLN A C 1
ATOM 2405 O O . GLN A 1 314 ? 26.399 11.306 -19.720 1.00 77.38 314 GLN A O 1
ATOM 2410 N N . ASP A 1 315 ? 28.215 10.047 -20.089 1.00 77.81 315 ASP A N 1
ATOM 2411 C CA . ASP A 1 315 ? 29.100 10.826 -19.233 1.00 77.81 315 ASP A CA 1
ATOM 2412 C C . ASP A 1 315 ? 30.200 11.441 -20.095 1.00 77.81 315 ASP A C 1
ATOM 2414 O O . ASP A 1 315 ? 30.725 10.818 -21.027 1.00 77.81 315 ASP A O 1
ATOM 2418 N N . SER A 1 316 ? 30.534 12.688 -19.797 1.00 78.88 316 SER A N 1
ATOM 2419 C CA . SER A 1 316 ? 31.609 13.384 -20.484 1.00 78.88 316 SER A CA 1
ATOM 2420 C C . SER A 1 316 ? 32.918 12.904 -19.869 1.00 78.88 316 SER A C 1
ATOM 2422 O O . SER A 1 316 ? 33.286 13.321 -18.768 1.00 78.88 316 SER A O 1
ATOM 2424 N N . VAL A 1 317 ? 33.625 12.006 -20.552 1.00 78.44 317 VAL A N 1
ATOM 2425 C CA . VAL A 1 317 ? 34.881 11.446 -20.043 1.00 78.44 317 VAL A CA 1
ATOM 2426 C C . VAL A 1 317 ? 36.053 12.161 -20.705 1.00 78.44 317 VAL A C 1
ATOM 2428 O O . VAL A 1 317 ? 36.113 12.310 -21.925 1.00 78.44 317 VAL A O 1
ATOM 2431 N N . CYS A 1 318 ? 36.990 12.621 -19.877 1.00 80.62 318 CYS A N 1
ATOM 2432 C CA . CYS A 1 318 ? 38.258 13.174 -20.335 1.00 80.62 318 CYS A CA 1
ATOM 2433 C C . CYS A 1 318 ? 39.188 12.018 -20.713 1.00 80.62 318 CYS A C 1
ATOM 2435 O O . CYS A 1 318 ? 39.571 11.230 -19.846 1.00 80.62 318 CYS A O 1
ATOM 2437 N N . LEU A 1 319 ? 39.512 11.893 -22.002 1.00 77.19 319 LEU A N 1
ATOM 2438 C CA . LEU A 1 319 ? 40.359 10.804 -22.494 1.00 77.19 319 LEU A CA 1
ATOM 2439 C C . LEU A 1 319 ? 41.844 10.994 -22.146 1.00 77.19 319 LEU A C 1
ATOM 2441 O O . LEU A 1 319 ? 42.550 9.995 -22.039 1.00 77.19 319 LEU A O 1
ATOM 2445 N N . ASP A 1 320 ? 42.303 12.234 -21.928 1.00 77.69 320 ASP A N 1
ATOM 2446 C CA . ASP A 1 320 ? 43.715 12.538 -21.650 1.00 77.69 320 ASP A CA 1
ATOM 2447 C C . ASP A 1 320 ? 43.903 13.516 -20.466 1.00 77.69 320 ASP A C 1
ATOM 2449 O O . ASP A 1 320 ? 44.112 14.719 -20.643 1.00 77.69 320 ASP A O 1
ATOM 2453 N N . PRO A 1 321 ? 43.800 13.044 -19.208 1.00 75.44 321 PRO A N 1
ATOM 2454 C CA . PRO A 1 321 ? 44.112 13.873 -18.047 1.00 75.44 321 PRO A CA 1
ATOM 2455 C C . PRO A 1 321 ? 45.622 14.194 -18.017 1.00 75.44 321 PRO A C 1
ATOM 2457 O O . PRO A 1 321 ? 46.426 13.261 -18.064 1.00 75.44 321 PRO A O 1
ATOM 2460 N N . PRO A 1 322 ? 46.059 15.463 -17.849 1.00 79.31 322 PRO A N 1
ATOM 2461 C CA . PRO A 1 322 ? 45.309 16.616 -17.332 1.00 79.31 322 PRO A CA 1
ATOM 2462 C C . PRO A 1 322 ? 44.740 17.589 -18.387 1.00 79.31 322 PRO A C 1
ATOM 2464 O O . PRO A 1 322 ? 44.153 18.600 -18.001 1.00 79.31 322 PRO A O 1
ATOM 2467 N N . TYR A 1 323 ? 44.915 17.332 -19.684 1.00 77.69 323 TYR A N 1
ATOM 2468 C CA . TYR A 1 323 ? 44.491 18.225 -20.767 1.00 77.69 323 TYR A CA 1
ATOM 2469 C C . TYR A 1 323 ? 43.122 17.798 -21.316 1.00 77.69 323 TYR A C 1
ATOM 2471 O O . TYR A 1 323 ? 43.015 17.132 -22.339 1.00 77.69 323 TYR A O 1
ATOM 2479 N N . CYS A 1 324 ? 42.049 18.190 -20.627 1.00 72.56 324 CYS A N 1
ATOM 2480 C CA . CYS A 1 324 ? 40.673 17.845 -21.005 1.00 72.56 324 CYS A CA 1
ATOM 2481 C C . CYS A 1 324 ? 40.078 18.760 -22.091 1.00 72.56 324 CYS A C 1
ATOM 2483 O O . CYS A 1 324 ? 38.926 19.176 -21.972 1.00 72.56 324 CYS A O 1
ATOM 2485 N N . ASP A 1 325 ? 40.850 19.080 -23.130 1.00 80.06 325 ASP A N 1
ATOM 2486 C CA . ASP A 1 325 ? 40.359 19.896 -24.250 1.00 80.06 325 ASP A CA 1
ATOM 2487 C C . ASP A 1 325 ? 39.406 19.091 -25.163 1.00 80.06 325 ASP A C 1
ATOM 2489 O O . ASP A 1 325 ? 38.505 19.671 -25.768 1.00 80.06 325 ASP A O 1
ATOM 2493 N N . ASP A 1 326 ? 39.517 17.754 -25.163 1.00 75.75 326 ASP A N 1
ATOM 2494 C CA . ASP A 1 326 ? 38.627 16.829 -25.878 1.00 75.75 326 ASP A CA 1
ATOM 2495 C C . ASP A 1 326 ? 37.775 16.004 -24.892 1.00 75.75 326 ASP A C 1
ATOM 2497 O O . ASP A 1 326 ? 38.207 14.976 -24.357 1.00 75.75 326 ASP A O 1
ATOM 2501 N N . MET A 1 327 ? 36.534 16.438 -24.641 1.00 72.38 327 MET A N 1
ATOM 2502 C CA . MET A 1 327 ? 35.540 15.596 -23.964 1.00 72.38 327 MET A CA 1
ATOM 2503 C C . MET A 1 327 ? 34.873 14.675 -24.983 1.00 72.38 327 MET A C 1
ATOM 2505 O O . MET A 1 327 ? 34.226 15.147 -25.918 1.00 72.38 327 MET A O 1
ATOM 2509 N N . VAL A 1 328 ? 34.979 13.362 -24.780 1.00 77.62 328 VAL A N 1
ATOM 2510 C CA . VAL A 1 328 ? 34.237 12.385 -25.584 1.00 77.62 328 VAL A CA 1
ATOM 2511 C C . VAL A 1 328 ? 33.037 11.898 -24.786 1.00 77.62 328 VAL A C 1
ATOM 2513 O O . VAL A 1 328 ? 33.134 11.608 -23.592 1.00 77.62 328 VAL A O 1
ATOM 2516 N N . LEU A 1 329 ? 31.888 11.827 -25.458 1.00 74.69 329 LEU A N 1
ATOM 2517 C CA . LEU A 1 329 ? 30.681 11.228 -24.904 1.00 74.69 329 LEU A CA 1
ATOM 2518 C C . LEU A 1 329 ? 30.913 9.720 -24.818 1.00 74.69 329 LEU A C 1
ATOM 2520 O O . LEU A 1 329 ? 30.946 9.034 -25.839 1.00 74.69 329 LEU A O 1
ATOM 2524 N N . ALA A 1 330 ? 31.111 9.218 -23.603 1.00 78.00 330 ALA A N 1
ATOM 2525 C CA . ALA A 1 330 ? 31.269 7.798 -23.346 1.00 78.00 330 ALA A CA 1
ATOM 2526 C C . ALA A 1 330 ? 30.057 7.281 -22.573 1.00 78.00 330 ALA A C 1
ATOM 2528 O O . ALA A 1 330 ? 29.559 7.923 -21.647 1.00 78.00 330 ALA A O 1
ATOM 2529 N N . TYR A 1 331 ? 29.595 6.089 -22.939 1.00 78.38 331 TYR A N 1
ATOM 2530 C CA . TYR A 1 331 ? 28.556 5.401 -22.189 1.00 78.38 331 TYR A CA 1
ATOM 2531 C C . TYR A 1 331 ? 29.189 4.671 -21.014 1.00 78.38 331 TYR A C 1
ATOM 2533 O O . TYR A 1 331 ? 29.890 3.673 -21.182 1.00 78.38 331 TYR A O 1
ATOM 2541 N N . VAL A 1 332 ? 28.951 5.188 -19.813 1.00 81.56 332 VAL A N 1
ATOM 2542 C CA . VAL A 1 332 ? 29.468 4.609 -18.575 1.00 81.56 332 VAL A CA 1
ATOM 2543 C C . VAL A 1 332 ? 28.327 3.919 -17.850 1.00 81.56 332 VAL A C 1
ATOM 2545 O O . VAL A 1 332 ? 27.241 4.477 -17.692 1.00 81.56 332 VAL A O 1
ATOM 2548 N N . LEU A 1 333 ? 28.580 2.703 -17.374 1.00 86.19 333 LEU A N 1
ATOM 2549 C CA . LEU A 1 333 ? 27.631 1.989 -16.535 1.00 86.19 333 LEU A CA 1
ATOM 2550 C C . LEU A 1 333 ? 27.556 2.680 -15.167 1.00 86.19 333 LEU A C 1
ATOM 2552 O O . LEU A 1 333 ? 28.535 2.710 -14.417 1.00 86.19 333 LEU A O 1
ATOM 2556 N N . LYS A 1 334 ? 26.401 3.249 -14.828 1.00 90.12 334 LYS A N 1
ATOM 2557 C CA . LYS A 1 334 ? 26.152 3.862 -13.520 1.00 90.12 334 LYS A CA 1
ATOM 2558 C C . LYS A 1 334 ? 25.188 2.999 -12.728 1.00 90.12 334 LYS A C 1
ATOM 2560 O O . LYS A 1 334 ? 24.264 2.401 -13.273 1.00 90.12 334 LYS A O 1
ATOM 2565 N N . THR A 1 335 ? 25.422 2.945 -11.421 1.00 93.25 335 THR A N 1
ATOM 2566 C CA . THR A 1 335 ? 24.501 2.329 -10.468 1.00 93.25 335 THR A CA 1
ATOM 2567 C C . THR A 1 335 ? 23.813 3.425 -9.669 1.00 93.25 335 THR A C 1
ATOM 2569 O O . THR A 1 335 ? 24.487 4.273 -9.083 1.00 93.25 335 THR A O 1
ATOM 2572 N N . SER A 1 336 ? 22.489 3.365 -9.616 1.00 94.12 336 SER A N 1
ATOM 2573 C CA . SER A 1 336 ? 21.649 4.236 -8.798 1.00 94.12 336 SER A CA 1
ATOM 2574 C C . SER A 1 336 ? 20.869 3.389 -7.804 1.00 94.12 336 SER A C 1
ATOM 2576 O O . SER A 1 336 ? 20.417 2.295 -8.142 1.00 94.12 336 SER A O 1
ATOM 2578 N N . THR A 1 337 ? 20.739 3.860 -6.567 1.00 96.19 337 THR A N 1
ATOM 2579 C CA . THR A 1 337 ? 20.044 3.134 -5.496 1.00 96.19 337 THR A CA 1
ATOM 2580 C C . THR A 1 337 ? 19.123 4.051 -4.710 1.00 96.19 337 THR A C 1
ATOM 2582 O O . THR A 1 337 ? 19.497 5.183 -4.420 1.00 96.19 337 THR A O 1
ATOM 2585 N N . ALA A 1 338 ? 17.947 3.566 -4.324 1.00 96.62 338 ALA A N 1
ATOM 2586 C CA . ALA A 1 338 ? 16.978 4.287 -3.503 1.00 96.62 338 ALA A CA 1
ATOM 2587 C C . ALA A 1 338 ? 16.327 3.338 -2.494 1.00 96.62 338 ALA A C 1
ATOM 2589 O O . ALA A 1 338 ? 16.089 2.173 -2.810 1.00 96.62 338 ALA A O 1
ATOM 2590 N N . THR A 1 339 ? 15.993 3.859 -1.314 1.00 97.25 339 THR A N 1
ATOM 2591 C CA . THR A 1 339 ? 15.182 3.155 -0.315 1.00 97.25 339 THR A CA 1
ATOM 2592 C C . THR A 1 339 ? 13.872 3.905 -0.147 1.00 97.25 339 THR A C 1
ATOM 2594 O O . THR A 1 339 ? 13.840 5.019 0.373 1.00 97.25 339 THR A O 1
ATOM 2597 N N . VAL A 1 340 ? 12.790 3.296 -0.611 1.00 96.62 340 VAL A N 1
ATOM 2598 C CA . VAL A 1 340 ? 11.462 3.904 -0.690 1.00 96.62 340 VAL A CA 1
ATOM 2599 C C . VAL A 1 340 ? 10.601 3.356 0.449 1.00 96.62 340 VAL A C 1
ATOM 2601 O O . VAL A 1 340 ? 10.513 2.135 0.589 1.00 96.62 340 VAL A O 1
ATOM 2604 N N . PRO A 1 341 ? 9.962 4.198 1.279 1.00 97.25 341 PRO A N 1
ATOM 2605 C CA . PRO A 1 341 ? 9.010 3.726 2.279 1.00 97.25 341 PRO A CA 1
ATOM 2606 C C . PRO A 1 341 ? 7.843 2.998 1.618 1.00 97.25 341 PRO A C 1
ATOM 2608 O O . PRO A 1 341 ? 7.231 3.517 0.691 1.00 97.25 341 PRO A O 1
ATOM 2611 N N . ARG A 1 342 ? 7.513 1.815 2.121 1.00 95.31 342 ARG A N 1
ATOM 2612 C CA . ARG A 1 342 ? 6.427 0.985 1.608 1.00 95.31 342 ARG A CA 1
ATOM 2613 C C . ARG A 1 342 ? 5.117 1.394 2.282 1.00 95.31 342 ARG A C 1
ATOM 2615 O O . ARG A 1 342 ? 5.026 1.323 3.504 1.00 95.31 342 ARG A O 1
ATOM 2622 N N . GLN A 1 343 ? 4.117 1.819 1.511 1.00 96.00 343 GLN A N 1
ATOM 2623 C CA . GLN A 1 343 ? 2.783 2.136 2.040 1.00 96.00 343 GLN A CA 1
ATOM 2624 C C . GLN A 1 343 ? 1.888 0.895 2.056 1.00 96.00 343 GLN A C 1
ATOM 2626 O O . GLN A 1 343 ? 1.181 0.653 3.033 1.00 96.00 343 GLN A O 1
ATOM 2631 N N . TYR A 1 344 ? 1.967 0.056 1.021 1.00 95.06 344 TYR A N 1
ATOM 2632 C CA . TYR A 1 344 ? 1.270 -1.228 0.998 1.00 95.06 344 TYR A CA 1
ATOM 2633 C C . TYR A 1 344 ? 2.126 -2.364 1.549 1.00 95.06 344 TYR A C 1
ATOM 2635 O O . TYR A 1 344 ? 3.047 -2.808 0.874 1.00 95.06 344 TYR A O 1
ATOM 2643 N N . LEU A 1 345 ? 1.799 -2.884 2.734 1.00 93.81 345 LEU A N 1
ATOM 2644 C CA . LEU A 1 345 ? 2.595 -3.904 3.440 1.00 93.81 345 LEU A CA 1
ATOM 2645 C C . LEU A 1 345 ? 2.182 -5.369 3.146 1.00 93.81 345 LEU A C 1
ATOM 2647 O O . LEU A 1 345 ? 2.804 -6.300 3.665 1.00 93.81 345 LEU A O 1
ATOM 2651 N N . GLY A 1 346 ? 1.132 -5.586 2.344 1.00 90.75 346 GLY A N 1
ATOM 2652 C CA . GLY A 1 346 ? 0.535 -6.910 2.098 1.00 90.75 346 GLY A CA 1
ATOM 2653 C C . GLY A 1 346 ? 1.292 -7.798 1.098 1.00 90.75 346 GLY A C 1
ATOM 2654 O O . GLY A 1 346 ? 2.420 -7.508 0.726 1.00 90.75 346 GLY A O 1
ATOM 2655 N N . ALA A 1 347 ? 0.717 -8.930 0.705 1.00 94.00 347 ALA A N 1
ATOM 2656 C CA . ALA A 1 347 ? 1.355 -9.860 -0.232 1.00 94.00 347 ALA A CA 1
ATOM 2657 C C . ALA A 1 347 ? 0.982 -9.562 -1.694 1.00 94.00 347 ALA A C 1
ATOM 2659 O O . ALA A 1 347 ? 0.164 -8.693 -1.968 1.00 94.00 347 ALA A O 1
ATOM 2660 N N . PHE A 1 348 ? 1.581 -10.299 -2.627 1.00 95.12 348 PHE A N 1
ATOM 2661 C CA . PHE A 1 348 ? 1.318 -10.198 -4.060 1.00 95.12 348 PHE A CA 1
ATOM 2662 C C . PHE A 1 348 ? 1.039 -11.591 -4.623 1.00 95.12 348 PHE A C 1
ATOM 2664 O O . PHE A 1 348 ? 1.846 -12.504 -4.426 1.00 95.12 348 PHE A O 1
ATOM 2671 N N . ASN A 1 349 ? -0.075 -11.761 -5.330 1.00 93.81 349 ASN A N 1
ATOM 2672 C CA . ASN A 1 349 ? -0.404 -12.984 -6.075 1.00 93.81 349 ASN A CA 1
ATOM 2673 C C . ASN A 1 349 ? -0.337 -12.775 -7.594 1.00 93.81 349 ASN A C 1
ATOM 2675 O O . ASN A 1 349 ? -0.593 -13.710 -8.349 1.00 93.81 349 ASN A O 1
ATOM 2679 N N . ARG A 1 350 ? 0.028 -11.575 -8.060 1.00 94.06 350 ARG A N 1
ATOM 2680 C CA . ARG A 1 350 ? 0.203 -11.275 -9.481 1.00 94.06 350 ARG A CA 1
ATOM 2681 C C . ARG A 1 350 ? 1.427 -10.411 -9.737 1.00 94.06 350 ARG A C 1
ATOM 2683 O O . ARG A 1 350 ? 1.798 -9.560 -8.928 1.00 94.06 350 ARG A O 1
ATOM 2690 N N . ILE A 1 351 ? 2.012 -10.609 -10.909 1.00 94.44 351 ILE A N 1
ATOM 2691 C CA . ILE A 1 351 ? 2.967 -9.690 -11.523 1.00 94.44 351 ILE A CA 1
ATOM 2692 C C . ILE A 1 351 ? 2.391 -9.219 -12.853 1.00 94.44 351 ILE A C 1
ATOM 2694 O O . ILE A 1 351 ? 1.757 -9.987 -13.572 1.00 94.44 351 ILE A O 1
ATOM 2698 N N . SER A 1 352 ? 2.541 -7.946 -13.175 1.00 92.62 352 SER A N 1
ATOM 2699 C CA . SER A 1 352 ? 2.063 -7.373 -14.430 1.00 92.62 352 SER A CA 1
ATOM 2700 C C . SER A 1 352 ? 3.138 -6.539 -15.093 1.00 92.62 352 SER A C 1
ATOM 2702 O O . SER A 1 352 ? 4.042 -6.033 -14.431 1.00 92.62 352 SER A O 1
ATOM 2704 N N . ILE A 1 353 ? 3.078 -6.457 -16.415 1.00 89.81 353 ILE A N 1
ATOM 2705 C CA . ILE A 1 353 ? 4.092 -5.810 -17.239 1.00 89.81 353 ILE A CA 1
ATOM 2706 C C . ILE A 1 353 ? 3.378 -5.008 -18.313 1.00 89.81 353 ILE A C 1
ATOM 2708 O O . ILE A 1 353 ? 2.556 -5.564 -19.040 1.00 89.81 353 ILE A O 1
ATOM 2712 N N . GLY A 1 354 ? 3.698 -3.721 -18.409 1.00 84.94 354 GLY A N 1
ATOM 2713 C CA . GLY A 1 354 ? 3.009 -2.790 -19.299 1.00 84.94 354 GLY A CA 1
ATOM 2714 C C . GLY A 1 354 ? 2.500 -1.557 -18.567 1.00 84.94 354 GLY A C 1
ATOM 2715 O O . GLY A 1 354 ? 2.701 -1.410 -17.364 1.00 84.94 354 GLY A O 1
ATOM 2716 N N . ALA A 1 355 ? 1.813 -0.674 -19.285 1.00 74.50 355 ALA A N 1
ATOM 2717 C CA . ALA A 1 355 ? 1.003 0.362 -18.655 1.00 74.50 355 ALA A CA 1
ATOM 2718 C C . ALA A 1 355 ? -0.361 -0.226 -18.284 1.00 74.50 355 ALA A C 1
ATOM 2720 O O . ALA A 1 355 ? -1.105 -0.632 -19.179 1.00 74.50 355 ALA A O 1
ATOM 2721 N N . ALA A 1 356 ? -0.699 -0.282 -16.992 1.00 76.94 356 ALA A N 1
ATOM 2722 C CA . ALA A 1 356 ? -2.059 -0.639 -16.599 1.00 76.94 356 ALA A CA 1
ATOM 2723 C C . ALA A 1 356 ? -3.053 0.384 -17.164 1.00 76.94 356 ALA A C 1
ATOM 2725 O O . ALA A 1 356 ? -2.684 1.543 -17.398 1.00 76.94 356 ALA A O 1
ATOM 2726 N N . PRO A 1 357 ? -4.312 -0.031 -17.366 1.00 80.31 357 PRO A N 1
ATOM 2727 C CA . PRO A 1 357 ? -5.373 0.889 -17.722 1.00 80.31 357 PRO A CA 1
ATOM 2728 C C . PRO A 1 357 ? -5.464 2.050 -16.727 1.00 80.31 357 PRO A C 1
ATOM 2730 O O . PRO A 1 357 ? -5.339 1.859 -15.516 1.00 80.31 357 PRO A O 1
ATOM 2733 N N . GLY A 1 358 ? -5.696 3.247 -17.248 1.00 84.69 358 GLY A N 1
ATOM 2734 C CA . GLY A 1 358 ? -6.032 4.433 -16.464 1.00 84.69 358 GLY A CA 1
ATOM 2735 C C . GLY A 1 358 ? -7.220 5.134 -17.101 1.00 84.69 358 GLY A C 1
ATOM 2736 O O . GLY A 1 358 ? -7.550 4.868 -18.260 1.00 84.69 358 GLY A O 1
ATOM 2737 N N . CYS A 1 359 ? -7.879 6.021 -16.364 1.00 88.38 359 CYS A N 1
ATOM 2738 C CA . CYS A 1 359 ? -8.955 6.829 -16.924 1.00 88.38 359 CYS A CA 1
ATOM 2739 C C . CYS A 1 359 ? -8.590 8.319 -16.949 1.00 88.38 359 CYS A C 1
ATOM 2741 O O . CYS A 1 359 ? -7.852 8.829 -16.102 1.00 88.38 359 CYS A O 1
ATOM 2743 N N . LYS A 1 360 ? -9.138 9.037 -17.934 1.00 91.06 360 LYS A N 1
ATOM 2744 C CA . LYS A 1 360 ? -9.104 10.499 -17.947 1.00 91.06 360 LYS A CA 1
ATOM 2745 C C . LYS A 1 360 ? -10.077 11.024 -16.895 1.00 91.06 360 LYS A C 1
ATOM 2747 O O . LYS A 1 360 ? -11.254 10.670 -16.932 1.00 91.06 360 LYS A O 1
ATOM 2752 N N . LEU A 1 361 ? -9.601 11.883 -16.006 1.00 91.19 361 LEU A N 1
ATOM 2753 C CA . LEU A 1 361 ? -10.394 12.476 -14.935 1.00 91.19 361 LEU A CA 1
ATOM 2754 C C . LEU A 1 361 ? -11.098 13.760 -15.392 1.00 91.19 361 LEU A C 1
ATOM 2756 O O . LEU A 1 361 ? -10.547 14.549 -16.167 1.00 91.19 361 LEU A O 1
ATOM 2760 N N . ASP A 1 362 ? -12.313 13.975 -14.892 1.00 90.31 362 ASP A N 1
ATOM 2761 C CA . ASP A 1 362 ? -12.980 15.276 -14.903 1.00 90.31 362 ASP A CA 1
ATOM 2762 C C . ASP A 1 362 ? -12.506 16.173 -13.738 1.00 90.31 362 ASP A C 1
ATOM 2764 O O . ASP A 1 362 ? -11.582 15.839 -12.994 1.00 90.31 362 ASP A O 1
ATOM 2768 N N . GLN A 1 363 ? -13.124 17.350 -13.591 1.00 89.06 363 GLN A N 1
ATOM 2769 C CA . GLN A 1 363 ? -12.777 18.310 -12.532 1.00 89.06 363 GLN A CA 1
ATOM 2770 C C . GLN A 1 363 ? -13.151 17.824 -11.123 1.00 89.06 363 GLN A C 1
ATOM 2772 O O . GLN A 1 363 ? -12.577 18.304 -10.146 1.00 89.06 363 GLN A O 1
ATOM 2777 N N . ASP A 1 364 ? -14.084 16.878 -11.025 1.00 87.31 364 ASP A N 1
ATOM 2778 C CA . ASP A 1 364 ? -14.576 16.306 -9.773 1.00 87.31 364 ASP A CA 1
ATOM 2779 C C . ASP A 1 364 ? -13.819 15.016 -9.392 1.00 87.31 364 ASP A C 1
ATOM 2781 O O . ASP A 1 364 ? -13.997 14.495 -8.292 1.00 87.31 364 ASP A O 1
ATOM 2785 N N . GLY A 1 365 ? -12.945 14.513 -10.272 1.00 86.88 365 GLY A N 1
ATOM 2786 C CA . GLY A 1 365 ? -12.194 13.272 -10.080 1.00 86.88 365 GLY A CA 1
ATOM 2787 C C . GLY A 1 365 ? -12.918 12.012 -10.541 1.00 86.88 365 GLY A C 1
ATOM 2788 O O . GLY A 1 365 ? -12.485 10.915 -10.195 1.00 86.88 365 GLY A O 1
ATOM 2789 N N . ASN A 1 366 ? -13.982 12.135 -11.336 1.00 88.88 366 ASN A N 1
ATOM 2790 C CA . ASN A 1 366 ? -14.627 10.981 -11.954 1.00 88.88 366 ASN A CA 1
ATOM 2791 C C . ASN A 1 366 ? -13.948 10.619 -13.278 1.00 88.88 366 ASN A C 1
ATOM 2793 O O . ASN A 1 366 ? -13.509 11.486 -14.036 1.00 88.88 366 ASN A O 1
ATOM 2797 N N . CYS A 1 367 ? -13.933 9.326 -13.596 1.00 89.88 367 CYS A N 1
ATOM 2798 C CA . CYS A 1 367 ? -13.501 8.842 -14.900 1.00 89.88 367 CYS A CA 1
ATOM 2799 C C . CYS A 1 367 ? -14.477 9.279 -16.008 1.00 89.88 367 CYS A C 1
ATOM 2801 O O . CYS A 1 367 ? -15.667 8.969 -15.960 1.00 89.88 367 CYS A O 1
ATOM 2803 N N . LEU A 1 368 ? -13.963 9.921 -17.059 1.00 89.50 368 LEU A N 1
ATOM 2804 C CA . LEU A 1 368 ? -14.706 10.330 -18.262 1.00 89.50 368 LEU A CA 1
ATOM 2805 C C . LEU A 1 368 ? -14.965 9.179 -19.259 1.00 89.50 368 LEU A C 1
ATOM 2807 O O . LEU A 1 368 ? -15.353 9.418 -20.403 1.00 89.50 368 LEU A O 1
ATOM 2811 N N . GLY A 1 369 ? -14.746 7.931 -18.846 1.00 86.62 369 GLY A N 1
ATOM 2812 C CA . GLY A 1 369 ? -14.914 6.730 -19.657 1.00 86.62 369 GLY A CA 1
ATOM 2813 C C . GLY A 1 369 ? -14.425 5.482 -18.929 1.00 86.62 369 GLY A C 1
ATOM 2814 O O . GLY A 1 369 ? -13.937 5.564 -17.801 1.00 86.62 369 GLY A O 1
ATOM 2815 N N . GLU A 1 370 ? -14.554 4.330 -19.585 1.00 83.31 370 GLU A N 1
ATOM 2816 C CA . GLU A 1 370 ? -13.959 3.089 -19.087 1.00 83.31 370 GLU A CA 1
ATOM 2817 C C . GLU A 1 370 ? -12.426 3.210 -19.083 1.00 83.31 370 GLU A C 1
ATOM 2819 O O . GLU A 1 370 ? -11.867 3.753 -20.043 1.00 83.31 370 GLU A O 1
ATOM 2824 N N . PRO A 1 371 ? -11.734 2.713 -18.043 1.00 81.00 371 PRO A N 1
ATOM 2825 C CA . PRO A 1 371 ? -10.280 2.639 -18.045 1.00 81.00 371 PRO A CA 1
ATOM 2826 C C . PRO A 1 371 ? -9.787 1.860 -19.270 1.00 81.00 371 PRO A C 1
ATOM 2828 O O . PRO A 1 371 ? -10.194 0.718 -19.494 1.00 81.00 371 PRO A O 1
ATOM 2831 N N . ASP A 1 372 ? -8.886 2.454 -20.046 1.00 77.69 372 ASP A N 1
ATOM 2832 C CA . ASP A 1 372 ? -8.216 1.784 -21.164 1.00 77.69 372 ASP A CA 1
ATOM 2833 C C . ASP A 1 372 ? -6.703 1.909 -20.991 1.00 77.69 372 ASP A C 1
ATOM 2835 O O . ASP A 1 372 ? -6.193 2.785 -20.281 1.00 77.69 372 ASP A O 1
ATOM 2839 N N . VAL A 1 373 ? -5.967 1.000 -21.626 1.00 72.25 373 VAL A N 1
ATOM 2840 C CA . VAL A 1 373 ? -4.524 1.169 -21.774 1.00 72.25 373 VAL A CA 1
ATOM 2841 C C . VAL A 1 373 ? -4.266 2.480 -22.501 1.00 72.25 373 VAL A C 1
ATOM 2843 O O . VAL A 1 373 ? -4.999 2.869 -23.411 1.00 72.25 373 VAL A O 1
ATOM 2846 N N . TRP A 1 374 ? -3.219 3.181 -22.089 1.00 67.31 374 TRP A N 1
ATOM 2847 C CA . TRP A 1 374 ? -2.885 4.483 -22.638 1.00 67.31 374 TRP A CA 1
ATOM 2848 C C . TRP A 1 374 ? -2.495 4.363 -24.114 1.00 67.31 374 TRP A C 1
ATOM 2850 O O . TRP A 1 374 ? -1.345 4.094 -24.453 1.00 67.31 374 TRP A O 1
ATOM 2860 N N . ARG A 1 375 ? -3.454 4.579 -25.015 1.00 63.34 375 ARG A N 1
ATOM 2861 C CA . ARG A 1 375 ? -3.221 4.632 -26.461 1.00 63.34 375 ARG A CA 1
ATOM 2862 C C . ARG A 1 375 ? -3.027 6.076 -26.875 1.00 63.34 375 ARG A C 1
ATOM 2864 O O . ARG A 1 375 ? -3.903 6.674 -27.496 1.00 63.34 375 ARG A O 1
ATOM 2871 N N . TYR A 1 376 ? -1.898 6.669 -26.500 1.00 58.25 376 TYR A N 1
ATOM 2872 C CA . TYR A 1 376 ? -1.591 7.976 -27.062 1.00 58.25 376 TYR A CA 1
ATOM 2873 C C . TYR A 1 376 ? -1.372 7.839 -28.576 1.00 58.25 376 TYR A C 1
ATOM 2875 O O . TYR A 1 376 ? -0.742 6.881 -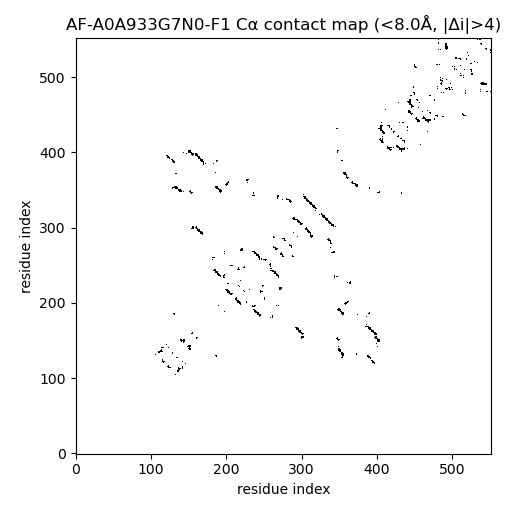29.025 1.00 58.25 376 TYR A O 1
ATOM 2883 N N . ALA A 1 377 ? -1.972 8.765 -29.331 1.00 48.31 377 ALA A N 1
ATOM 2884 C CA . ALA A 1 377 ? -2.239 8.714 -30.767 1.00 48.31 377 ALA A CA 1
ATOM 2885 C C . ALA A 1 377 ? -1.136 8.027 -31.597 1.00 48.31 377 ALA A C 1
ATOM 2887 O O . ALA A 1 377 ? -0.146 8.640 -31.992 1.00 48.31 377 ALA A O 1
ATOM 2888 N N . GLN A 1 378 ? -1.362 6.751 -31.918 1.00 50.34 378 GLN A N 1
ATOM 2889 C CA . GLN A 1 378 ? -0.566 5.974 -32.877 1.00 50.34 378 GLN A CA 1
ATOM 2890 C C . GLN A 1 378 ? -0.728 6.477 -34.326 1.00 50.34 378 GLN A C 1
ATOM 2892 O O . GLN A 1 378 ? -0.042 6.001 -35.231 1.00 50.34 378 GLN A O 1
ATOM 2897 N N . ASP A 1 379 ? -1.619 7.444 -34.563 1.00 46.56 379 ASP A N 1
ATOM 2898 C CA . ASP A 1 379 ? -2.077 7.807 -35.905 1.00 46.56 379 ASP A CA 1
ATOM 2899 C C . ASP A 1 379 ? -1.042 8.565 -36.749 1.00 46.56 379 ASP A C 1
ATOM 2901 O O . ASP A 1 379 ? -1.183 8.620 -37.969 1.00 46.56 379 ASP A O 1
ATOM 2905 N N . ASN A 1 380 ? 0.052 9.064 -36.160 1.00 48.03 380 ASN A N 1
ATOM 2906 C CA . ASN A 1 380 ? 1.182 9.614 -36.920 1.00 48.03 380 ASN A CA 1
ATOM 2907 C C . ASN A 1 380 ? 2.343 8.610 -37.021 1.00 48.03 380 ASN A C 1
ATOM 2909 O O . ASN A 1 380 ? 3.486 8.872 -36.646 1.00 48.03 380 ASN A O 1
ATOM 2913 N N . SER A 1 381 ? 2.033 7.444 -37.592 1.00 47.00 381 SER A N 1
ATOM 2914 C CA . SER A 1 381 ? 2.958 6.342 -37.923 1.00 47.00 381 SER A CA 1
ATOM 2915 C C . SER A 1 381 ? 4.180 6.724 -38.785 1.00 47.00 381 SER A C 1
ATOM 2917 O O . SER A 1 381 ? 5.048 5.887 -39.028 1.00 47.00 381 SER A O 1
ATOM 2919 N N . SER A 1 382 ? 4.309 7.982 -39.222 1.00 51.19 382 SER A N 1
ATOM 2920 C CA . SER A 1 382 ? 5.483 8.486 -39.941 1.00 51.19 382 SER A CA 1
ATOM 2921 C C . SER A 1 382 ? 6.733 8.673 -39.071 1.00 51.19 382 SER A C 1
ATOM 2923 O O . SER A 1 382 ? 7.808 8.880 -39.626 1.00 51.19 382 SER A O 1
ATOM 2925 N N . LEU A 1 383 ? 6.620 8.625 -37.737 1.00 46.59 383 LEU A N 1
ATOM 2926 C CA . LEU A 1 383 ? 7.732 8.906 -36.810 1.00 46.59 383 LEU A CA 1
ATOM 2927 C C . LEU A 1 383 ? 8.447 7.659 -36.260 1.00 46.59 383 LEU A C 1
ATOM 2929 O O . LEU A 1 383 ? 9.395 7.783 -35.493 1.00 46.59 383 LEU A O 1
ATOM 2933 N N . GLY A 1 384 ? 8.072 6.466 -36.727 1.00 46.03 384 GLY A N 1
ATOM 2934 C CA . GLY A 1 384 ? 8.722 5.219 -36.332 1.00 46.03 384 GLY A CA 1
ATOM 2935 C C . GLY A 1 384 ? 8.223 4.683 -34.989 1.00 46.03 384 GLY A C 1
ATOM 2936 O O . GLY A 1 384 ? 7.794 5.405 -34.094 1.00 46.03 384 GLY A O 1
ATOM 2937 N N . TRP A 1 385 ? 8.224 3.362 -34.870 1.00 47.88 385 TRP A N 1
ATOM 2938 C CA . TRP A 1 385 ? 7.714 2.647 -33.708 1.00 47.88 385 TRP A CA 1
ATOM 2939 C C . TRP A 1 385 ? 8.663 2.807 -32.510 1.00 47.88 385 TRP A C 1
ATOM 2941 O O . TRP A 1 385 ? 9.729 2.197 -32.475 1.00 47.88 385 TRP A O 1
ATOM 2951 N N . HIS A 1 386 ? 8.284 3.592 -31.500 1.00 54.03 386 HIS A N 1
ATOM 2952 C CA . HIS A 1 386 ? 9.033 3.685 -30.241 1.00 54.03 386 HIS A CA 1
ATOM 2953 C C . HIS A 1 386 ? 8.510 2.660 -29.232 1.00 54.03 386 HIS A C 1
ATOM 2955 O O . HIS A 1 386 ? 7.756 2.979 -28.317 1.00 54.03 386 HIS A O 1
ATOM 2961 N N . HIS A 1 387 ? 8.875 1.396 -29.411 1.00 64.19 387 HIS A N 1
ATOM 2962 C CA . HIS A 1 387 ? 8.515 0.345 -28.464 1.00 64.19 387 HIS A CA 1
ATOM 2963 C C . HIS A 1 387 ? 9.524 0.285 -27.317 1.00 64.19 387 HIS A C 1
ATOM 2965 O O . HIS A 1 387 ? 10.631 -0.199 -27.502 1.00 64.19 387 HIS A O 1
ATOM 2971 N N . ALA A 1 388 ? 9.175 0.739 -26.118 1.00 71.56 388 ALA A N 1
ATOM 2972 C CA . ALA A 1 388 ? 9.921 0.283 -24.947 1.00 71.56 388 ALA A CA 1
ATOM 2973 C C . ALA A 1 388 ? 9.506 -1.150 -24.609 1.00 71.56 388 ALA A C 1
ATOM 2975 O O . ALA A 1 388 ? 8.329 -1.483 -24.733 1.00 71.56 388 ALA A O 1
ATOM 2976 N N . TYR A 1 389 ? 10.458 -1.971 -24.177 1.00 82.56 389 TYR A N 1
ATOM 2977 C CA . TYR A 1 389 ? 10.246 -3.361 -23.810 1.00 82.56 389 TYR A CA 1
ATOM 2978 C C . TYR A 1 389 ? 10.689 -3.612 -22.378 1.00 82.56 389 TYR A C 1
ATOM 2980 O O . TYR A 1 389 ? 11.736 -3.121 -21.951 1.00 82.56 389 TYR A O 1
ATOM 2988 N N . VAL A 1 390 ? 9.904 -4.402 -21.654 1.00 86.50 390 VAL A N 1
ATOM 2989 C CA . VAL A 1 390 ? 10.387 -5.108 -20.465 1.00 86.50 390 VAL A CA 1
ATOM 2990 C C . VAL A 1 390 ? 10.748 -6.518 -20.889 1.00 86.50 390 VAL A C 1
ATOM 2992 O O . VAL A 1 390 ? 9.957 -7.171 -21.573 1.00 86.50 390 VAL A O 1
ATOM 2995 N N . ASP A 1 391 ? 11.908 -6.981 -20.443 1.00 85.38 391 ASP A N 1
ATOM 2996 C CA . ASP A 1 391 ? 12.376 -8.338 -20.680 1.00 85.38 391 ASP A CA 1
ATOM 2997 C C . ASP A 1 391 ? 12.889 -8.996 -19.390 1.00 85.38 391 ASP A C 1
ATOM 2999 O O . ASP A 1 391 ? 13.303 -8.335 -18.428 1.00 85.38 391 ASP A O 1
ATOM 3003 N N . ARG A 1 392 ? 12.847 -10.330 -19.380 1.00 84.00 392 ARG A N 1
ATOM 3004 C CA . ARG A 1 392 ? 13.335 -11.226 -18.318 1.00 84.00 392 ARG A CA 1
ATOM 3005 C C . ARG A 1 392 ? 12.890 -10.828 -16.905 1.00 84.00 392 ARG A C 1
ATOM 3007 O O . ARG A 1 392 ? 13.733 -10.785 -16.002 1.00 84.00 392 ARG A O 1
ATOM 3014 N N . PRO A 1 393 ? 11.592 -10.567 -16.669 1.00 89.75 393 PRO A N 1
ATOM 3015 C CA . PRO A 1 393 ? 11.077 -10.457 -15.312 1.00 89.75 393 PRO A CA 1
ATOM 3016 C C . PRO A 1 393 ? 11.356 -11.764 -14.549 1.00 89.75 393 PRO A C 1
ATOM 3018 O O . PRO A 1 393 ? 10.956 -12.862 -14.952 1.00 89.75 393 PRO A O 1
ATOM 3021 N N . ALA A 1 394 ? 12.066 -11.640 -13.437 1.00 90.38 394 ALA A N 1
ATOM 3022 C CA . ALA A 1 394 ? 12.403 -12.734 -12.549 1.00 90.38 394 ALA A CA 1
ATOM 3023 C C . ALA A 1 394 ? 12.080 -12.350 -11.106 1.00 90.38 394 ALA A C 1
ATOM 3025 O O . ALA A 1 394 ? 12.561 -11.334 -10.603 1.00 90.38 394 ALA A O 1
ATOM 3026 N N . LEU A 1 395 ? 11.295 -13.185 -10.431 1.00 92.88 395 LEU A N 1
ATOM 3027 C CA . LEU A 1 395 ? 10.946 -13.012 -9.025 1.00 92.88 395 LEU A CA 1
ATOM 3028 C C . LEU A 1 395 ? 11.696 -14.038 -8.171 1.00 92.88 395 LEU A C 1
ATOM 3030 O O . LEU A 1 395 ? 11.692 -15.227 -8.478 1.00 92.88 395 LEU A O 1
ATOM 3034 N N . LEU A 1 396 ? 12.358 -13.577 -7.114 1.00 93.31 396 LEU A N 1
ATOM 3035 C CA . LEU A 1 396 ? 13.276 -14.350 -6.277 1.00 93.31 396 LEU A CA 1
ATOM 3036 C C . LEU A 1 396 ? 12.962 -14.129 -4.793 1.00 93.31 396 LEU A C 1
ATOM 3038 O O . LEU A 1 396 ? 12.652 -13.013 -4.378 1.00 93.31 396 LEU A O 1
ATOM 3042 N N . GLY A 1 397 ? 13.144 -15.157 -3.965 1.00 93.31 397 GLY A N 1
ATOM 3043 C CA . GLY A 1 397 ? 13.037 -15.027 -2.507 1.00 93.31 397 GLY A CA 1
ATOM 3044 C C . GLY A 1 397 ? 11.600 -14.863 -1.995 1.00 93.31 397 GLY A C 1
ATOM 3045 O O . GLY A 1 397 ? 10.684 -15.521 -2.484 1.00 93.31 397 GLY A O 1
ATOM 3046 N N . GLY A 1 398 ? 11.426 -14.020 -0.975 1.00 94.62 398 GLY A N 1
ATOM 3047 C CA . GLY A 1 398 ? 10.155 -13.813 -0.276 1.00 94.62 398 GLY A CA 1
ATOM 3048 C C . GLY A 1 398 ? 9.756 -14.936 0.689 1.00 94.62 398 GLY A C 1
ATOM 3049 O O . GLY A 1 398 ? 10.489 -15.901 0.918 1.00 94.62 398 GLY A O 1
ATOM 3050 N N . VAL A 1 399 ? 8.569 -14.782 1.269 1.00 94.75 399 VAL A N 1
ATOM 3051 C CA . VAL A 1 399 ? 7.874 -15.785 2.085 1.00 94.75 399 VAL A CA 1
ATOM 3052 C C . VAL A 1 399 ? 6.488 -16.047 1.506 1.00 94.75 399 VAL A C 1
ATOM 3054 O O . VAL A 1 399 ? 5.885 -15.152 0.912 1.00 94.75 399 VAL A O 1
ATOM 3057 N N . GLY A 1 400 ? 5.985 -17.264 1.702 1.00 92.06 400 GLY A N 1
ATOM 3058 C CA . GLY A 1 400 ? 4.610 -17.608 1.369 1.00 92.06 400 GLY A CA 1
ATOM 3059 C C . GLY A 1 400 ? 3.611 -16.801 2.192 1.00 92.06 400 GLY A C 1
ATOM 3060 O O . GLY A 1 400 ? 3.804 -16.583 3.390 1.00 92.06 400 GLY A O 1
ATOM 3061 N N . ALA A 1 401 ? 2.561 -16.343 1.531 1.00 91.00 401 ALA A N 1
ATOM 3062 C CA . ALA A 1 401 ? 1.422 -15.662 2.114 1.00 91.00 401 ALA A CA 1
ATOM 3063 C C . ALA A 1 401 ? 0.132 -16.245 1.527 1.00 91.00 401 ALA A C 1
ATOM 3065 O O . ALA A 1 401 ? 0.138 -16.836 0.448 1.00 91.00 401 ALA A O 1
ATOM 3066 N N . SER A 1 402 ? -0.970 -16.072 2.242 1.00 87.31 402 SER A N 1
ATOM 3067 C CA . SER A 1 402 ? -2.302 -16.371 1.740 1.00 87.31 402 SER A CA 1
ATOM 3068 C C . SER A 1 402 ? -3.011 -15.073 1.375 1.00 87.31 402 SER A C 1
ATOM 3070 O O . SER A 1 402 ? -2.966 -14.140 2.164 1.00 87.31 402 SER A O 1
ATOM 3072 N N . SER A 1 403 ? -3.696 -15.031 0.234 1.00 85.25 403 SER A N 1
ATOM 3073 C CA . SER A 1 403 ? -4.679 -14.026 -0.179 1.00 85.25 403 SER A CA 1
ATOM 3074 C C . SER A 1 403 ? -5.856 -13.952 0.781 1.00 85.25 403 SER A C 1
ATOM 3076 O O . SER A 1 403 ? -6.589 -12.960 0.824 1.00 85.25 403 SER A O 1
ATOM 3078 N N . LEU A 1 404 ? -6.011 -15.011 1.573 1.00 89.06 404 LEU A N 1
ATOM 3079 C CA . LEU A 1 404 ? -7.065 -15.148 2.535 1.00 89.06 404 LEU A CA 1
ATOM 3080 C C . LEU A 1 404 ? -6.745 -14.413 3.835 1.00 89.06 404 LEU A C 1
ATOM 3082 O O . LEU A 1 404 ? -5.609 -14.072 4.175 1.00 89.06 404 LEU A O 1
ATOM 3086 N N . GLY A 1 405 ? -7.805 -14.175 4.577 1.00 89.69 405 GLY A N 1
ATOM 3087 C CA . GLY A 1 405 ? -7.832 -13.344 5.760 1.00 89.69 405 GLY A CA 1
ATOM 3088 C C . GLY A 1 405 ? -9.150 -13.560 6.482 1.00 89.69 405 GLY A C 1
ATOM 3089 O O . GLY A 1 405 ? -10.102 -14.113 5.927 1.00 89.69 405 GLY A O 1
ATOM 3090 N N . ALA A 1 406 ? -9.212 -13.151 7.739 1.00 92.31 406 ALA A N 1
ATOM 3091 C CA . ALA A 1 406 ? -10.423 -13.243 8.522 1.00 92.31 406 ALA A CA 1
ATOM 3092 C C . ALA A 1 406 ? -11.467 -12.260 7.986 1.00 92.31 406 ALA A C 1
ATOM 3094 O O . ALA A 1 406 ? -11.229 -11.057 7.852 1.00 92.31 406 ALA A O 1
ATOM 3095 N N . CYS A 1 407 ? -12.648 -12.791 7.722 1.00 94.69 407 CYS A N 1
ATOM 3096 C CA . CYS A 1 407 ? -13.849 -12.052 7.427 1.00 94.69 407 CYS A CA 1
ATOM 3097 C C . CYS A 1 407 ? -14.810 -12.182 8.597 1.00 94.69 407 CYS A C 1
ATOM 3099 O O . CYS A 1 407 ? -15.288 -13.275 8.909 1.00 94.69 407 CYS A O 1
ATOM 3101 N N . CYS A 1 408 ? -15.097 -11.057 9.237 1.00 94.06 408 CYS A N 1
ATOM 3102 C CA . CYS A 1 408 ? -15.971 -11.010 10.393 1.00 94.06 408 CYS A CA 1
ATOM 3103 C C . CYS A 1 408 ? -17.378 -10.604 9.973 1.00 94.06 408 CYS A C 1
ATOM 3105 O O . CYS A 1 408 ? -17.595 -9.481 9.513 1.00 94.06 408 CYS A O 1
ATOM 3107 N N . LYS A 1 409 ? -18.340 -11.508 10.131 1.00 91.19 409 LYS A N 1
ATOM 3108 C CA . LYS A 1 409 ? -19.729 -11.289 9.722 1.00 91.19 409 LYS A CA 1
ATOM 3109 C C . LYS A 1 409 ? -20.533 -10.620 10.832 1.00 91.19 409 LYS A C 1
ATOM 3111 O O . LYS A 1 409 ? -20.171 -10.659 12.008 1.00 91.19 409 LYS A O 1
ATOM 3116 N N . ALA A 1 410 ? -21.658 -10.017 10.454 1.00 85.81 410 ALA A N 1
ATOM 3117 C CA . ALA A 1 410 ? -22.545 -9.309 11.378 1.00 85.81 410 ALA A CA 1
ATOM 3118 C C . ALA A 1 410 ? -23.209 -10.213 12.437 1.00 85.81 410 ALA A C 1
ATOM 3120 O O . ALA A 1 410 ? -23.729 -9.708 13.425 1.00 85.81 410 ALA A O 1
ATOM 3121 N N . ASP A 1 411 ? -23.189 -11.536 12.256 1.00 84.44 411 ASP A N 1
ATOM 3122 C CA . ASP A 1 411 ? -23.652 -12.516 13.247 1.00 84.44 411 ASP A CA 1
ATOM 3123 C C . ASP A 1 411 ? -22.560 -12.915 14.262 1.00 84.44 411 ASP A C 1
ATOM 3125 O O . ASP A 1 411 ? -22.813 -13.706 15.173 1.00 84.44 411 ASP A O 1
ATOM 3129 N N . GLY A 1 412 ? -21.349 -12.363 14.121 1.00 83.12 412 GLY A N 1
ATOM 3130 C CA . GLY A 1 412 ? -20.181 -12.677 14.940 1.00 83.12 412 GLY A CA 1
ATOM 3131 C C . GLY A 1 412 ? -19.411 -13.908 14.467 1.00 83.12 412 GLY A C 1
ATOM 3132 O O . GLY A 1 412 ? -18.392 -14.246 15.068 1.00 83.12 412 GLY A O 1
ATOM 3133 N N . SER A 1 413 ? -19.863 -14.577 13.402 1.00 89.25 413 SER A N 1
ATOM 3134 C CA . SER A 1 413 ? -19.099 -15.654 12.784 1.00 89.25 413 SER A CA 1
ATOM 3135 C C . SER A 1 413 ? -17.867 -15.107 12.063 1.00 89.25 413 SER A C 1
ATOM 3137 O O . SER A 1 413 ? -17.828 -13.958 11.613 1.00 89.25 413 SER A O 1
ATOM 3139 N N . CYS A 1 414 ? -16.844 -15.954 11.967 1.00 93.31 414 CYS A N 1
ATOM 3140 C CA . CYS A 1 414 ? -15.628 -15.655 11.233 1.00 93.31 414 CYS A CA 1
ATOM 3141 C C . CYS A 1 414 ? -15.351 -16.751 10.206 1.00 93.31 414 CYS A C 1
ATOM 3143 O O . CYS A 1 414 ? -15.370 -17.938 10.542 1.00 93.31 414 CYS A O 1
ATOM 3145 N N . SER A 1 415 ? -15.055 -16.349 8.973 1.00 94.38 415 SER A N 1
ATOM 3146 C CA . SER A 1 415 ? -14.532 -17.216 7.913 1.00 94.38 415 SER A CA 1
ATOM 3147 C C . SER A 1 415 ? -13.191 -16.701 7.404 1.00 94.38 415 SER A C 1
ATOM 3149 O O . SER A 1 415 ? -12.947 -15.502 7.408 1.00 94.38 415 SER A O 1
ATOM 3151 N N . VAL A 1 416 ? -12.314 -17.606 6.964 1.00 92.75 416 VAL A N 1
ATOM 3152 C CA . VAL A 1 416 ? -11.099 -17.236 6.229 1.00 92.75 416 VAL A CA 1
ATOM 3153 C C . VAL A 1 416 ? -11.426 -17.329 4.739 1.00 92.75 416 VAL A C 1
ATOM 3155 O O . VAL A 1 416 ? -11.609 -18.423 4.214 1.00 92.75 416 VAL A O 1
ATOM 3158 N N . GLU A 1 417 ? -11.587 -16.185 4.086 1.00 93.12 417 GLU A N 1
ATOM 3159 C CA . GLU A 1 417 ? -11.977 -16.054 2.668 1.00 93.12 417 GLU A CA 1
ATOM 3160 C C . GLU A 1 417 ? -11.145 -14.952 2.005 1.00 93.12 417 GLU A C 1
ATOM 3162 O O . GLU A 1 417 ? -10.151 -14.595 2.605 1.00 93.12 417 GLU A O 1
ATOM 3167 N N . THR A 1 418 ? -11.452 -14.450 0.804 1.00 86.56 418 THR A N 1
ATOM 3168 C CA . THR A 1 418 ? -10.750 -13.290 0.202 1.00 86.56 418 THR A CA 1
ATOM 3169 C C . THR A 1 418 ? -11.405 -11.966 0.618 1.00 86.56 418 THR A C 1
ATOM 3171 O O . THR A 1 418 ? -12.556 -11.948 1.061 1.00 86.56 418 THR A O 1
ATOM 3174 N N . ALA A 1 419 ? -10.727 -10.829 0.420 1.00 83.06 419 ALA A N 1
ATOM 3175 C CA . ALA A 1 419 ? -11.304 -9.510 0.712 1.00 83.06 419 ALA A CA 1
ATOM 3176 C C . ALA A 1 419 ? -12.602 -9.244 -0.077 1.00 83.06 419 ALA A C 1
ATOM 3178 O O . ALA A 1 419 ? -13.580 -8.737 0.475 1.00 83.06 419 ALA A O 1
ATOM 3179 N N . SER A 1 420 ? -12.633 -9.634 -1.357 1.00 81.69 420 SER A N 1
ATOM 3180 C CA . SER A 1 420 ? -13.804 -9.487 -2.229 1.00 81.69 420 SER A CA 1
ATOM 3181 C C . SER A 1 420 ? -14.962 -10.399 -1.819 1.00 81.69 420 SER A C 1
ATOM 3183 O O . SER A 1 420 ? -16.104 -9.943 -1.780 1.00 81.69 420 SER A O 1
ATOM 3185 N N . ALA A 1 421 ? -14.682 -11.655 -1.454 1.00 88.75 421 ALA A N 1
ATOM 3186 C CA . ALA A 1 421 ? -15.691 -12.575 -0.931 1.00 88.75 421 ALA A CA 1
ATOM 3187 C C . ALA A 1 421 ? -16.273 -12.064 0.394 1.00 88.75 421 ALA A C 1
ATOM 3189 O O . ALA A 1 421 ? -17.491 -12.047 0.570 1.00 88.75 421 ALA A O 1
ATOM 3190 N N . CYS A 1 422 ? -15.415 -11.537 1.271 1.00 92.81 422 CYS A N 1
ATOM 3191 C CA . CYS A 1 422 ? -15.843 -10.945 2.529 1.00 92.81 422 CYS A CA 1
ATOM 3192 C C . CYS A 1 422 ? -16.784 -9.751 2.323 1.00 92.81 422 CYS A C 1
ATOM 3194 O O . CYS A 1 422 ? -17.856 -9.694 2.928 1.00 92.81 422 CYS A O 1
ATOM 3196 N N . ALA A 1 423 ? -16.423 -8.829 1.425 1.00 88.69 423 ALA A N 1
ATOM 3197 C CA . ALA A 1 423 ? -17.262 -7.688 1.072 1.00 88.69 423 ALA A CA 1
ATOM 3198 C C . ALA A 1 423 ? -18.599 -8.124 0.445 1.00 88.69 423 ALA A C 1
ATOM 3200 O O . ALA A 1 423 ? -19.650 -7.602 0.817 1.00 88.69 423 ALA A O 1
ATOM 3201 N N . ALA A 1 424 ? -18.587 -9.122 -0.447 1.00 89.81 424 ALA A N 1
ATOM 3202 C CA . ALA A 1 424 ? -19.803 -9.690 -1.036 1.00 89.81 424 ALA A CA 1
ATOM 3203 C C . ALA A 1 424 ? -20.715 -10.351 0.015 1.00 89.81 424 ALA A C 1
ATOM 3205 O O . ALA A 1 424 ? -21.938 -10.320 -0.114 1.00 89.81 424 ALA A O 1
ATOM 3206 N N . GLY A 1 425 ? -20.127 -10.906 1.077 1.00 92.00 425 GLY A N 1
ATOM 3207 C CA . GLY A 1 425 ? -20.826 -11.440 2.245 1.00 92.00 425 GLY A CA 1
ATOM 3208 C C . GLY A 1 425 ? -21.244 -10.392 3.283 1.00 92.00 425 GLY A C 1
ATOM 3209 O O . GLY A 1 425 ? -21.678 -10.785 4.366 1.00 92.00 425 GLY A O 1
ATOM 3210 N N . ALA A 1 426 ? -21.096 -9.093 2.989 1.00 91.50 426 ALA A N 1
ATOM 3211 C CA . ALA A 1 426 ? -21.321 -7.983 3.922 1.00 91.50 426 ALA A CA 1
ATOM 3212 C C . ALA A 1 426 ? -20.535 -8.117 5.246 1.00 91.50 426 ALA A C 1
ATOM 3214 O O . ALA A 1 426 ? -20.989 -7.679 6.306 1.00 91.50 426 ALA A O 1
ATOM 3215 N N . GLY A 1 427 ? -19.365 -8.755 5.194 1.00 91.62 427 GLY A N 1
ATOM 3216 C CA . GLY A 1 427 ? -18.455 -8.896 6.321 1.00 91.62 427 GLY A CA 1
ATOM 3217 C C . GLY A 1 427 ? -17.406 -7.786 6.381 1.00 91.62 427 GLY A C 1
ATOM 3218 O O . GLY A 1 427 ? -17.176 -7.045 5.425 1.00 91.62 427 GLY A O 1
ATOM 3219 N N . VAL A 1 428 ? -16.742 -7.688 7.531 1.00 90.19 428 VAL A N 1
ATOM 3220 C CA . VAL A 1 428 ? -15.607 -6.793 7.763 1.00 90.19 428 VAL A CA 1
ATOM 3221 C C . VAL A 1 428 ? -14.319 -7.581 7.578 1.00 90.19 428 VAL A C 1
ATOM 3223 O O . VAL A 1 428 ? -13.975 -8.439 8.395 1.00 90.19 428 VAL A O 1
ATOM 3226 N N . TRP A 1 429 ? -13.601 -7.274 6.502 1.00 89.50 429 TRP A N 1
ATOM 3227 C CA . TRP A 1 429 ? -12.310 -7.876 6.207 1.00 89.50 429 TRP A CA 1
ATOM 3228 C C . TRP A 1 429 ? -11.228 -7.371 7.161 1.00 89.50 429 TRP A C 1
ATOM 3230 O O . TRP A 1 429 ? -11.096 -6.169 7.388 1.00 89.50 429 TRP A O 1
ATOM 3240 N N . ARG A 1 430 ? -10.434 -8.285 7.717 1.00 87.69 430 ARG A N 1
ATOM 3241 C CA . ARG A 1 430 ? -9.439 -7.971 8.757 1.00 87.69 430 ARG A CA 1
ATOM 3242 C C . ARG A 1 430 ? -8.016 -7.851 8.235 1.00 87.69 430 ARG A C 1
ATOM 3244 O O . ARG A 1 430 ? -7.114 -7.533 9.004 1.00 87.69 430 ARG A O 1
ATOM 3251 N N . GLY A 1 431 ? -7.829 -8.039 6.934 1.00 80.19 431 GLY A N 1
ATOM 3252 C CA . GLY A 1 431 ? -6.531 -7.980 6.280 1.00 80.19 431 GLY A CA 1
ATOM 3253 C C . GLY A 1 431 ? -6.004 -9.361 5.910 1.00 80.19 431 GLY A C 1
ATOM 3254 O O . GLY A 1 431 ? -6.426 -10.389 6.434 1.00 80.19 431 GLY A O 1
ATOM 3255 N N . ILE A 1 432 ? -5.059 -9.365 4.982 1.00 78.56 432 ILE A N 1
ATOM 3256 C CA . ILE A 1 432 ? -4.403 -10.570 4.478 1.00 78.56 432 ILE A CA 1
ATOM 3257 C C . ILE A 1 432 ? -3.633 -11.304 5.590 1.00 78.56 432 ILE A C 1
ATOM 3259 O O . ILE A 1 432 ? -3.113 -10.661 6.505 1.00 78.56 432 ILE A O 1
ATOM 3263 N N . ASN A 1 433 ? -3.552 -12.636 5.530 1.00 77.44 433 ASN A N 1
ATOM 3264 C CA . ASN A 1 433 ? -2.947 -13.503 6.555 1.00 77.44 433 ASN A CA 1
ATOM 3265 C C . ASN A 1 433 ? -3.545 -13.374 7.971 1.00 77.44 433 ASN A C 1
ATOM 3267 O O . ASN A 1 433 ? -2.980 -13.917 8.923 1.00 77.44 433 ASN A O 1
ATOM 3271 N N . THR A 1 434 ? -4.672 -12.680 8.149 1.00 84.88 434 THR A N 1
ATOM 3272 C CA . THR A 1 434 ? -5.389 -12.734 9.426 1.00 84.88 434 THR A CA 1
ATOM 3273 C C . THR A 1 434 ? -6.180 -14.031 9.512 1.00 84.88 434 THR A C 1
ATOM 3275 O O . THR A 1 434 ? -6.728 -14.517 8.528 1.00 84.88 434 THR A O 1
ATOM 3278 N N . THR A 1 435 ? -6.219 -14.632 10.693 1.00 88.06 435 THR A N 1
ATOM 3279 C CA . THR A 1 435 ? -6.960 -15.879 10.907 1.00 88.06 435 THR A CA 1
ATOM 3280 C C . THR A 1 435 ? -8.180 -15.610 11.766 1.00 88.06 435 THR A C 1
ATOM 3282 O O . THR A 1 435 ? -8.237 -14.610 12.480 1.00 88.06 435 THR A O 1
ATOM 3285 N N . CYS A 1 436 ? -9.160 -16.505 11.703 1.00 89.81 436 CYS A N 1
ATOM 3286 C CA . CYS A 1 436 ? -10.330 -16.474 12.572 1.00 89.81 436 CYS A CA 1
ATOM 3287 C C . CYS A 1 436 ? -10.008 -16.925 13.998 1.00 89.81 436 CYS A C 1
ATOM 3289 O O . CYS A 1 436 ? -10.614 -17.863 14.517 1.00 89.81 436 CYS A O 1
ATOM 3291 N N . ASP A 1 437 ? -9.037 -16.274 14.634 1.00 83.88 437 ASP A N 1
ATOM 3292 C CA . ASP A 1 437 ? -8.906 -16.366 16.077 1.00 83.88 437 ASP A CA 1
ATOM 3293 C C . ASP A 1 437 ? -10.078 -15.630 16.755 1.00 83.88 437 ASP A C 1
ATOM 3295 O O . ASP A 1 437 ? -10.698 -14.725 16.189 1.00 83.88 437 ASP A O 1
ATOM 3299 N N . GLY A 1 438 ? -10.420 -16.043 17.977 1.00 70.38 438 GLY A N 1
ATOM 3300 C CA . GLY A 1 438 ? -11.591 -15.525 18.690 1.00 70.38 438 GLY A CA 1
ATOM 3301 C C . GLY A 1 438 ? -11.531 -14.030 19.021 1.00 70.38 438 GLY A C 1
ATOM 3302 O O . GLY A 1 438 ? -12.536 -13.486 19.464 1.00 70.38 438 GLY A O 1
ATOM 3303 N N . SER A 1 439 ? -10.391 -13.360 18.820 1.00 79.25 439 SER A N 1
ATOM 3304 C CA . SER A 1 439 ? -10.210 -11.937 19.124 1.00 79.25 439 SER A CA 1
ATOM 3305 C C . SER A 1 439 ? -10.414 -11.038 17.903 1.00 79.25 439 SER A C 1
ATOM 3307 O O . SER A 1 439 ? -10.914 -9.918 18.038 1.00 79.25 439 SER A O 1
ATOM 3309 N N . VAL A 1 440 ? -10.102 -11.540 16.706 1.00 86.19 440 VAL A N 1
ATOM 3310 C CA . VAL A 1 440 ? -10.083 -10.779 15.448 1.00 86.19 440 VAL A CA 1
ATOM 3311 C C . VAL A 1 440 ? -11.455 -10.216 15.052 1.00 86.19 440 VAL A C 1
ATOM 3313 O O . VAL A 1 440 ? -11.514 -9.136 14.462 1.00 86.19 440 VAL A O 1
ATOM 3316 N N . CYS A 1 441 ? -12.547 -10.884 15.438 1.00 90.44 441 CYS A N 1
ATOM 3317 C CA . CYS A 1 441 ? -13.923 -10.444 15.166 1.00 90.44 441 CYS A CA 1
ATOM 3318 C C . CYS A 1 441 ? -14.648 -9.827 16.363 1.00 90.44 441 CYS A C 1
ATOM 3320 O O . CYS A 1 441 ? -15.868 -9.660 16.336 1.00 90.44 441 CYS A O 1
ATOM 3322 N N . THR A 1 442 ? -13.913 -9.468 17.413 1.00 92.00 442 THR A N 1
ATOM 3323 C CA . THR A 1 442 ? -14.494 -8.753 18.550 1.00 92.00 442 THR A CA 1
ATOM 3324 C C . THR A 1 442 ? -14.566 -7.252 18.293 1.00 92.00 442 THR A C 1
ATOM 3326 O O . THR A 1 442 ? -13.883 -6.701 17.428 1.00 92.00 442 THR A O 1
ATOM 3329 N N . GLY A 1 443 ? -15.410 -6.578 19.062 1.00 91.56 443 GLY A N 1
ATOM 3330 C CA . GLY A 1 443 ? -15.556 -5.129 19.070 1.00 91.56 443 GLY A CA 1
ATOM 3331 C C . GLY A 1 443 ? -15.879 -4.643 20.476 1.00 91.56 443 GLY A C 1
ATOM 3332 O O . GLY A 1 443 ? -16.253 -5.439 21.345 1.00 91.56 443 GLY A O 1
ATOM 3333 N N . ALA A 1 444 ? -15.737 -3.340 20.689 1.00 92.88 444 ALA A N 1
ATOM 3334 C CA . ALA A 1 444 ? -16.140 -2.685 21.918 1.00 92.88 444 ALA A CA 1
ATOM 3335 C C . ALA A 1 444 ? -17.664 -2.777 22.073 1.00 92.88 444 ALA A C 1
ATOM 3337 O O . ALA A 1 444 ? -18.426 -2.374 21.191 1.00 92.88 444 ALA A O 1
ATOM 3338 N N . CYS A 1 445 ? -18.107 -3.310 23.204 1.00 94.25 445 CYS A N 1
ATOM 3339 C CA . CYS A 1 445 ? -19.498 -3.340 23.615 1.00 94.25 445 CYS A CA 1
ATOM 3340 C C . CYS A 1 445 ? -19.688 -2.409 24.802 1.00 94.25 445 CYS A C 1
ATOM 3342 O O . CYS A 1 445 ? -19.181 -2.681 25.892 1.00 94.25 445 CYS A O 1
ATOM 3344 N N . CYS A 1 446 ? -20.424 -1.329 24.567 1.00 91.94 446 CYS A N 1
ATOM 3345 C CA . CYS A 1 446 ? -20.691 -0.304 25.560 1.00 91.94 446 CYS A CA 1
ATOM 3346 C C . CYS A 1 446 ? -21.970 -0.623 26.315 1.00 91.94 446 CYS A C 1
ATOM 3348 O O . CYS A 1 446 ? -23.058 -0.625 25.740 1.00 91.94 446 CYS A O 1
ATOM 3350 N N . GLN A 1 447 ? -21.820 -0.908 27.597 1.00 87.31 447 GLN A N 1
ATOM 3351 C CA . GLN A 1 447 ? -22.917 -1.101 28.532 1.00 87.31 447 GLN A CA 1
ATOM 3352 C C . GLN A 1 447 ? -23.248 0.234 29.219 1.00 87.31 447 GLN A C 1
ATOM 3354 O O . GLN A 1 447 ? -22.695 1.280 28.863 1.00 87.31 447 GLN A O 1
ATOM 3359 N N . ALA A 1 448 ? -24.161 0.190 30.191 1.00 77.56 448 ALA A N 1
ATOM 3360 C CA . ALA A 1 448 ? -24.441 1.325 31.063 1.00 77.56 448 ALA A CA 1
ATOM 3361 C C . ALA A 1 448 ? -23.161 1.829 31.763 1.00 77.56 448 ALA A C 1
ATOM 3363 O O . ALA A 1 448 ? -22.155 1.112 31.841 1.00 77.56 448 ALA A O 1
ATOM 3364 N N . ALA A 1 449 ? -23.191 3.081 32.224 1.00 70.44 449 ALA A N 1
ATOM 3365 C CA . ALA A 1 449 ? -22.081 3.753 32.903 1.00 70.44 449 ALA A CA 1
ATOM 3366 C C . ALA A 1 449 ? -20.740 3.846 32.145 1.00 70.44 449 ALA A C 1
ATOM 3368 O O . ALA A 1 449 ? -19.697 4.070 32.750 1.00 70.44 449 ALA A O 1
ATOM 3369 N N . GLY A 1 450 ? -20.728 3.649 30.824 1.00 75.81 450 GLY A N 1
ATOM 3370 C CA . GLY A 1 450 ? -19.483 3.658 30.047 1.00 75.81 450 GLY A CA 1
ATOM 3371 C C . GLY A 1 450 ? -18.650 2.375 30.175 1.00 75.81 450 GLY A C 1
ATOM 3372 O O . GLY A 1 450 ? -17.560 2.302 29.605 1.00 75.81 450 GLY A O 1
ATOM 3373 N N . VAL A 1 451 ? -19.161 1.332 30.847 1.00 85.00 451 VAL A N 1
ATOM 3374 C CA . VAL A 1 451 ? -18.488 0.028 30.952 1.00 85.00 451 VAL A CA 1
ATOM 3375 C C . VAL A 1 451 ? -18.306 -0.563 29.555 1.00 85.00 451 VAL A C 1
ATOM 3377 O O . VAL A 1 451 ? -19.272 -0.858 28.847 1.00 85.00 451 VAL A O 1
ATOM 3380 N N . CYS A 1 452 ? -17.051 -0.779 29.166 1.00 89.75 452 CYS A N 1
ATOM 3381 C CA . CYS A 1 452 ? -16.716 -1.381 27.885 1.00 89.75 452 CYS A CA 1
ATOM 3382 C C . CYS A 1 452 ? -16.218 -2.815 28.048 1.00 89.75 452 CYS A C 1
ATOM 3384 O O . CYS A 1 452 ? -15.264 -3.076 28.779 1.00 89.75 452 CYS A O 1
ATOM 3386 N N . THR A 1 453 ? -16.808 -3.743 27.297 1.00 92.81 453 THR A N 1
ATOM 3387 C CA . THR A 1 453 ? -16.320 -5.126 27.188 1.00 92.81 453 THR A CA 1
ATOM 3388 C C . THR A 1 453 ? -15.957 -5.462 25.747 1.00 92.81 453 THR A C 1
ATOM 3390 O O . THR A 1 453 ? -16.665 -5.089 24.814 1.00 92.81 453 THR A O 1
ATOM 3393 N N . GLN A 1 454 ? -14.843 -6.166 25.545 1.00 91.75 454 GLN A N 1
ATOM 3394 C CA . GLN A 1 454 ? -14.442 -6.636 24.220 1.00 91.75 454 GLN A CA 1
ATOM 3395 C C . GLN A 1 454 ? -15.154 -7.965 23.940 1.00 91.75 454 GLN A C 1
ATOM 3397 O O . GLN A 1 454 ? -14.885 -8.962 24.608 1.00 91.75 454 GLN A O 1
ATOM 3402 N N . THR A 1 455 ? -16.091 -7.991 22.994 1.00 92.06 455 THR A N 1
ATOM 3403 C CA . THR A 1 455 ? -16.951 -9.168 22.769 1.00 92.06 455 THR A CA 1
ATOM 3404 C C . THR A 1 455 ? -17.362 -9.310 21.303 1.00 92.06 455 THR A C 1
ATOM 3406 O O . THR A 1 455 ? -17.070 -8.449 20.469 1.00 92.06 455 THR A O 1
ATOM 3409 N N . LEU A 1 456 ? -18.007 -10.425 20.964 1.00 89.38 456 LEU A N 1
ATOM 3410 C CA . LEU A 1 456 ? -18.668 -10.610 19.674 1.00 89.38 456 LEU A CA 1
ATOM 3411 C C . LEU A 1 456 ? -19.967 -9.800 19.636 1.00 89.38 456 LEU A C 1
ATOM 3413 O O . LEU A 1 456 ? -20.610 -9.585 20.662 1.00 89.38 456 LEU A O 1
ATOM 3417 N N . VAL A 1 457 ? -20.389 -9.398 18.440 1.00 88.81 457 VAL A N 1
ATOM 3418 C CA . VAL A 1 457 ? -21.629 -8.633 18.223 1.00 88.81 457 VAL A CA 1
ATOM 3419 C C . VAL A 1 457 ? -22.864 -9.290 18.854 1.00 88.81 457 VAL A C 1
ATOM 3421 O O . VAL A 1 457 ? -23.660 -8.610 19.492 1.00 88.81 457 VAL A O 1
ATOM 3424 N N . ASN A 1 458 ? -22.993 -10.616 18.762 1.00 88.19 458 ASN A N 1
ATOM 3425 C CA . ASN A 1 458 ? -24.112 -11.378 19.329 1.00 88.19 458 ASN A CA 1
ATOM 3426 C C . ASN A 1 458 ? -24.012 -11.608 20.849 1.00 88.19 458 ASN A C 1
ATOM 3428 O O . ASN A 1 458 ? -24.984 -12.023 21.473 1.00 88.19 458 ASN A O 1
ATOM 3432 N N . ALA A 1 459 ? -22.846 -11.347 21.436 1.00 90.25 459 ALA A N 1
ATOM 3433 C CA . ALA A 1 459 ? -22.575 -11.466 22.862 1.00 90.25 459 ALA A CA 1
ATOM 3434 C C . ALA A 1 459 ? -22.455 -10.088 23.535 1.00 90.25 459 ALA A C 1
ATOM 3436 O O . ALA A 1 459 ? -21.997 -9.999 24.674 1.00 90.25 459 ALA A O 1
ATOM 3437 N N . CYS A 1 460 ? -22.839 -9.014 22.838 1.00 92.12 460 CYS A N 1
ATOM 3438 C CA . CYS A 1 460 ? -22.869 -7.668 23.383 1.00 92.12 460 CYS A CA 1
ATOM 3439 C C . CYS A 1 460 ? -24.225 -7.396 24.057 1.00 92.12 460 CYS A C 1
ATOM 3441 O O . CYS A 1 460 ? -25.226 -7.276 23.355 1.00 92.12 460 CYS A O 1
ATOM 3443 N N . PRO A 1 461 ? -24.291 -7.272 25.398 1.00 90.31 461 PRO A N 1
ATOM 3444 C CA . PRO A 1 461 ? -25.532 -6.922 26.095 1.00 90.31 461 PRO A CA 1
ATOM 3445 C C . PRO A 1 461 ? -25.891 -5.427 25.997 1.00 90.31 461 PRO A C 1
ATOM 3447 O O . PRO A 1 461 ? -26.901 -5.017 26.558 1.00 90.31 461 PRO A O 1
ATOM 3450 N N . GLY A 1 462 ? -25.066 -4.614 25.328 1.00 89.00 462 GLY A N 1
ATOM 3451 C CA . GLY A 1 462 ? -25.250 -3.170 25.181 1.00 89.00 462 GLY A CA 1
ATOM 3452 C C . GLY A 1 462 ? -25.080 -2.691 23.737 1.00 89.00 462 GLY A C 1
ATOM 3453 O O . GLY A 1 462 ? -25.378 -3.402 22.778 1.00 89.00 462 GLY A O 1
ATOM 3454 N N . ASN A 1 463 ? -24.571 -1.473 23.571 1.00 89.31 463 ASN A N 1
ATOM 3455 C CA . ASN A 1 463 ? -24.331 -0.859 22.270 1.00 89.31 463 ASN A CA 1
ATOM 3456 C C . ASN A 1 463 ? -22.994 -1.323 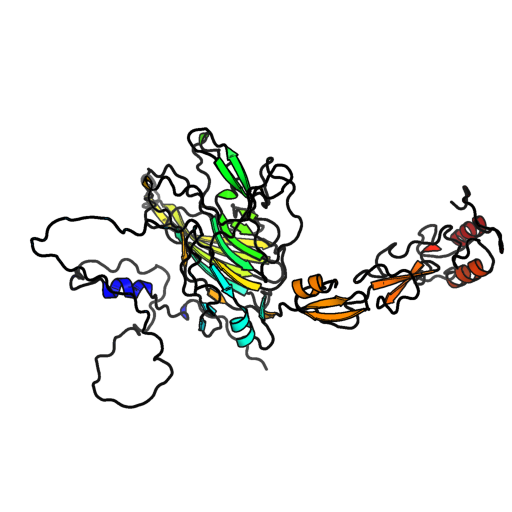21.682 1.00 89.31 463 ASN A C 1
ATOM 3458 O O . ASN A 1 463 ? -21.919 -0.879 22.097 1.00 89.31 463 ASN A O 1
ATOM 3462 N N . TYR A 1 464 ? -23.058 -2.201 20.683 1.00 90.62 464 TYR A N 1
ATOM 3463 C CA . TYR A 1 464 ? -21.878 -2.663 19.960 1.00 90.62 464 TYR A CA 1
ATOM 3464 C C . TYR A 1 464 ? -21.340 -1.565 19.037 1.00 90.62 464 TYR A C 1
ATOM 3466 O O . TYR A 1 464 ? -22.052 -1.056 18.173 1.00 90.62 464 TYR A O 1
ATOM 3474 N N . ARG A 1 465 ? -20.067 -1.197 19.195 1.00 91.88 465 ARG A N 1
ATOM 3475 C CA . ARG A 1 465 ? -19.434 -0.081 18.467 1.00 91.88 465 ARG A CA 1
ATOM 3476 C C . ARG A 1 465 ? -18.861 -0.486 17.111 1.00 91.88 465 ARG A C 1
ATOM 3478 O O . ARG A 1 465 ? -18.329 0.351 16.392 1.00 91.88 465 ARG A O 1
ATOM 3485 N N . GLY A 1 466 ? -19.008 -1.757 16.751 1.00 88.25 466 GLY A N 1
ATOM 3486 C CA . GLY A 1 466 ? -18.543 -2.317 15.490 1.00 88.25 466 GLY A CA 1
ATOM 3487 C C . GLY A 1 466 ? -17.291 -3.171 15.655 1.00 88.25 466 GLY A C 1
ATOM 3488 O O . GLY A 1 466 ? -16.514 -3.027 16.600 1.00 88.25 466 GLY A O 1
ATOM 3489 N N . ILE A 1 467 ? -17.102 -4.087 14.713 1.00 87.56 467 ILE A N 1
ATOM 3490 C CA . ILE A 1 467 ? -16.008 -5.057 14.727 1.00 87.56 467 ILE A CA 1
ATOM 3491 C C . ILE A 1 467 ? -14.663 -4.329 14.590 1.00 87.56 467 ILE A C 1
ATOM 3493 O O . ILE A 1 467 ? -14.478 -3.500 13.703 1.00 87.56 467 ILE A O 1
ATOM 3497 N N . GLY A 1 468 ? -13.694 -4.653 15.447 1.00 84.88 468 GLY A N 1
ATOM 3498 C CA . GLY A 1 468 ? -12.368 -4.028 15.479 1.00 84.88 468 GLY A CA 1
ATOM 3499 C C . GLY A 1 468 ? -12.243 -2.764 16.312 1.00 84.88 468 GLY A C 1
ATOM 3500 O O . GLY A 1 468 ? -11.123 -2.288 16.481 1.00 84.88 468 GLY A O 1
ATOM 3501 N N . THR A 1 469 ? -13.342 -2.231 16.840 1.00 89.88 469 THR A N 1
ATOM 3502 C CA . THR A 1 469 ? -13.254 -1.192 17.869 1.00 89.88 469 THR A CA 1
ATOM 3503 C C . THR A 1 469 ? -12.683 -1.789 19.154 1.00 89.88 469 THR A C 1
ATOM 3505 O O . THR A 1 469 ? -12.929 -2.957 19.464 1.00 89.88 469 THR A O 1
ATOM 3508 N N . ASN A 1 470 ? -11.879 -1.010 19.878 1.00 88.62 470 ASN A N 1
ATOM 3509 C CA . ASN A 1 470 ? -11.195 -1.458 21.087 1.00 88.62 470 ASN A CA 1
ATOM 3510 C C . ASN A 1 470 ? -11.723 -0.682 22.295 1.00 88.62 470 ASN A C 1
ATOM 3512 O O . ASN A 1 470 ? -11.815 0.542 22.246 1.00 88.62 470 ASN A O 1
ATOM 3516 N N . CYS A 1 471 ? -12.024 -1.379 23.389 1.00 89.31 471 CYS A N 1
ATOM 3517 C CA . CYS A 1 471 ? -12.408 -0.743 24.649 1.00 89.31 471 CYS A CA 1
ATOM 3518 C C . CYS A 1 471 ? -11.354 0.204 25.235 1.00 89.31 471 CYS A C 1
ATOM 3520 O O . CYS A 1 471 ? -11.702 1.093 26.001 1.00 89.31 471 CYS A O 1
ATOM 3522 N N . ALA A 1 472 ? -10.083 0.049 24.863 1.00 85.00 472 ALA A N 1
ATOM 3523 C CA . ALA A 1 472 ? -9.015 0.967 25.244 1.00 85.00 472 ALA A CA 1
ATOM 3524 C C . ALA A 1 472 ? -9.051 2.303 24.478 1.00 85.00 472 ALA A C 1
ATOM 3526 O O . ALA A 1 472 ? -8.285 3.207 24.806 1.00 85.00 472 ALA A O 1
ATOM 3527 N N . THR A 1 473 ? -9.885 2.441 23.440 1.00 82.69 473 THR A N 1
ATOM 3528 C CA . THR A 1 473 ? -10.048 3.708 22.720 1.00 82.69 473 THR A CA 1
ATOM 3529 C C . THR A 1 473 ? -10.778 4.714 23.623 1.00 82.69 473 THR A C 1
ATOM 3531 O O . THR A 1 473 ? -11.931 4.468 23.983 1.00 82.69 473 THR A O 1
ATOM 3534 N N . PRO A 1 474 ? -10.161 5.858 23.982 1.00 77.88 474 PRO A N 1
ATOM 3535 C CA . PRO A 1 474 ? -10.801 6.849 24.846 1.00 77.88 474 PRO A CA 1
ATOM 3536 C C . PRO A 1 474 ? -12.129 7.344 24.263 1.00 77.88 474 PRO A C 1
ATOM 3538 O O . PRO A 1 474 ? -12.214 7.632 23.069 1.00 77.88 474 PRO A O 1
ATOM 3541 N N . GLY A 1 475 ? -13.169 7.428 25.097 1.00 76.81 475 GLY A N 1
ATOM 3542 C CA . GLY A 1 475 ? -14.502 7.892 24.690 1.00 76.81 475 GLY A CA 1
ATOM 3543 C C . GLY A 1 475 ? -15.272 6.938 23.767 1.00 76.81 475 GLY A C 1
ATOM 3544 O O . GLY A 1 475 ? -16.301 7.324 23.213 1.00 76.81 475 GLY A O 1
ATOM 3545 N N . ILE A 1 476 ? -14.806 5.695 23.577 1.00 85.94 476 ILE A N 1
ATOM 3546 C CA . ILE A 1 476 ? -15.503 4.717 22.726 1.00 85.94 476 ILE A CA 1
ATOM 3547 C C . ILE A 1 476 ? -16.906 4.400 23.250 1.00 85.94 476 ILE A C 1
ATOM 3549 O O . ILE A 1 476 ? -17.821 4.214 22.444 1.00 85.94 476 ILE A O 1
ATOM 3553 N N . CYS A 1 477 ? -17.072 4.409 24.573 1.00 87.75 477 CYS A N 1
ATOM 3554 C CA . CYS A 1 477 ? -18.349 4.358 25.265 1.00 87.75 477 CYS A CA 1
ATOM 3555 C C . CYS A 1 477 ? -18.625 5.738 25.864 1.00 87.75 477 CYS A C 1
ATOM 3557 O O . CYS A 1 477 ? -17.918 6.131 26.792 1.00 87.75 477 CYS A O 1
ATOM 3559 N N . PRO A 1 478 ? -19.574 6.509 25.301 1.00 82.56 478 PRO A N 1
ATOM 3560 C CA . PRO A 1 478 ? -19.903 7.819 25.838 1.00 82.56 478 PRO A CA 1
ATOM 3561 C C . PRO A 1 478 ? -20.484 7.676 27.243 1.00 82.56 478 PRO A C 1
ATOM 3563 O O . PRO A 1 478 ? -21.188 6.706 27.535 1.00 82.56 478 PRO A O 1
ATOM 3566 N N . CYS A 1 479 ? -20.185 8.655 28.089 1.00 85.62 479 CYS A N 1
ATOM 3567 C CA . CYS A 1 479 ? -20.750 8.720 29.424 1.00 85.62 479 CYS A CA 1
ATOM 3568 C C . CYS A 1 479 ? -22.260 8.969 29.373 1.00 85.62 479 CYS A C 1
ATOM 3570 O O . CYS A 1 479 ? -22.736 9.591 28.414 1.00 85.62 479 CYS A O 1
ATOM 3572 N N . PRO A 1 480 ? -23.008 8.505 30.388 1.00 87.31 480 PRO A N 1
ATOM 3573 C CA . PRO A 1 480 ? -24.402 8.889 30.554 1.00 87.31 480 PRO A CA 1
ATOM 3574 C C . PRO A 1 480 ? -24.562 10.417 30.591 1.00 87.31 480 PRO A C 1
ATOM 3576 O O . PRO A 1 480 ? -23.602 11.156 30.827 1.00 87.31 480 PRO A O 1
ATOM 3579 N N . THR A 1 481 ? -25.764 10.908 30.300 1.00 89.12 481 THR A N 1
ATOM 3580 C CA . THR A 1 481 ? -26.105 12.332 30.420 1.00 89.12 481 THR A CA 1
ATOM 3581 C C . THR A 1 481 ? -27.345 12.443 31.308 1.00 89.12 481 THR A C 1
ATOM 3583 O O . THR A 1 481 ? -28.416 12.057 30.842 1.00 89.12 481 THR A O 1
ATOM 3586 N N . PRO A 1 482 ? -27.206 12.942 32.549 1.00 93.25 482 PRO A N 1
ATOM 3587 C CA . PRO A 1 482 ? -25.974 13.459 33.157 1.00 93.25 482 PRO A CA 1
ATOM 3588 C C . PRO A 1 482 ? -24.962 12.338 33.414 1.00 93.25 482 PRO A C 1
ATOM 3590 O O . PRO A 1 482 ? -25.341 11.179 33.515 1.00 93.25 482 PRO A O 1
ATOM 3593 N N . PHE A 1 483 ? -23.677 12.662 33.583 1.00 92.62 483 PHE A N 1
ATOM 3594 C CA . PHE A 1 483 ? -22.648 11.647 33.882 1.00 92.62 483 PHE A CA 1
ATOM 3595 C C . PHE A 1 483 ? -22.953 10.826 35.152 1.00 92.62 483 PHE A C 1
ATOM 3597 O O . PHE A 1 483 ? -22.396 9.745 35.336 1.00 92.62 483 PHE A O 1
ATOM 3604 N N . ALA A 1 484 ? -23.798 11.381 36.028 1.00 94.88 484 ALA A N 1
ATOM 3605 C CA . ALA A 1 484 ? -24.214 10.811 37.296 1.00 94.88 484 ALA A CA 1
ATOM 3606 C C . ALA A 1 484 ? -25.348 9.774 37.181 1.00 94.88 484 ALA A C 1
ATOM 3608 O O . ALA A 1 484 ? -25.524 9.035 38.138 1.00 94.88 484 ALA A O 1
ATOM 3609 N N . ASP A 1 485 ? -26.065 9.695 36.053 1.00 93.62 485 ASP A N 1
ATOM 3610 C CA . ASP A 1 485 ? -27.117 8.693 35.784 1.00 93.62 485 ASP A CA 1
ATOM 3611 C C . ASP A 1 485 ? -26.455 7.368 35.351 1.00 93.62 485 ASP A C 1
ATOM 3613 O O . ASP A 1 485 ? -26.244 7.075 34.171 1.00 93.62 485 ASP A O 1
ATOM 3617 N N . TYR A 1 486 ? -25.966 6.619 36.335 1.00 90.75 486 TYR A N 1
ATOM 3618 C CA . TYR A 1 486 ? -25.163 5.411 36.176 1.00 90.75 486 TYR A CA 1
ATOM 3619 C C . TYR A 1 486 ? -25.956 4.276 35.532 1.00 90.75 486 TYR A C 1
ATOM 3621 O O . TYR A 1 486 ? -25.411 3.562 34.677 1.00 90.75 486 TYR A O 1
ATOM 3629 N N . ASP A 1 487 ? -27.204 4.074 35.956 1.00 88.81 487 ASP A N 1
ATOM 3630 C CA . ASP A 1 487 ? -28.042 2.973 35.479 1.00 88.81 487 ASP A CA 1
ATOM 3631 C C . ASP A 1 487 ? -28.941 3.332 34.281 1.00 88.81 487 ASP A C 1
ATOM 3633 O O . ASP A 1 487 ? -29.488 2.424 33.644 1.00 88.81 487 ASP A O 1
ATOM 3637 N N . MET A 1 488 ? -28.915 4.603 33.858 1.00 89.31 488 MET A N 1
ATOM 3638 C CA . MET A 1 488 ? -29.564 5.144 32.662 1.00 89.31 488 MET A CA 1
ATOM 3639 C C . MET A 1 488 ? -31.093 5.080 32.714 1.00 89.31 488 MET A C 1
ATOM 3641 O O . MET A 1 488 ? -31.735 4.895 31.669 1.00 89.31 488 MET A O 1
ATOM 3645 N N . ASP A 1 489 ? -31.692 5.195 33.897 1.00 91.56 489 ASP A N 1
ATOM 3646 C CA . ASP A 1 489 ? -33.147 5.218 34.045 1.00 91.56 489 ASP A CA 1
ATOM 3647 C C . ASP A 1 489 ? -33.764 6.622 33.871 1.00 91.56 489 ASP A C 1
ATOM 3649 O O . ASP A 1 489 ? -34.982 6.754 33.683 1.00 91.56 489 ASP A O 1
ATOM 3653 N N . GLY A 1 490 ? -32.915 7.649 33.755 1.00 93.25 490 GLY A N 1
ATOM 3654 C CA . GLY A 1 490 ? -33.287 9.024 33.441 1.00 93.25 490 GLY A CA 1
ATOM 3655 C C . GLY A 1 490 ? -33.473 9.923 34.660 1.00 93.25 490 GLY A C 1
ATOM 3656 O O . GLY A 1 490 ? -33.912 11.070 34.489 1.00 93.25 490 GLY A O 1
ATOM 3657 N N . ASP A 1 491 ? -33.153 9.453 35.862 1.00 95.56 491 ASP A N 1
ATOM 3658 C CA . ASP A 1 491 ? -32.966 10.285 37.045 1.00 95.56 491 ASP A CA 1
ATOM 3659 C C . ASP A 1 491 ? -31.556 10.133 37.648 1.00 95.56 491 ASP A C 1
ATOM 3661 O O . ASP A 1 491 ? -30.655 9.598 37.011 1.00 95.56 491 ASP A O 1
ATOM 3665 N N . VAL A 1 492 ? -31.293 10.810 38.770 1.00 97.00 492 VAL A N 1
ATOM 3666 C CA . VAL A 1 492 ? -30.041 10.644 39.521 1.00 97.00 492 VAL A CA 1
ATOM 3667 C C . VAL A 1 492 ? -30.401 10.422 40.978 1.00 97.00 492 VAL A C 1
ATOM 3669 O O . VAL A 1 492 ? -30.748 11.377 41.694 1.00 97.00 492 VAL A O 1
ATOM 3672 N N . ASP A 1 493 ? -30.321 9.176 41.431 1.00 96.94 493 ASP A N 1
ATOM 3673 C CA . ASP A 1 493 ? -30.796 8.753 42.741 1.00 96.94 493 ASP A CA 1
ATOM 3674 C C . ASP A 1 493 ? -29.783 7.901 43.547 1.00 96.94 493 ASP A C 1
ATOM 3676 O O . ASP A 1 493 ? -28.559 8.043 43.449 1.00 96.94 493 ASP A O 1
ATOM 3680 N N . MET A 1 494 ? -30.288 7.112 44.500 1.00 97.50 494 MET A N 1
ATOM 3681 C CA . MET A 1 494 ? -29.452 6.285 45.371 1.00 97.50 494 MET A CA 1
ATOM 3682 C C . MET A 1 494 ? -28.946 5.005 44.694 1.00 97.50 494 MET A C 1
ATOM 3684 O O . MET A 1 494 ? -27.933 4.465 45.152 1.00 97.50 494 MET A O 1
ATOM 3688 N N . ASP A 1 495 ? -29.620 4.520 43.653 1.00 94.75 495 ASP A N 1
ATOM 3689 C CA . ASP A 1 495 ? -29.178 3.397 42.830 1.00 94.75 495 ASP A CA 1
ATOM 3690 C C . ASP A 1 495 ? -27.949 3.828 42.000 1.00 94.75 495 ASP A C 1
ATOM 3692 O O . ASP A 1 495 ? -26.924 3.129 42.012 1.00 94.75 495 ASP A O 1
ATOM 3696 N N . ASP A 1 496 ? -27.948 5.054 41.467 1.00 95.50 496 ASP A N 1
ATOM 3697 C CA . ASP A 1 496 ? -26.775 5.654 40.818 1.00 95.50 496 ASP A CA 1
ATOM 3698 C C . ASP A 1 496 ? -25.611 5.873 41.766 1.00 95.50 496 ASP A C 1
ATOM 3700 O O . ASP A 1 496 ? -24.458 5.530 41.472 1.00 95.50 496 ASP A O 1
ATOM 3704 N N . PHE A 1 497 ? -25.905 6.411 42.951 1.00 96.50 497 PHE A N 1
ATOM 3705 C CA . PHE A 1 497 ? -24.882 6.630 43.961 1.00 96.50 497 PHE A CA 1
ATOM 3706 C C . PHE A 1 497 ? -24.248 5.305 44.397 1.00 96.50 497 PHE A C 1
ATOM 3708 O O . PHE A 1 497 ? -23.042 5.246 44.637 1.00 96.50 497 PHE A O 1
ATOM 3715 N N . ALA A 1 498 ? -25.014 4.212 44.448 1.00 95.62 498 ALA A N 1
ATOM 3716 C CA . ALA A 1 498 ? -24.472 2.883 44.715 1.00 95.62 498 ALA A CA 1
ATOM 3717 C C . ALA A 1 498 ? -23.551 2.379 43.587 1.00 95.62 498 ALA A C 1
ATOM 3719 O O . ALA A 1 498 ? -22.638 1.591 43.858 1.00 95.62 498 ALA A O 1
ATOM 3720 N N . GLY A 1 499 ? -23.768 2.812 42.342 1.00 91.88 499 GLY A N 1
ATOM 3721 C CA . GLY A 1 499 ? -22.841 2.637 41.222 1.00 91.88 499 GLY A CA 1
ATOM 3722 C C . GLY A 1 499 ? -21.561 3.449 41.413 1.00 91.88 499 GLY A C 1
ATOM 3723 O O . GLY A 1 499 ? -20.468 2.880 41.465 1.00 91.88 499 GLY A O 1
ATOM 3724 N N . PHE A 1 500 ? -21.705 4.755 41.639 1.00 94.62 500 PHE A N 1
ATOM 3725 C CA . PHE A 1 500 ? -20.612 5.691 41.914 1.00 94.62 500 PHE A CA 1
ATOM 3726 C C . PHE A 1 500 ? -19.719 5.229 43.080 1.00 94.62 500 PHE A C 1
ATOM 3728 O O . PHE A 1 500 ? -18.492 5.231 42.987 1.00 94.62 500 PHE A O 1
ATOM 3735 N N . GLN A 1 501 ? -20.309 4.735 44.171 1.00 96.12 501 GLN A N 1
ATOM 3736 C CA . GLN A 1 501 ? -19.574 4.255 45.345 1.00 96.12 501 GLN A CA 1
ATOM 3737 C C . GLN A 1 501 ? -18.616 3.097 45.046 1.00 96.12 501 GLN A C 1
ATOM 3739 O O . GLN A 1 501 ? -17.586 2.973 45.709 1.00 96.12 501 GLN A O 1
ATOM 3744 N N . ARG A 1 502 ? -18.923 2.249 44.058 1.00 93.62 502 ARG A N 1
ATOM 3745 C CA . ARG A 1 502 ? -18.037 1.142 43.650 1.00 93.62 502 ARG A CA 1
ATOM 3746 C C . ARG A 1 502 ? -16.801 1.636 42.904 1.00 93.62 502 ARG A C 1
ATOM 3748 O O . ARG A 1 502 ? -15.824 0.899 42.810 1.00 93.62 502 ARG A O 1
ATOM 3755 N N . CYS A 1 503 ? -16.863 2.858 42.389 1.00 94.06 503 CYS A N 1
ATOM 3756 C CA . CYS A 1 503 ? -15.833 3.485 41.581 1.00 94.06 503 CYS A CA 1
ATOM 3757 C C . CYS A 1 503 ? -14.874 4.372 42.384 1.00 94.06 503 CYS A C 1
ATOM 3759 O O . CYS A 1 503 ? -13.829 4.751 41.868 1.00 94.06 503 CYS A O 1
ATOM 3761 N N . LEU A 1 504 ? -15.192 4.673 43.645 1.00 95.56 504 LEU A N 1
ATOM 3762 C CA . LEU A 1 504 ? -14.377 5.519 44.516 1.00 95.56 504 LEU A CA 1
ATOM 3763 C C . LEU A 1 504 ? -12.943 4.990 44.687 1.00 95.56 504 LEU A C 1
ATOM 3765 O O . LEU A 1 504 ? -12.724 3.858 45.122 1.00 95.56 504 LEU A O 1
ATOM 3769 N N . THR A 1 505 ? -11.954 5.856 44.457 1.00 95.81 505 THR A N 1
ATOM 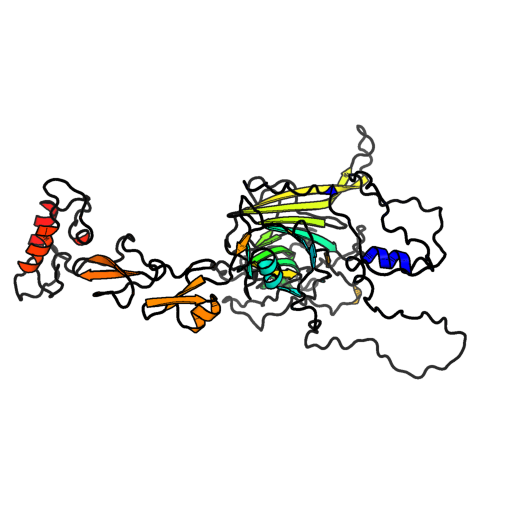3770 C CA . THR A 1 505 ? -10.519 5.568 44.636 1.00 95.81 505 THR A CA 1
ATOM 3771 C C . THR A 1 505 ? -9.883 6.413 45.746 1.00 95.81 505 THR A C 1
ATOM 3773 O O . THR A 1 505 ? -8.675 6.643 45.741 1.00 95.81 505 THR A O 1
ATOM 3776 N N . ILE A 1 506 ? -10.672 6.862 46.728 1.00 90.81 506 ILE A N 1
ATOM 3777 C CA . ILE A 1 506 ? -10.268 7.765 47.834 1.00 90.81 506 ILE A CA 1
ATOM 3778 C C . ILE A 1 506 ? -9.081 7.260 48.677 1.00 90.81 506 ILE A C 1
ATOM 3780 O O . ILE A 1 506 ? -8.435 8.038 49.375 1.00 90.81 506 ILE A O 1
ATOM 3784 N N . THR A 1 507 ? -8.774 5.961 48.640 1.00 90.31 507 THR A N 1
ATOM 3785 C CA . THR A 1 507 ? -7.613 5.361 49.327 1.00 90.31 507 THR A CA 1
ATOM 3786 C C . THR A 1 507 ? -6.363 5.252 48.445 1.00 90.31 507 THR A C 1
ATOM 3788 O O . THR A 1 507 ? -5.368 4.661 48.867 1.00 90.31 507 THR A O 1
ATOM 3791 N N . GLY A 1 508 ? -6.411 5.798 47.228 1.00 83.75 508 GLY A N 1
ATOM 3792 C CA . GLY A 1 508 ? -5.436 5.577 46.166 1.00 83.75 508 GLY A CA 1
ATOM 3793 C C . GLY A 1 508 ? -5.768 4.336 45.331 1.00 83.75 508 GLY A C 1
ATOM 3794 O O . GLY A 1 508 ? -6.236 3.323 45.849 1.00 83.75 508 GLY A O 1
ATOM 3795 N N . GLY A 1 509 ? -5.527 4.422 44.023 1.00 86.94 509 GLY A N 1
ATOM 3796 C CA . GLY A 1 509 ? -5.806 3.368 43.046 1.00 86.94 509 GLY A CA 1
ATOM 3797 C C . GLY A 1 509 ? -6.011 3.965 41.656 1.00 86.94 509 GLY A C 1
ATOM 3798 O O . GLY A 1 509 ? -6.349 5.137 41.543 1.00 86.94 509 GLY A O 1
ATOM 3799 N N . ALA A 1 510 ? -5.775 3.176 40.607 1.00 88.62 510 ALA A N 1
ATOM 3800 C CA . ALA A 1 510 ? -6.193 3.571 39.264 1.00 88.62 510 ALA A CA 1
ATOM 3801 C C . ALA A 1 510 ? -7.719 3.449 39.151 1.00 88.62 510 ALA A C 1
ATOM 3803 O O . ALA A 1 510 ? -8.305 2.551 39.763 1.00 88.62 510 ALA A O 1
ATOM 3804 N N . ILE A 1 511 ? -8.337 4.320 38.353 1.00 87.00 511 ILE A N 1
ATOM 3805 C CA . ILE A 1 511 ? -9.757 4.227 38.006 1.00 87.00 511 ILE A CA 1
ATOM 3806 C C . ILE A 1 511 ? -10.051 2.834 37.442 1.00 87.00 511 ILE A C 1
ATOM 3808 O O . ILE A 1 511 ? -9.330 2.328 36.577 1.00 87.00 511 ILE A O 1
ATOM 3812 N N . LEU A 1 512 ? -11.092 2.193 37.973 1.00 84.69 512 LEU A N 1
ATOM 3813 C CA . LEU A 1 512 ? -11.551 0.900 37.482 1.00 84.69 512 LEU A CA 1
ATOM 3814 C C . LEU A 1 512 ? -12.179 1.061 36.095 1.00 84.69 512 LEU A C 1
ATOM 3816 O O . LEU A 1 512 ? -12.815 2.070 35.805 1.00 84.69 512 LEU A O 1
ATOM 3820 N N . GLN A 1 513 ? -12.033 0.039 35.253 1.00 79.00 513 GLN A N 1
ATOM 3821 C CA . GLN A 1 513 ? -12.674 0.035 33.941 1.00 79.00 513 GLN A CA 1
ATOM 3822 C C . GLN A 1 513 ? -14.198 0.178 34.089 1.00 79.00 513 GLN A C 1
ATOM 3824 O O . GLN A 1 513 ? -14.818 -0.605 34.811 1.00 79.00 513 GLN A O 1
ATOM 3829 N N . GLY A 1 514 ? -14.791 1.144 33.386 1.00 76.81 514 GLY A N 1
ATOM 3830 C CA . GLY A 1 514 ? -16.213 1.491 33.477 1.00 76.81 514 GLY A CA 1
ATOM 3831 C C . GLY A 1 514 ? -16.567 2.517 34.556 1.00 76.81 514 GLY A C 1
ATOM 3832 O O . GLY A 1 514 ? -17.744 2.717 34.834 1.00 76.81 514 GLY A O 1
ATOM 3833 N N . CYS A 1 515 ? -15.570 3.138 35.182 1.00 89.56 515 CYS A N 1
ATOM 3834 C CA . CYS A 1 515 ? -15.744 4.225 36.144 1.00 89.56 515 CYS A CA 1
ATOM 3835 C C . CYS A 1 515 ? -15.208 5.565 35.621 1.00 89.56 515 CYS A C 1
ATOM 3837 O O . CYS A 1 515 ? -15.306 6.576 36.306 1.00 89.56 515 CYS A O 1
ATOM 3839 N N . GLU A 1 516 ? -14.645 5.597 34.413 1.00 89.12 516 GLU A N 1
ATOM 3840 C CA . GLU A 1 516 ? -13.969 6.759 33.827 1.00 89.12 516 GLU A CA 1
ATOM 3841 C C . GLU A 1 516 ? -14.895 7.973 33.722 1.00 89.12 516 GLU A C 1
ATOM 3843 O O . GLU A 1 516 ? -14.447 9.108 33.823 1.00 89.12 516 GLU A O 1
ATOM 3848 N N . CYS A 1 517 ? -16.197 7.732 33.581 1.00 90.25 517 CYS A N 1
ATOM 3849 C CA . CYS A 1 517 ? -17.214 8.772 33.536 1.00 90.25 517 CYS A CA 1
ATOM 3850 C C . CYS A 1 517 ? -17.436 9.492 34.863 1.00 90.25 517 CYS A C 1
ATOM 3852 O O . CYS A 1 517 ? -18.058 10.547 34.870 1.00 90.25 517 CYS A O 1
ATOM 3854 N N . PHE A 1 518 ? -16.946 8.957 35.976 1.00 93.31 518 PHE A N 1
ATOM 3855 C CA . PHE A 1 518 ? -17.049 9.614 37.271 1.00 93.31 518 PHE A CA 1
ATOM 3856 C C . PHE A 1 518 ? -15.835 10.469 37.619 1.00 93.31 518 PHE A C 1
ATOM 3858 O O . PHE A 1 518 ? -15.955 11.271 38.531 1.00 93.31 518 PHE A O 1
ATOM 3865 N N . ASP A 1 519 ? -14.718 10.356 36.893 1.00 93.44 519 ASP A N 1
ATOM 3866 C CA . ASP A 1 519 ? -13.568 11.261 37.037 1.00 93.44 519 ASP A CA 1
ATOM 3867 C C . ASP A 1 519 ? -13.830 12.548 36.248 1.00 93.44 519 ASP A C 1
ATOM 3869 O O . ASP A 1 519 ? -13.452 12.718 35.085 1.00 93.44 519 ASP A O 1
ATOM 3873 N N . GLN A 1 520 ? -14.572 13.448 36.876 1.00 92.94 520 GLN A N 1
ATOM 3874 C CA . GLN A 1 520 ? -15.087 14.651 36.243 1.00 92.94 520 GLN A CA 1
ATOM 3875 C C . GLN A 1 520 ? -14.084 15.799 36.251 1.00 92.94 520 GLN A C 1
ATOM 3877 O O . GLN A 1 520 ? -14.311 16.823 35.599 1.00 92.94 520 GLN A O 1
ATOM 3882 N N . ASP A 1 521 ? -13.029 15.726 37.059 1.00 92.38 521 ASP A N 1
ATOM 3883 C CA . ASP A 1 521 ? -11.927 16.689 37.040 1.00 92.38 521 ASP A CA 1
ATOM 3884 C C . ASP A 1 521 ? -10.685 16.185 36.290 1.00 92.38 521 ASP A C 1
ATOM 3886 O O . ASP A 1 521 ? -9.728 16.946 36.123 1.00 92.38 521 ASP A O 1
ATOM 3890 N N . THR A 1 522 ? -10.740 14.969 35.733 1.00 91.81 522 THR A N 1
ATOM 3891 C CA . THR A 1 522 ? -9.659 14.302 34.990 1.00 91.81 522 THR A CA 1
ATOM 3892 C C . THR A 1 522 ? -8.376 14.151 35.810 1.00 91.81 522 THR A C 1
ATOM 3894 O O . THR A 1 522 ? -7.266 14.184 35.267 1.00 91.81 522 THR A O 1
ATOM 3897 N N . SER A 1 523 ? -8.510 14.007 37.130 1.00 92.69 523 SER A N 1
ATOM 3898 C CA . SER A 1 523 ? -7.387 13.821 38.052 1.00 92.69 523 SER A CA 1
ATOM 3899 C C . SER A 1 523 ? -6.751 12.432 37.941 1.00 92.69 523 SER A C 1
ATOM 3901 O O . SER A 1 523 ? -5.624 12.228 38.406 1.00 92.69 523 SER A O 1
ATOM 3903 N N . GLY A 1 524 ? -7.431 11.479 37.296 1.00 92.38 524 GLY A N 1
ATOM 3904 C CA . GLY A 1 524 ? -7.050 10.070 37.276 1.00 92.38 524 GLY A CA 1
ATOM 3905 C C . GLY A 1 524 ? -7.455 9.323 38.550 1.00 92.38 524 GLY A C 1
ATOM 3906 O O . GLY A 1 524 ? -6.997 8.196 38.762 1.00 92.38 524 GLY A O 1
ATOM 3907 N N . THR A 1 525 ? -8.294 9.936 39.387 1.00 94.75 525 THR A N 1
ATOM 3908 C CA . THR A 1 525 ? -8.880 9.375 40.609 1.00 94.75 525 THR A CA 1
ATOM 3909 C C . THR A 1 525 ? -10.350 9.768 40.710 1.00 94.75 525 THR A C 1
ATOM 3911 O O . THR A 1 525 ? -10.746 10.768 40.142 1.00 94.75 525 THR A O 1
ATOM 3914 N N . ILE A 1 526 ? -11.152 8.980 41.429 1.00 96.00 526 ILE A N 1
ATOM 3915 C CA . ILE A 1 526 ? -12.553 9.298 41.736 1.00 96.00 526 ILE A CA 1
ATOM 3916 C C . ILE A 1 526 ? -12.640 9.544 43.238 1.00 96.00 526 ILE A C 1
ATOM 3918 O O . ILE A 1 526 ? -12.610 8.595 44.038 1.00 96.00 526 ILE A O 1
ATOM 3922 N N . ASP A 1 527 ? -12.655 10.814 43.630 1.00 95.75 527 ASP A N 1
ATOM 3923 C CA . ASP A 1 527 ? -12.515 11.239 45.022 1.00 95.75 527 ASP A CA 1
ATOM 3924 C C . ASP A 1 527 ? -13.622 12.201 45.490 1.00 95.75 527 ASP A C 1
ATOM 3926 O O . ASP A 1 527 ? -14.741 12.199 44.974 1.00 95.75 527 ASP A O 1
ATOM 3930 N N . ASN A 1 528 ? -13.362 12.962 46.557 1.00 96.06 528 ASN A N 1
ATOM 3931 C CA . ASN A 1 528 ? -14.345 13.896 47.105 1.00 96.06 528 ASN A CA 1
ATOM 3932 C C . ASN A 1 528 ? -14.732 14.996 46.106 1.00 96.06 528 ASN A C 1
ATOM 3934 O O . ASN A 1 528 ? -15.861 15.476 46.158 1.00 96.06 528 ASN A O 1
ATOM 3938 N N . THR A 1 529 ? -13.832 15.370 45.199 1.00 96.25 529 THR A N 1
ATOM 3939 C CA . THR A 1 529 ? -14.095 16.362 44.153 1.00 96.25 529 THR A CA 1
ATOM 3940 C C . THR A 1 529 ? -15.176 15.861 43.196 1.00 96.25 529 THR A C 1
ATOM 3942 O O . THR A 1 529 ? -16.086 16.605 42.829 1.00 96.25 529 THR A O 1
ATOM 3945 N N . ASP A 1 530 ? -15.137 14.577 42.845 1.00 96.56 530 ASP A N 1
ATOM 3946 C CA . ASP A 1 530 ? -16.142 13.944 41.989 1.00 96.56 530 ASP A CA 1
ATOM 3947 C C . ASP A 1 530 ? -17.451 13.680 42.728 1.00 96.56 530 ASP A C 1
ATOM 3949 O O . ASP A 1 530 ? -18.523 13.837 42.147 1.00 96.56 530 ASP A O 1
ATOM 3953 N N . ILE A 1 531 ? -17.386 13.356 44.026 1.00 96.56 531 ILE A N 1
ATOM 3954 C CA . ILE A 1 531 ? -18.577 13.246 44.887 1.00 96.56 531 ILE A CA 1
ATOM 3955 C C . ILE A 1 531 ? -19.344 14.568 44.911 1.00 96.56 531 ILE A C 1
ATOM 3957 O O . ILE A 1 531 ? -20.572 14.571 44.807 1.00 96.56 531 ILE A O 1
ATOM 3961 N N . GLU A 1 532 ? -18.637 15.690 45.060 1.00 96.25 532 GLU A N 1
ATOM 3962 C CA . GLU A 1 532 ? -19.254 17.017 45.058 1.00 96.25 532 GLU A CA 1
ATOM 3963 C C . GLU A 1 532 ? -19.971 17.284 43.732 1.00 96.25 532 GLU A C 1
ATOM 3965 O O . GLU A 1 532 ? -21.108 17.752 43.744 1.00 96.25 532 GLU A O 1
ATOM 3970 N N . LYS A 1 533 ? -19.369 16.907 42.598 1.00 96.06 533 LYS A N 1
ATOM 3971 C CA . LYS A 1 533 ? -20.004 17.028 41.278 1.00 96.06 533 LYS A CA 1
ATOM 3972 C C . LYS A 1 533 ? -21.191 16.086 41.100 1.00 96.06 533 LYS A C 1
ATOM 3974 O O . LYS A 1 533 ? -22.215 16.509 40.575 1.00 96.06 533 LYS A O 1
ATOM 3979 N N . PHE A 1 534 ? -21.094 14.840 41.562 1.00 96.69 534 PHE A N 1
ATOM 3980 C CA . PHE A 1 534 ? -22.202 13.884 41.522 1.00 96.69 534 PHE A CA 1
ATOM 3981 C C . PHE A 1 534 ? -23.413 14.424 42.296 1.00 96.69 534 PHE A C 1
ATOM 3983 O O . PHE A 1 534 ? -24.538 14.405 41.802 1.00 96.69 534 PHE A O 1
ATOM 3990 N N . ALA A 1 535 ? -23.182 14.978 43.490 1.00 96.69 535 ALA A N 1
ATOM 3991 C CA . ALA A 1 535 ? -24.239 15.527 44.337 1.00 96.69 535 ALA A CA 1
ATOM 3992 C C . ALA A 1 535 ? -24.986 16.710 43.694 1.00 96.69 535 ALA A C 1
ATOM 3994 O O . ALA A 1 535 ? -26.159 16.917 43.999 1.00 96.69 535 ALA A O 1
ATOM 3995 N N . LEU A 1 536 ? -24.340 17.463 42.796 1.00 96.56 536 LEU A N 1
ATOM 3996 C CA . LEU A 1 536 ? -24.977 18.548 42.038 1.00 96.56 536 LEU A CA 1
ATOM 3997 C C . LEU A 1 536 ? -25.965 18.034 40.980 1.00 96.56 536 LEU A C 1
ATOM 3999 O O . LEU A 1 536 ? -26.840 18.786 40.555 1.00 96.56 536 LEU A O 1
ATOM 4003 N N . CYS A 1 537 ? -25.853 16.768 40.575 1.00 97.06 537 CYS A N 1
ATOM 4004 C CA . CYS A 1 537 ? -26.747 16.134 39.610 1.00 97.06 537 CYS A CA 1
ATOM 4005 C C . CYS A 1 537 ? -27.967 15.453 40.242 1.00 97.06 537 CYS A C 1
ATOM 4007 O O . CYS A 1 537 ? -28.911 15.151 39.517 1.00 97.06 537 CYS A O 1
ATOM 4009 N N . ALA A 1 538 ? -27.961 15.216 41.558 1.00 96.25 538 ALA A N 1
ATOM 4010 C CA . ALA A 1 538 ? -28.976 14.420 42.241 1.00 96.25 538 ALA A CA 1
ATOM 4011 C C . ALA A 1 538 ? -30.383 15.031 42.132 1.00 96.25 538 ALA A C 1
ATOM 4013 O O . ALA A 1 538 ? -30.632 16.152 42.585 1.00 96.25 538 ALA A O 1
ATOM 4014 N N . THR A 1 539 ? -31.325 14.260 41.594 1.00 96.69 539 THR A N 1
ATOM 4015 C CA . THR A 1 539 ? -32.744 14.632 41.484 1.00 96.69 539 THR A CA 1
ATOM 4016 C C . THR A 1 539 ? -33.640 13.793 42.391 1.00 96.69 539 THR A C 1
ATOM 4018 O O . THR A 1 539 ? -34.642 14.305 42.901 1.00 96.69 539 THR A O 1
ATOM 4021 N N . GLY A 1 540 ? -33.229 12.555 42.678 1.00 95.69 540 GLY A N 1
ATOM 4022 C CA . GLY A 1 540 ? -33.960 11.570 43.465 1.00 95.69 540 GLY A CA 1
ATOM 4023 C C . GLY A 1 540 ? -34.850 10.662 42.616 1.00 95.69 540 GLY A C 1
ATOM 4024 O O . GLY A 1 540 ? -35.200 10.990 41.488 1.00 95.69 540 GLY A O 1
ATOM 4025 N N . LYS A 1 541 ? -35.249 9.539 43.222 1.00 96.75 541 LYS A N 1
ATOM 4026 C CA . LYS A 1 541 ? -36.010 8.476 42.563 1.00 96.75 541 LYS A CA 1
ATOM 4027 C C . LYS A 1 541 ? -37.282 8.980 41.884 1.00 96.75 541 LYS A C 1
ATOM 4029 O O . LYS A 1 541 ? -38.091 9.666 42.519 1.00 96.75 541 LYS A O 1
ATOM 4034 N N . ASP A 1 542 ? -37.489 8.552 40.648 1.00 95.12 542 ASP A N 1
ATOM 4035 C CA . ASP A 1 542 ? -38.583 8.903 39.744 1.00 95.12 542 ASP A CA 1
ATOM 4036 C C . ASP A 1 542 ? -38.659 10.414 39.411 1.00 95.12 542 ASP A C 1
ATOM 4038 O O . ASP A 1 542 ? -39.691 10.903 38.929 1.00 95.12 542 ASP A O 1
ATOM 4042 N N . VAL A 1 543 ? -37.597 11.190 39.672 1.00 96.69 543 VAL A N 1
ATOM 4043 C CA . VAL A 1 543 ? -37.514 12.622 39.341 1.00 96.69 543 VAL A CA 1
ATOM 4044 C C . VAL A 1 543 ? -36.589 12.800 38.149 1.00 96.69 543 VAL A C 1
ATOM 4046 O O . VAL A 1 543 ? -35.388 13.000 38.309 1.00 96.69 543 VAL A O 1
ATOM 4049 N N . ALA A 1 544 ? -37.180 12.788 36.953 1.00 95.12 544 ALA A N 1
ATOM 4050 C CA . ALA A 1 544 ? -36.448 12.936 35.701 1.00 95.12 544 ALA A CA 1
ATOM 4051 C C . ALA A 1 544 ? -35.438 14.091 35.757 1.00 95.12 544 ALA A C 1
ATOM 4053 O O . ALA A 1 544 ? -35.788 15.230 36.100 1.00 95.12 544 ALA A O 1
ATOM 4054 N N . TRP A 1 545 ? -34.194 13.795 35.396 1.00 96.00 545 TRP A N 1
ATOM 4055 C CA . TRP A 1 545 ? -33.144 14.793 35.360 1.00 96.00 545 TRP A CA 1
ATOM 4056 C C . TRP A 1 545 ? -33.419 15.854 34.290 1.00 96.00 545 TRP A C 1
ATOM 4058 O O . TRP A 1 545 ? -33.952 15.592 33.208 1.00 96.00 545 TRP A O 1
ATOM 4068 N N . SER A 1 546 ? -33.034 17.090 34.600 1.00 93.88 546 SER A N 1
ATOM 4069 C CA . SER A 1 546 ? -33.021 18.195 33.648 1.00 93.88 546 SER A CA 1
ATOM 4070 C C . SER A 1 546 ? -31.696 18.951 33.756 1.00 93.88 546 SER A C 1
ATOM 4072 O O . SER A 1 546 ? -31.289 19.227 34.888 1.00 93.88 546 SER A O 1
ATOM 4074 N N . PRO A 1 547 ? -31.076 19.359 32.632 1.00 94.38 547 PRO A N 1
ATOM 4075 C CA . PRO A 1 547 ? -29.809 20.084 32.639 1.00 94.38 547 PRO A CA 1
ATOM 4076 C C . PRO A 1 547 ? -29.839 21.327 33.528 1.00 94.38 547 PRO A C 1
ATOM 4078 O O . PRO A 1 547 ? -30.761 22.147 33.451 1.00 94.38 547 PRO A O 1
ATOM 4081 N N . THR A 1 548 ? -28.796 21.508 34.330 1.00 93.31 548 THR A N 1
ATOM 4082 C CA . THR A 1 548 ? -28.567 22.709 35.144 1.00 93.31 548 THR A CA 1
ATOM 4083 C C . THR A 1 548 ? -27.180 23.284 34.867 1.00 93.31 548 THR A C 1
ATOM 4085 O O . THR A 1 548 ? -26.372 22.688 34.167 1.00 93.31 548 THR A O 1
ATOM 4088 N N . VAL A 1 549 ? -26.879 24.470 35.405 1.00 89.62 549 VAL A N 1
ATOM 4089 C CA . VAL A 1 549 ? -25.531 25.060 35.273 1.00 89.62 549 VAL A CA 1
ATOM 4090 C C . VAL A 1 549 ? -24.471 24.193 35.962 1.00 89.62 549 VAL A C 1
ATOM 4092 O O . VAL A 1 549 ? -23.340 24.124 35.488 1.00 89.62 549 VAL A O 1
ATOM 4095 N N . ASP A 1 550 ? -24.856 23.530 37.051 1.00 87.19 550 ASP A N 1
ATOM 4096 C CA . ASP A 1 550 ? -23.955 22.772 37.918 1.00 87.19 550 ASP A CA 1
ATOM 4097 C C . ASP A 1 550 ? -23.909 21.272 37.561 1.00 87.19 550 ASP A C 1
ATOM 4099 O O . ASP A 1 550 ? -22.988 20.567 37.964 1.00 87.19 550 ASP A O 1
ATOM 4103 N N . CYS A 1 551 ? -24.872 20.804 36.762 1.00 90.38 551 CYS A N 1
ATOM 4104 C CA . CYS A 1 551 ? -24.924 19.474 36.161 1.00 90.38 551 CYS A CA 1
ATOM 4105 C C . CYS A 1 551 ? -25.513 19.585 34.737 1.00 90.38 551 CYS A C 1
ATOM 4107 O O . CYS A 1 551 ? -26.740 19.513 34.590 1.00 90.38 551 CYS A O 1
ATOM 4109 N N . PRO A 1 552 ? -24.669 19.885 33.730 1.00 80.25 552 PRO A N 1
ATOM 4110 C CA . PRO A 1 552 ? -25.092 20.243 32.373 1.00 80.25 552 PRO A CA 1
ATOM 4111 C C . PRO A 1 552 ? -25.511 19.069 31.486 1.00 80.25 552 PRO A C 1
ATOM 4113 O O . PRO A 1 552 ? -25.094 17.920 31.754 1.00 80.25 552 PRO A O 1
#

Solvent-accessible surface area (backbone atoms only — not comparable to full-atom values): 32026 Å² total; per-residue (Å²): 135,83,78,76,80,77,81,82,56,85,82,75,64,84,82,82,59,78,66,57,56,57,55,65,73,66,58,69,94,66,80,65,89,82,66,75,89,84,77,76,68,92,86,66,76,84,75,86,74,80,82,82,63,81,72,74,88,74,90,76,88,79,89,84,75,94,86,72,85,85,82,85,82,83,88,71,82,79,80,78,85,71,82,78,78,80,90,83,85,94,75,87,81,89,81,70,91,74,76,72,54,89,68,74,78,69,69,84,82,53,66,66,46,67,56,45,81,41,89,81,65,29,41,38,44,90,58,78,32,36,45,90,33,65,50,50,30,52,33,31,70,55,20,26,72,76,27,80,88,14,36,8,38,25,30,27,81,93,35,37,24,32,42,33,33,35,38,35,60,35,91,77,77,64,92,79,84,80,78,95,64,74,64,86,44,39,39,29,43,31,42,16,26,84,89,46,55,72,72,46,36,20,40,75,42,80,43,51,96,88,74,41,71,44,60,28,38,36,49,32,76,72,50,45,92,87,47,44,88,63,78,85,64,69,30,48,18,37,34,43,33,33,43,29,36,60,42,68,58,65,52,46,52,88,75,74,42,63,51,67,59,38,37,35,27,37,31,35,10,56,37,34,40,68,43,52,66,69,70,36,76,86,35,40,59,55,42,57,53,72,55,68,55,34,40,39,42,37,32,32,30,52,59,35,31,40,38,36,40,41,27,29,31,75,38,81,41,60,80,46,84,90,63,60,85,58,68,43,84,38,77,41,82,42,69,18,37,38,50,41,70,41,65,41,71,69,50,28,29,28,42,33,34,21,28,64,52,25,24,52,43,46,87,86,53,48,61,78,53,78,64,41,57,70,74,71,80,71,84,66,67,87,76,65,86,79,42,40,34,42,36,60,47,30,41,32,73,30,42,61,28,38,68,33,13,16,18,27,34,82,75,41,50,63,42,73,40,40,62,67,57,17,50,76,65,67,22,51,60,68,46,69,67,35,59,66,49,89,64,68,42,18,12,16,16,23,40,67,33,25,26,54,42,77,31,36,59,77,70,34,96,42,54,62,71,43,74,66,41,50,57,84,44,86,72,73,37,65,55,38,88,45,54,48,21,31,78,67,84,53,32,18,33,71,70,18,47,58,50,53,62,74,39,55,26,76,87,67,55,76,63,48,92,38,33,65,51,48,33,74,81,70,77,64,43,23,39,72,71,30,50,57,50,42,61,55,47,56,54,32,82,94,32,69,60,72,76,41,95,75,34,94

Mean predicted aligned error: 14.95 Å

Foldseek 3Di:
DDDDDDDDDPLPDDDDDPVVVVVVVPPDPPPPVPDPPPPDDPPDDDDPDPPPPPPPDDPDDDDDDPPPPPPDDPDDDDPPPPPDPDDDDDDDDDDDPPPPPPPHPPVPPQAAPQADADPVGKGWDDDKDWQQDKGKYFCQVVLCVVAPPFRWFAAAPVWWKKKKWKKAKPDPVPLPDDDPQQPQGDKKKKFFFDPWDDAQAWAWDQLDPVRGTATARQQAPDGAPQHADFDPDFIRMKMKAWHLNPQNCCNVVVVVDHSLRFFIWMDQRRGIYTQAPPPAPPKDDGSGASHDMKMWMWIGHQFKIKIKIWYWHFDQDQPDPPPSPDTDGDTDTDIIIHIGTHPNRATGRMMMIHAFFHFHADSNGDGPDDTDRDCDDCPPVVSDDGIMIMDTTMIHIGHGWHQWAWWQALQRDIDTDHPVVSVVRVTDGQDTPHDPDSQQFWFWAADFLRATDTHGNNPRPHDTLGGPHDSPPPCSHPADQLNQCRNNPQARAVVSVVVLVVQAQQVHDAGDRSNCSLPPVPPRGNYVVSVVLSVLQHQYPPRGTDDDPSRD

Radius of gyration: 33.15 Å; Cα contacts (8 Å, |Δi|>4): 1082; chains: 1; bounding box: 84×73×114 Å